Protein AF-0000000072933558 (afdb_homodimer)

InterPro domains:
  IPR001155 NADH:flavin oxidoreductase/NADH oxidase, N-terminal [PF00724] (37-234)
  IPR013785 Aldolase-type TIM barrel [G3DSA:3.20.20.70] (30-235)
  IPR044152 NADPH dehydrogenase YqjM-like [PTHR43303] (14-234)

Nearest PDB structures (foldseek):
  8auf-assembly1_B  TM=9.592E-01  e=3.580E-24  Pseudomonas putida
  5cpo-assembly1_B  TM=9.582E-01  e=8.591E-24  Pseudomonas putida
  8aui-assembly1_B  TM=9.596E-01  e=1.250E-23  Pseudomonas putida
  3n14-assembly1_A-2  TM=9.602E-01  e=1.936E-23  Pseudomonas putida
  3l65-assembly1_A  TM=9.609E-01  e=2.061E-23  Pseudomonas putida

Radius of gyration: 27.94 Å; Cα contacts (8 Å, |Δi|>4): 1363; chains: 2; bounding box: 54×88×58 Å

Secondary structure (DSSP, 8-state):
---B----PBPTT-SS--B--SSPTT--SSTTTS-GGGS-EEETTEEESSS-EEPP------BTBB--HHHHHHHHHHHHTT-SEEEEEEEESSGGG-SSTT-EE-SSGGGHHHHHHHHHHHHHTT-EEEEEEE--GGG-SB--HHHH-SS-PPBBPGGGT--TTS-EESSS--SSTTSPPPEEPPHHHHHHHHHHHHHHHHHHHHTT-SEEEE---TT-HHHHHH-TTT----STHHHHIIIIIHHHHHHHHT---SSS-GGGSTTS----------SS--STTS-SS-THHHHHHTTGGGGSTT-/---B----PBPTT-SS--B--SSPTT--SSTTTS-GGGS-EEETTEEESSS-EEPP------BTBB--HHHHHHHHHHHHTT-SEEEEEEEESSGGG-SSTT-EE-SSGGGHHHHHHHHHHHHHTT-EEEEEEE--GGG-SB--HHHH-SS-PPBBPGGGT--TTS-EESSS--SSTTSPPPEEPPHHHHHHHHHHHHHHHHHHHHTT-SEEEE---TT-HHHHHH-TTT--S-HHHHHHIIIIIHHHHTTTTT--SSSS-GGGSTTS----------SS--STTS-SS-THHHHHHTTGGGGGGG-

Structure (mmCIF, N/CA/C/O backbone):
data_AF-0000000072933558-model_v1
#
loop_
_entity.id
_entity.type
_entity.pdbx_description
1 polymer Oxidoreductase
#
loop_
_atom_site.group_PDB
_atom_site.id
_atom_site.type_symbol
_atom_site.label_atom_id
_atom_site.label_alt_id
_atom_site.label_comp_id
_atom_site.label_asym_id
_atom_site.label_entity_id
_atom_site.label_seq_id
_atom_site.pdbx_PDB_ins_code
_atom_site.Cartn_x
_atom_site.Cartn_y
_atom_site.Cartn_z
_atom_site.occupancy
_atom_site.B_iso_or_equiv
_atom_site.auth_seq_id
_atom_site.auth_comp_id
_atom_site.auth_asym_id
_atom_site.auth_atom_id
_atom_site.pdbx_PDB_model_num
ATOM 1 N N . MET A 1 1 ? 22.484 28.297 16.516 1 36.53 1 MET A N 1
ATOM 2 C CA . MET A 1 1 ? 21.141 28.031 16.031 1 36.53 1 MET A CA 1
ATOM 3 C C . MET A 1 1 ? 21.156 26.953 14.945 1 36.53 1 MET A C 1
ATOM 5 O O . MET A 1 1 ? 21.641 27.203 13.844 1 36.53 1 MET A O 1
ATOM 9 N N . GLY A 1 2 ? 21.547 25.875 15.141 1 47.97 2 GLY A N 1
ATOM 10 C CA . GLY A 1 2 ? 22.359 25.281 14.086 1 47.97 2 GLY A CA 1
ATOM 11 C C . GLY A 1 2 ? 21.547 24.875 12.867 1 47.97 2 GLY A C 1
ATOM 12 O O . GLY A 1 2 ? 20.438 24.359 13 1 47.97 2 GLY A O 1
ATOM 13 N N . ASN A 1 3 ? 21.562 25.828 11.828 1 55.5 3 ASN A N 1
ATOM 14 C CA . ASN A 1 3 ? 21.188 25.516 10.453 1 55.5 3 ASN A CA 1
ATOM 15 C C . ASN A 1 3 ? 21.531 24.078 10.094 1 55.5 3 ASN A C 1
ATOM 17 O O . ASN A 1 3 ? 22.625 23.609 10.383 1 55.5 3 ASN A O 1
ATOM 21 N N . THR A 1 4 ? 20.484 23.281 10.188 1 64.44 4 THR A N 1
ATOM 22 C CA . THR A 1 4 ? 20.875 21.953 9.742 1 64.44 4 THR A CA 1
ATOM 23 C C . THR A 1 4 ? 20.703 21.828 8.234 1 64.44 4 THR A C 1
ATOM 25 O O . THR A 1 4 ? 19.625 22.094 7.703 1 64.44 4 THR A O 1
ATOM 28 N N . ASN A 1 5 ? 21.75 21.922 7.477 1 76.5 5 ASN A N 1
ATOM 29 C CA . ASN A 1 5 ? 21.828 21.609 6.051 1 76.5 5 ASN A CA 1
ATOM 30 C C . ASN A 1 5 ? 21.766 20.109 5.793 1 76.5 5 ASN A C 1
ATOM 32 O O . ASN A 1 5 ? 22.344 19.609 4.828 1 76.5 5 ASN A O 1
ATOM 36 N N . ILE A 1 6 ? 21.062 19.594 6.809 1 78.5 6 ILE A N 1
ATOM 37 C CA . ILE A 1 6 ? 20.969 18.156 6.613 1 78.5 6 ILE A CA 1
ATOM 38 C C . ILE A 1 6 ? 19.672 17.812 5.863 1 78.5 6 ILE A C 1
ATOM 40 O O . ILE A 1 6 ? 18.578 18.094 6.344 1 78.5 6 ILE A O 1
ATOM 44 N N . GLU A 1 7 ? 19.828 17.297 4.762 1 80.75 7 GLU A N 1
ATOM 45 C CA . GLU A 1 7 ? 18.734 16.938 3.869 1 80.75 7 GLU A CA 1
ATOM 46 C C . GLU A 1 7 ? 18.047 15.648 4.316 1 80.75 7 GLU A C 1
ATOM 48 O O . GLU A 1 7 ? 18.703 14.75 4.848 1 80.75 7 GLU A O 1
ATOM 53 N N . ASN A 1 8 ? 16.75 15.688 4.254 1 86 8 ASN A N 1
ATOM 54 C CA . ASN A 1 8 ? 16.047 14.414 4.316 1 86 8 ASN A CA 1
ATOM 55 C C . ASN A 1 8 ? 16.359 13.539 3.104 1 86 8 ASN A C 1
ATOM 57 O O . ASN A 1 8 ? 15.766 13.703 2.041 1 86 8 ASN A O 1
ATOM 61 N N . LYS A 1 9 ? 17.234 12.602 3.281 1 86.19 9 LYS A N 1
ATOM 62 C CA . LYS A 1 9 ? 17.797 11.82 2.178 1 86.19 9 LYS A CA 1
ATOM 63 C C . LYS A 1 9 ? 16.719 10.93 1.549 1 86.19 9 LYS A C 1
ATOM 65 O O . LYS A 1 9 ? 15.969 10.258 2.258 1 86.19 9 LYS A O 1
ATOM 70 N N . ALA A 1 10 ? 16.688 10.984 0.25 1 88.12 10 ALA A N 1
ATOM 71 C CA . ALA A 1 10 ? 15.734 10.164 -0.5 1 88.12 10 ALA A CA 1
ATOM 72 C C . ALA A 1 10 ? 16.219 8.727 -0.608 1 88.12 10 ALA A C 1
ATOM 74 O O . ALA A 1 10 ? 17.422 8.477 -0.708 1 88.12 10 ALA A O 1
ATOM 75 N N . ALA A 1 11 ? 15.266 7.793 -0.559 1 85.69 11 ALA A N 1
ATOM 76 C CA . ALA A 1 11 ? 15.586 6.406 -0.884 1 85.69 11 ALA A CA 1
ATOM 77 C C . ALA A 1 11 ? 16.141 6.293 -2.301 1 85.69 11 ALA A C 1
ATOM 79 O O . ALA A 1 11 ? 15.688 6.984 -3.213 1 85.69 11 ALA A O 1
ATOM 80 N N . SER A 1 12 ? 17.031 5.387 -2.545 1 81.81 12 SER A N 1
ATOM 81 C CA . SER A 1 12 ? 17.688 5.25 -3.84 1 81.81 12 SER A CA 1
ATOM 82 C C . SER A 1 12 ? 16.906 4.32 -4.762 1 81.81 12 SER A C 1
ATOM 84 O O . SER A 1 12 ? 16.312 3.342 -4.305 1 81.81 12 SER A O 1
ATOM 86 N N . GLY A 1 13 ? 16.938 4.684 -6.055 1 76.94 13 GLY A N 1
ATOM 87 C CA . GLY A 1 13 ? 16.484 3.754 -7.07 1 76.94 13 GLY A CA 1
ATOM 88 C C . GLY A 1 13 ? 14.969 3.738 -7.219 1 76.94 13 GLY A C 1
ATOM 89 O O . GLY A 1 13 ? 14.406 2.797 -7.781 1 76.94 13 GLY A O 1
ATOM 90 N N . VAL A 1 14 ? 14.258 4.672 -6.594 1 84.94 14 VAL A N 1
ATOM 91 C CA . VAL A 1 14 ? 12.797 4.715 -6.703 1 84.94 14 VAL A CA 1
ATOM 92 C C . VAL A 1 14 ? 12.367 6.012 -7.387 1 84.94 14 VAL A C 1
ATOM 94 O O . VAL A 1 14 ? 13.016 7.051 -7.219 1 84.94 14 VAL A O 1
ATOM 97 N N . PRO A 1 15 ? 11.312 5.969 -8.125 1 80.44 15 PRO A N 1
ATOM 98 C CA . PRO A 1 15 ? 10.945 7.109 -8.969 1 80.44 15 PRO A CA 1
ATOM 99 C C . PRO A 1 15 ? 10.156 8.172 -8.219 1 80.44 15 PRO A C 1
ATOM 101 O O . PRO A 1 15 ? 9.562 9.062 -8.836 1 80.44 15 PRO A O 1
ATOM 104 N N . TYR A 1 16 ? 10.047 8.133 -6.977 1 81.5 16 TYR A N 1
ATOM 105 C CA . TYR A 1 16 ? 9.375 9.125 -6.152 1 81.5 16 TYR A CA 1
ATOM 106 C C . TYR A 1 16 ? 10.117 9.344 -4.84 1 81.5 16 TYR A C 1
ATOM 108 O O . TYR A 1 16 ? 10.969 8.531 -4.461 1 81.5 16 TYR A O 1
ATOM 116 N N . PHE A 1 17 ? 9.828 10.445 -4.191 1 82.25 17 PHE A N 1
ATOM 117 C CA . PHE A 1 17 ? 10.531 10.75 -2.945 1 82.25 17 PHE A CA 1
ATOM 118 C C . PHE A 1 17 ? 9.945 9.945 -1.79 1 82.25 17 PHE A C 1
ATOM 120 O O . PHE A 1 17 ? 8.727 9.898 -1.609 1 82.25 17 PHE A O 1
ATOM 127 N N . THR A 1 18 ? 10.734 9.266 -1.16 1 85.5 18 THR A N 1
ATOM 128 C CA . THR A 1 18 ? 10.555 8.68 0.162 1 85.5 18 THR A CA 1
ATOM 129 C C . THR A 1 18 ? 11.875 8.648 0.924 1 85.5 18 THR A C 1
ATOM 131 O O . THR A 1 18 ? 12.938 8.523 0.32 1 85.5 18 THR A O 1
ATOM 134 N N . PRO A 1 19 ? 11.773 8.914 2.182 1 84.06 19 PRO A N 1
ATOM 135 C CA . PRO A 1 19 ? 13.039 8.969 2.926 1 84.06 19 PRO A CA 1
ATOM 136 C C . PRO A 1 19 ? 13.797 7.645 2.893 1 84.06 19 PRO A C 1
ATOM 138 O O . PRO A 1 19 ? 13.188 6.574 2.93 1 84.06 19 PRO A O 1
ATOM 141 N N . ALA A 1 20 ? 15.102 7.844 2.834 1 85.81 20 ALA A N 1
ATOM 142 C CA . ALA A 1 20 ? 15.953 6.664 2.957 1 85.81 20 ALA A CA 1
ATOM 143 C C . ALA A 1 20 ? 15.812 6.023 4.332 1 85.81 20 ALA A C 1
ATOM 145 O O . ALA A 1 20 ? 15.711 6.723 5.344 1 85.81 20 ALA A O 1
ATOM 146 N N . GLN A 1 21 ? 15.727 4.734 4.32 1 83 21 GLN A N 1
ATOM 147 C CA . GLN A 1 21 ? 15.664 3.979 5.57 1 83 21 GLN A CA 1
ATOM 148 C C . GLN A 1 21 ? 17.047 3.48 5.984 1 83 21 GLN A C 1
ATOM 150 O O . GLN A 1 21 ? 17.438 2.371 5.621 1 83 21 GLN A O 1
ATOM 155 N N . GLU A 1 22 ? 17.766 4.332 6.77 1 81.31 22 GLU A N 1
ATOM 156 C CA . GLU A 1 22 ? 19.125 4.02 7.195 1 81.31 22 GLU A CA 1
ATOM 157 C C . GLU A 1 22 ? 19.266 4.148 8.711 1 81.31 22 GLU A C 1
ATOM 159 O O . GLU A 1 22 ? 19.234 5.258 9.25 1 81.31 22 GLU A O 1
ATOM 164 N N . PRO A 1 23 ? 19.375 3.018 9.297 1 80.06 23 PRO A N 1
ATOM 165 C CA . PRO A 1 23 ? 19.406 1.642 8.789 1 80.06 23 PRO A CA 1
ATOM 166 C C . PRO A 1 23 ? 18.031 1.13 8.367 1 80.06 23 PRO A C 1
ATOM 168 O O . PRO A 1 23 ? 17.016 1.759 8.672 1 80.06 23 PRO A O 1
ATOM 171 N N . PRO A 1 24 ? 18.062 0.013 7.621 1 79 24 PRO A N 1
ATOM 172 C CA . PRO A 1 24 ? 16.766 -0.549 7.25 1 79 24 PRO A CA 1
ATOM 173 C C . PRO A 1 24 ? 15.953 -1.013 8.461 1 79 24 PRO A C 1
ATOM 175 O O . PRO A 1 24 ? 16.531 -1.391 9.484 1 79 24 PRO A O 1
ATOM 178 N N . ALA A 1 25 ? 14.672 -0.851 8.242 1 79.56 25 ALA A N 1
ATOM 179 C CA . ALA A 1 25 ? 13.789 -1.396 9.266 1 79.56 25 ALA A CA 1
ATOM 180 C C . ALA A 1 25 ? 14.062 -2.881 9.5 1 79.56 25 ALA A C 1
ATOM 182 O O . ALA A 1 25 ? 14.273 -3.633 8.539 1 79.56 25 ALA A O 1
ATOM 183 N N . GLY A 1 26 ? 14.141 -3.246 10.797 1 71.38 26 GLY A N 1
ATOM 184 C CA . GLY A 1 26 ? 14.398 -4.641 11.125 1 71.38 26 GLY A CA 1
ATOM 185 C C . GLY A 1 26 ? 15.852 -4.926 11.43 1 71.38 26 GLY A C 1
ATOM 186 O O . GLY A 1 26 ? 16.219 -6.059 11.766 1 71.38 26 GLY A O 1
ATOM 187 N N . THR A 1 27 ? 16.688 -3.883 11.273 1 74.44 27 THR A N 1
ATOM 188 C CA . THR A 1 27 ? 18.078 -4.035 11.664 1 74.44 27 THR A CA 1
ATOM 189 C C . THR A 1 27 ? 18.203 -4.07 13.188 1 74.44 27 THR A C 1
ATOM 191 O O . THR A 1 27 ? 17.703 -3.186 13.883 1 74.44 27 THR A O 1
ATOM 194 N N . PRO A 1 28 ? 18.797 -5.117 13.68 1 76.25 28 PRO A N 1
ATOM 195 C CA . PRO A 1 28 ? 18.938 -5.172 15.141 1 76.25 28 PRO A CA 1
ATOM 196 C C . PRO A 1 28 ? 19.859 -4.086 15.68 1 76.25 28 PRO A C 1
ATOM 198 O O . PRO A 1 28 ? 20.844 -3.715 15.023 1 76.25 28 PRO A O 1
ATOM 201 N N . LEU A 1 29 ? 19.5 -3.535 16.812 1 72.31 29 LEU A N 1
ATOM 202 C CA . LEU A 1 29 ? 20.328 -2.521 17.453 1 72.31 29 LEU A CA 1
ATOM 203 C C . LEU A 1 29 ? 21.688 -3.084 17.828 1 72.31 29 LEU A C 1
ATOM 205 O O . LEU A 1 29 ? 22.703 -2.402 17.672 1 72.31 29 LEU A O 1
ATOM 209 N N . LYS A 1 30 ? 21.641 -4.379 18.344 1 79.38 30 LYS A N 1
ATOM 210 C CA . LYS A 1 30 ? 22.875 -5.117 18.641 1 79.38 30 LYS A CA 1
ATOM 211 C C . LYS A 1 30 ? 22.969 -6.387 17.812 1 79.38 30 LYS A C 1
ATOM 213 O O . LYS A 1 30 ? 22.297 -7.379 18.094 1 79.38 30 LYS A O 1
ATOM 218 N N . THR A 1 31 ? 23.75 -6.355 16.797 1 74.44 31 THR A N 1
ATOM 219 C CA . THR A 1 31 ? 23.828 -7.418 15.797 1 74.44 31 THR A CA 1
ATOM 220 C C . THR A 1 31 ? 24.359 -8.711 16.422 1 74.44 31 THR A C 1
ATOM 222 O O . THR A 1 31 ? 23.859 -9.797 16.109 1 74.44 31 THR A O 1
ATOM 225 N N . ASP A 1 32 ? 25.266 -8.539 17.281 1 78.75 32 ASP A N 1
ATOM 226 C CA . ASP A 1 32 ? 25.938 -9.719 17.828 1 78.75 32 ASP A CA 1
ATOM 227 C C . ASP A 1 32 ? 25 -10.539 18.703 1 78.75 32 ASP A C 1
ATOM 229 O O . ASP A 1 32 ? 25.078 -11.773 18.719 1 78.75 32 ASP A O 1
ATOM 233 N N . SER A 1 33 ? 24.109 -9.883 19.328 1 82.5 33 SER A N 1
ATOM 234 C CA . SER A 1 33 ? 23.234 -10.586 20.281 1 82.5 33 SER A CA 1
ATOM 235 C C . SER A 1 33 ? 21.859 -10.828 19.688 1 82.5 33 SER A C 1
ATOM 237 O O . SER A 1 33 ? 20.984 -11.391 20.344 1 82.5 33 SER A O 1
ATOM 239 N N . ALA A 1 34 ? 21.828 -10.547 18.484 1 83.44 34 ALA A N 1
ATOM 240 C CA . ALA A 1 34 ? 20.484 -10.672 17.906 1 83.44 34 ALA A CA 1
ATOM 241 C C . ALA A 1 34 ? 20.172 -12.117 17.547 1 83.44 34 ALA A C 1
ATOM 243 O O . ALA A 1 34 ? 21.062 -12.875 17.156 1 83.44 34 ALA A O 1
ATOM 244 N N . PRO A 1 35 ? 18.891 -12.547 17.812 1 86.56 35 PRO A N 1
ATOM 245 C CA . PRO A 1 35 ? 18.484 -13.867 17.328 1 86.56 35 PRO A CA 1
ATOM 246 C C . PRO A 1 35 ? 18.766 -14.062 15.844 1 86.56 35 PRO A C 1
ATOM 248 O O . PRO A 1 35 ? 18.875 -13.086 15.102 1 86.56 35 PRO A O 1
ATOM 251 N N . THR A 1 36 ? 18.938 -15.297 15.43 1 82.69 36 THR A N 1
ATOM 252 C CA . THR A 1 36 ? 19.312 -15.672 14.07 1 82.69 36 THR A CA 1
ATOM 253 C C . THR A 1 36 ? 18.375 -15.047 13.055 1 82.69 36 THR A C 1
ATOM 255 O O . THR A 1 36 ? 18.797 -14.625 11.977 1 82.69 36 THR A O 1
ATOM 258 N N . LEU A 1 37 ? 17.125 -14.93 13.352 1 84.75 37 LEU A N 1
ATOM 259 C CA . LEU A 1 37 ? 16.109 -14.414 12.445 1 84.75 37 LEU A CA 1
ATOM 260 C C . LEU A 1 37 ? 16.422 -12.984 12.039 1 84.75 37 LEU A C 1
ATOM 262 O O . LEU A 1 37 ? 16.031 -12.547 10.945 1 84.75 37 LEU A O 1
ATOM 266 N N . PHE A 1 38 ? 17.188 -12.32 12.852 1 85.88 38 PHE A N 1
ATOM 267 C CA . PHE A 1 38 ? 17.438 -10.906 12.602 1 85.88 38 PHE A CA 1
ATOM 268 C C . PHE A 1 38 ? 18.812 -10.703 11.992 1 85.88 38 PHE A C 1
ATOM 270 O O . PHE A 1 38 ? 19.219 -9.57 11.727 1 85.88 38 PHE A O 1
ATOM 277 N N . LYS A 1 39 ? 19.453 -11.773 11.758 1 83.81 39 LYS A N 1
ATOM 278 C CA . LYS A 1 39 ? 20.781 -11.688 11.156 1 83.81 39 LYS A CA 1
ATOM 279 C C . LYS A 1 39 ? 20.703 -11.742 9.633 1 83.81 39 LYS A C 1
ATOM 281 O O . LYS A 1 39 ? 19.844 -12.422 9.078 1 83.81 39 LYS A O 1
ATOM 286 N N . PRO A 1 40 ? 21.641 -11.039 9.039 1 85.5 40 PRO A N 1
ATOM 287 C CA . PRO A 1 40 ? 21.641 -11.047 7.57 1 85.5 40 PRO A CA 1
ATOM 288 C C . PRO A 1 40 ? 21.875 -12.43 6.984 1 85.5 40 PRO A C 1
ATOM 290 O O . PRO A 1 40 ? 22.438 -13.305 7.66 1 85.5 40 PRO A O 1
ATOM 293 N N . LEU A 1 41 ? 21.312 -12.648 5.84 1 81.94 41 LEU A N 1
ATOM 294 C CA . LEU A 1 41 ? 21.5 -13.883 5.086 1 81.94 41 LEU A CA 1
ATOM 295 C C . LEU A 1 41 ? 21.953 -13.586 3.662 1 81.94 41 LEU A C 1
ATOM 297 O O . LEU A 1 41 ? 21.375 -12.75 2.979 1 81.94 41 LEU A O 1
ATOM 301 N N . ARG A 1 42 ? 23.062 -14 3.379 1 79.88 42 ARG A N 1
ATOM 302 C CA . ARG A 1 42 ? 23.547 -13.906 2.004 1 79.88 42 ARG A CA 1
ATOM 303 C C . ARG A 1 42 ? 23.375 -15.227 1.269 1 79.88 42 ARG A C 1
ATOM 305 O O . ARG A 1 42 ? 23.828 -16.281 1.745 1 79.88 42 ARG A O 1
ATOM 312 N N . THR A 1 43 ? 22.562 -15.094 0.301 1 66 43 THR A N 1
ATOM 313 C CA . THR A 1 43 ? 22.359 -16.297 -0.485 1 66 43 THR A CA 1
ATOM 314 C C . THR A 1 43 ? 22.312 -15.977 -1.976 1 66 43 THR A C 1
ATOM 316 O O . THR A 1 43 ? 21.594 -15.078 -2.398 1 66 43 THR A O 1
ATOM 319 N N . ARG A 1 44 ? 23.25 -16.625 -2.73 1 61.44 44 ARG A N 1
ATOM 320 C CA . ARG A 1 44 ? 23.234 -16.609 -4.191 1 61.44 44 ARG A CA 1
ATOM 321 C C . ARG A 1 44 ? 23.203 -15.18 -4.727 1 61.44 44 ARG A C 1
ATOM 323 O O . ARG A 1 44 ? 22.391 -14.852 -5.59 1 61.44 44 ARG A O 1
ATOM 330 N N . GLY A 1 45 ? 23.906 -14.344 -4.219 1 66.56 45 GLY A N 1
ATOM 331 C CA . GLY A 1 45 ? 24.062 -13 -4.742 1 66.56 45 GLY A CA 1
ATOM 332 C C . GLY A 1 45 ? 23.062 -12.016 -4.164 1 66.56 45 GLY A C 1
ATOM 333 O O . GLY A 1 45 ? 23.078 -10.828 -4.5 1 6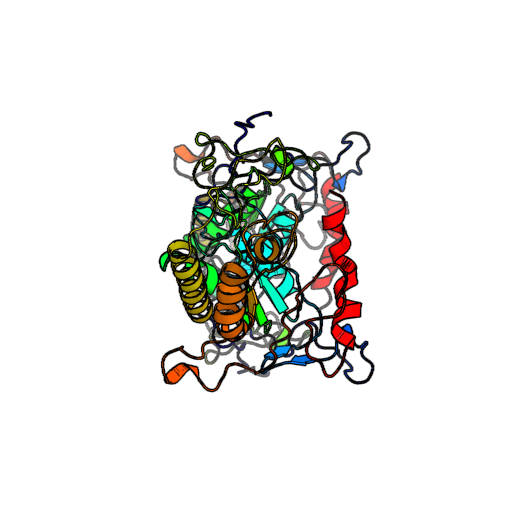6.56 45 GLY A O 1
ATOM 334 N N . VAL A 1 46 ? 22.156 -12.625 -3.393 1 74.88 46 VAL A N 1
ATOM 335 C CA . VAL A 1 46 ? 21.188 -11.727 -2.766 1 74.88 46 VAL A CA 1
ATOM 336 C C . VAL A 1 46 ? 21.484 -11.602 -1.273 1 74.88 46 VAL A C 1
ATOM 338 O O . VAL A 1 46 ? 21.734 -12.602 -0.598 1 74.88 46 VAL A O 1
ATOM 341 N N . GLU A 1 47 ? 21.562 -10.414 -0.863 1 81.62 47 GLU A N 1
ATOM 342 C CA . GLU A 1 47 ? 21.75 -10.148 0.56 1 81.62 47 GLU A CA 1
ATOM 343 C C . GLU A 1 47 ? 20.469 -9.664 1.214 1 81.62 47 GLU A C 1
ATOM 345 O O . GLU A 1 47 ? 19.875 -8.672 0.774 1 81.62 47 GLU A O 1
ATOM 350 N N . LEU A 1 48 ? 20.094 -10.477 2.17 1 85.06 48 LEU A N 1
ATOM 351 C CA . LEU A 1 48 ? 18.922 -10.094 2.955 1 85.06 48 LEU A CA 1
ATOM 352 C C . LEU A 1 48 ? 19.344 -9.492 4.293 1 85.06 48 LEU A C 1
ATOM 354 O O . LEU A 1 48 ? 20.25 -10 4.953 1 85.06 48 LEU A O 1
ATOM 358 N N . GLN A 1 49 ? 18.672 -8.445 4.707 1 86.06 49 GLN A N 1
ATOM 359 C CA . GLN A 1 49 ? 19.016 -7.766 5.945 1 86.06 49 GLN A CA 1
ATOM 360 C C . GLN A 1 49 ? 18.625 -8.594 7.164 1 86.06 49 GLN A C 1
ATOM 362 O O . GLN A 1 49 ? 19.125 -8.383 8.266 1 86.06 49 GLN A O 1
ATOM 367 N N . ASN A 1 50 ? 17.719 -9.445 6.961 1 86.19 50 ASN A N 1
ATOM 368 C CA . ASN A 1 50 ? 17.266 -10.414 7.949 1 86.19 50 ASN A CA 1
ATOM 369 C C . ASN A 1 50 ? 16.641 -11.641 7.289 1 86.19 50 ASN A C 1
ATOM 371 O O . ASN A 1 50 ? 16.672 -11.773 6.066 1 86.19 50 ASN A O 1
ATOM 375 N N . ARG A 1 51 ? 16.078 -12.477 8.117 1 81.44 51 ARG A N 1
ATOM 376 C CA . ARG A 1 51 ? 15.68 -13.766 7.555 1 81.44 51 ARG A CA 1
ATOM 377 C C . ARG A 1 51 ? 14.164 -13.922 7.543 1 81.44 51 ARG A C 1
ATOM 379 O O . ARG A 1 51 ? 13.648 -15.039 7.527 1 81.44 51 ARG A O 1
ATOM 386 N N . PHE A 1 52 ? 13.445 -12.844 7.676 1 87.94 52 PHE A N 1
ATOM 387 C CA . PHE A 1 52 ? 12 -12.852 7.504 1 87.94 52 PHE A CA 1
ATOM 388 C C . PHE A 1 52 ? 11.625 -12.883 6.027 1 87.94 52 PHE A C 1
ATOM 390 O O . PHE A 1 52 ? 11.984 -11.977 5.273 1 87.94 52 PHE A O 1
ATOM 397 N N . VAL A 1 53 ? 10.969 -13.969 5.629 1 87.81 53 VAL A N 1
ATOM 398 C CA . VAL A 1 53 ? 10.523 -14.117 4.246 1 87.81 53 VAL A CA 1
ATOM 399 C C . VAL A 1 53 ? 9 -14.211 4.199 1 87.81 53 VAL A C 1
ATOM 401 O O . VAL A 1 53 ? 8.398 -14.992 4.941 1 87.81 53 VAL A O 1
ATOM 404 N N . VAL A 1 54 ? 8.383 -13.359 3.4 1 90.38 54 VAL A N 1
ATOM 405 C CA . VAL A 1 54 ? 6.945 -13.438 3.178 1 90.38 54 VAL A CA 1
ATOM 406 C C . VAL A 1 54 ? 6.648 -14.375 2.014 1 90.38 54 VAL A C 1
ATOM 408 O O . VAL A 1 54 ? 7.07 -14.125 0.882 1 90.38 54 VAL A O 1
ATOM 411 N N . SER A 1 55 ? 5.949 -15.406 2.268 1 86.44 55 SER A N 1
ATOM 412 C CA . SER A 1 55 ? 5.664 -16.438 1.278 1 86.44 55 SER A CA 1
ATOM 413 C C . SER A 1 55 ? 4.652 -15.953 0.246 1 86.44 55 SER A C 1
ATOM 415 O O . SER A 1 55 ? 3.908 -15 0.499 1 86.44 55 SER A O 1
ATOM 417 N N . PRO A 1 56 ? 4.738 -16.547 -0.96 1 87.81 56 PRO A N 1
ATOM 418 C CA . PRO A 1 56 ? 3.672 -16.219 -1.912 1 87.81 56 PRO A CA 1
ATOM 419 C C . PRO A 1 56 ? 2.281 -16.562 -1.381 1 87.81 56 PRO A C 1
ATOM 421 O O . PRO A 1 56 ? 2.102 -17.609 -0.731 1 87.81 56 PRO A O 1
ATOM 424 N N . MET A 1 57 ? 1.321 -15.719 -1.571 1 84.88 57 MET A N 1
ATOM 425 C CA . MET A 1 57 ? -0.06 -15.867 -1.121 1 84.88 57 MET A CA 1
ATOM 426 C C . MET A 1 57 ? -1.037 -15.445 -2.213 1 84.88 57 MET A C 1
ATOM 428 O O . MET A 1 57 ? -1.167 -14.258 -2.51 1 84.88 57 MET A O 1
ATOM 432 N N . CYS A 1 58 ? -1.651 -16.469 -2.738 1 87.38 58 CYS A N 1
ATOM 433 C CA . CYS A 1 58 ? -2.641 -16.094 -3.746 1 87.38 58 CYS A CA 1
ATOM 434 C C . CYS A 1 58 ? -3.762 -15.266 -3.129 1 87.38 58 CYS A C 1
ATOM 436 O O . CYS A 1 58 ? -4.32 -15.641 -2.098 1 87.38 58 CYS A O 1
ATOM 438 N N . THR A 1 59 ? -4.055 -14.219 -3.773 1 89 59 THR A N 1
ATOM 439 C CA . THR A 1 59 ? -5.066 -13.328 -3.211 1 89 59 THR A CA 1
ATOM 440 C C . THR A 1 59 ? -6.309 -13.289 -4.098 1 89 59 THR A C 1
ATOM 442 O O . THR A 1 59 ? -7.355 -12.789 -3.686 1 89 59 THR A O 1
ATOM 445 N N . TYR A 1 60 ? -6.211 -13.758 -5.336 1 92.06 60 TYR A N 1
ATOM 446 C CA . TYR A 1 60 ? -7.336 -13.773 -6.266 1 92.06 60 TYR A CA 1
ATOM 447 C C . TYR A 1 60 ? -7.906 -12.375 -6.453 1 92.06 60 TYR A C 1
ATOM 449 O O . TYR A 1 60 ? -9.117 -12.172 -6.371 1 92.06 60 TYR A O 1
ATOM 457 N N . SER A 1 61 ? -7.059 -11.422 -6.699 1 94.12 61 SER A N 1
ATOM 4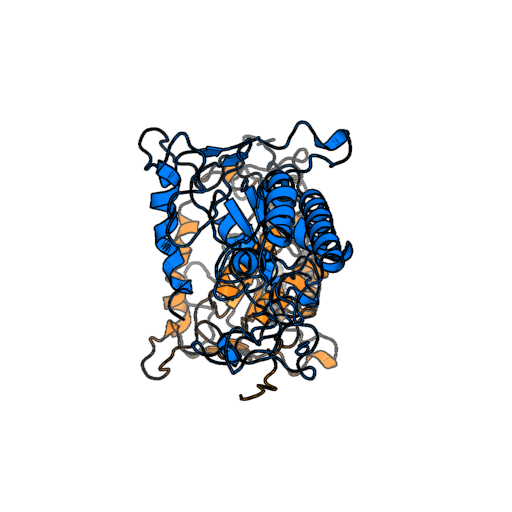58 C CA . SER A 1 61 ? -7.453 -10.016 -6.668 1 94.12 61 SER A CA 1
ATOM 459 C C . SER A 1 61 ? -6.918 -9.266 -7.883 1 94.12 61 SER A C 1
ATOM 461 O O . SER A 1 61 ? -6.789 -8.039 -7.855 1 94.12 61 SER A O 1
ATOM 463 N N . ALA A 1 62 ? -6.574 -10 -8.938 1 95.75 62 ALA A N 1
ATOM 464 C CA . ALA A 1 62 ? -6.055 -9.391 -10.156 1 95.75 62 ALA A CA 1
ATOM 465 C C . ALA A 1 62 ? -7.098 -9.422 -11.266 1 95.75 62 ALA A C 1
ATOM 467 O O . ALA A 1 62 ? -8.102 -10.125 -11.164 1 95.75 62 ALA A O 1
ATOM 468 N N . LYS A 1 63 ? -6.891 -8.57 -12.281 1 93.88 63 LYS A N 1
ATOM 469 C CA . LYS A 1 63 ? -7.672 -8.602 -13.516 1 93.88 63 LYS A CA 1
ATOM 470 C C . LYS A 1 63 ? -6.777 -8.859 -14.727 1 93.88 63 LYS A C 1
ATOM 472 O O . LYS A 1 63 ? -5.871 -8.078 -15.016 1 93.88 63 LYS A O 1
ATOM 477 N N . ASP A 1 64 ? -7.102 -9.945 -15.352 1 95.94 64 ASP A N 1
ATOM 478 C CA . ASP A 1 64 ? -6.305 -10.352 -16.516 1 95.94 64 ASP A CA 1
ATOM 479 C C . ASP A 1 64 ? -4.816 -10.375 -16.172 1 95.94 64 ASP A C 1
ATOM 481 O O . ASP A 1 64 ? -3.988 -9.906 -16.953 1 95.94 64 ASP A O 1
ATOM 485 N N . GLY A 1 65 ? -4.535 -10.844 -14.984 1 97.56 65 GLY A N 1
ATOM 486 C CA . GLY A 1 65 ? -3.162 -11.039 -14.547 1 97.56 65 GLY A CA 1
ATOM 487 C C . GLY A 1 65 ? -2.508 -9.766 -14.039 1 97.56 65 GLY A C 1
ATOM 488 O O . GLY A 1 65 ? -1.401 -9.805 -13.5 1 97.56 65 GLY A O 1
ATOM 489 N N . HIS A 1 66 ? -3.15 -8.57 -14.219 1 98.12 66 HIS A N 1
ATOM 490 C CA . HIS A 1 66 ? -2.57 -7.297 -13.797 1 98.12 66 HIS A CA 1
ATOM 491 C C . HIS A 1 66 ? -2.762 -7.066 -12.305 1 98.12 66 HIS A C 1
ATOM 493 O O . HIS A 1 66 ? -3.885 -7.141 -11.797 1 98.12 66 HIS A O 1
ATOM 499 N N . LEU A 1 67 ? -1.641 -6.84 -11.648 1 97.44 67 LEU A N 1
ATOM 500 C CA . LEU A 1 67 ? -1.728 -6.488 -10.234 1 97.44 67 LEU A CA 1
ATOM 501 C C . LEU A 1 67 ? -2.213 -5.055 -10.055 1 97.44 67 LEU A C 1
ATOM 503 O O . LEU A 1 67 ? -2.102 -4.238 -10.977 1 97.44 67 LEU A O 1
ATOM 507 N N . THR A 1 68 ? -2.799 -4.785 -8.914 1 95.62 68 THR A N 1
ATOM 508 C CA . THR A 1 68 ? -3.443 -3.504 -8.656 1 95.62 68 THR A CA 1
ATOM 509 C C . THR A 1 68 ? -2.9 -2.879 -7.371 1 95.62 68 THR A C 1
ATOM 511 O O . THR A 1 68 ? -1.93 -3.375 -6.793 1 95.62 68 THR A O 1
ATOM 514 N N . ASP A 1 69 ? -3.523 -1.781 -6.922 1 96.06 69 ASP A N 1
ATOM 515 C CA . ASP A 1 69 ? -3.15 -1.109 -5.68 1 96.06 69 ASP A CA 1
ATOM 516 C C . ASP A 1 69 ? -3.326 -2.037 -4.48 1 96.06 69 ASP A C 1
ATOM 518 O O . ASP A 1 69 ? -2.592 -1.932 -3.494 1 96.06 69 ASP A O 1
ATOM 522 N N . PHE A 1 70 ? -4.27 -2.977 -4.637 1 95.5 70 PHE A N 1
ATOM 523 C CA . PHE A 1 70 ? -4.43 -3.963 -3.572 1 95.5 70 PHE A CA 1
ATOM 524 C C . PHE A 1 70 ? -3.121 -4.695 -3.311 1 95.5 70 PHE A C 1
ATOM 526 O O . PHE A 1 70 ? -2.686 -4.809 -2.164 1 95.5 70 PHE A O 1
ATOM 533 N N . HIS A 1 71 ? -2.498 -5.098 -4.344 1 97.56 71 HIS A N 1
ATOM 534 C CA . HIS A 1 71 ? -1.269 -5.871 -4.211 1 97.56 71 HIS A CA 1
ATOM 535 C C . HIS A 1 71 ? -0.128 -5.004 -3.688 1 97.56 71 HIS A C 1
ATOM 537 O O . HIS A 1 71 ? 0.69 -5.465 -2.889 1 97.56 71 HIS A O 1
ATOM 543 N N . LEU A 1 72 ? -0.061 -3.768 -4.195 1 97.5 72 LEU A N 1
ATOM 544 C CA . LEU A 1 72 ? 0.956 -2.848 -3.699 1 97.5 72 LEU A CA 1
ATOM 545 C C . LEU A 1 72 ? 0.839 -2.672 -2.189 1 97.5 72 LEU A C 1
ATOM 547 O O . LEU A 1 72 ? 1.835 -2.773 -1.47 1 97.5 72 LEU A O 1
ATOM 551 N N . VAL A 1 73 ? -0.353 -2.473 -1.71 1 96.94 73 VAL A N 1
ATOM 552 C CA . VAL A 1 73 ? -0.575 -2.264 -0.283 1 96.94 73 VAL A CA 1
ATOM 553 C C . VAL A 1 73 ? -0.317 -3.562 0.476 1 96.94 73 VAL A C 1
ATOM 555 O O . VAL A 1 73 ? 0.369 -3.564 1.502 1 96.94 73 VAL A O 1
ATOM 558 N N . HIS A 1 74 ? -0.865 -4.668 -0.02 1 96.12 74 HIS A N 1
ATOM 559 C CA . HIS A 1 74 ? -0.738 -5.969 0.628 1 96.12 74 HIS A CA 1
ATOM 560 C C . HIS A 1 74 ? 0.726 -6.367 0.786 1 96.12 74 HIS A C 1
ATOM 562 O O . HIS A 1 74 ? 1.168 -6.703 1.887 1 96.12 74 HIS A O 1
ATOM 568 N N . LEU A 1 75 ? 1.452 -6.273 -0.242 1 97.25 75 LEU A N 1
ATOM 569 C CA . LEU A 1 75 ? 2.85 -6.691 -0.208 1 97.25 75 LEU A CA 1
ATOM 570 C C . LEU A 1 75 ? 3.725 -5.609 0.414 1 97.25 75 LEU A C 1
ATOM 572 O O . LEU A 1 75 ? 4.672 -5.914 1.146 1 97.25 75 LEU A O 1
ATOM 576 N N . GLY A 1 76 ? 3.42 -4.414 0.141 1 97 76 GLY A N 1
ATOM 577 C CA . GLY A 1 76 ? 4.191 -3.293 0.655 1 97 76 GLY A CA 1
ATOM 578 C C . GLY A 1 76 ? 4.199 -3.217 2.17 1 97 76 GLY A C 1
ATOM 579 O O . GLY A 1 76 ? 5.191 -2.805 2.771 1 97 76 GLY A O 1
ATOM 580 N N . GLN A 1 77 ? 3.115 -3.607 2.756 1 95.31 77 GLN A N 1
ATOM 581 C CA . GLN A 1 77 ? 3.039 -3.512 4.211 1 95.31 77 GLN A CA 1
ATOM 582 C C . GLN A 1 77 ? 4.098 -4.387 4.875 1 95.31 77 GLN A C 1
ATOM 584 O O . GLN A 1 77 ? 4.637 -4.027 5.926 1 95.31 77 GLN A O 1
ATOM 589 N N . PHE A 1 78 ? 4.426 -5.488 4.324 1 94.75 78 PHE A N 1
ATOM 590 C CA . PHE A 1 78 ? 5.426 -6.379 4.898 1 94.75 78 PHE A CA 1
ATOM 591 C C . PHE A 1 78 ? 6.824 -5.785 4.762 1 94.75 78 PHE A C 1
ATOM 593 O O . PHE A 1 78 ? 7.652 -5.926 5.66 1 94.75 78 PHE A O 1
ATOM 600 N N . ALA A 1 79 ? 7.039 -5.113 3.629 1 94.19 79 ALA A N 1
ATOM 601 C CA . ALA A 1 79 ? 8.312 -4.426 3.449 1 94.19 79 ALA A CA 1
ATOM 602 C C . ALA A 1 79 ? 8.477 -3.291 4.457 1 94.19 79 ALA A C 1
ATOM 604 O O . ALA A 1 79 ? 9.539 -3.129 5.055 1 94.19 79 ALA A O 1
ATOM 605 N N . LEU A 1 80 ? 7.414 -2.512 4.652 1 92.31 80 LEU A N 1
ATOM 606 C CA . LEU A 1 80 ? 7.414 -1.423 5.625 1 92.31 80 LEU A CA 1
ATOM 607 C C . LEU A 1 80 ? 7.773 -1.935 7.016 1 92.31 80 LEU A C 1
ATOM 609 O O . LEU A 1 80 ? 8.406 -1.223 7.797 1 92.31 80 LEU A O 1
ATOM 613 N N . GLN A 1 81 ? 7.406 -3.18 7.262 1 91.12 81 GLN A N 1
ATOM 614 C CA . GLN A 1 81 ? 7.59 -3.746 8.594 1 91.12 81 GLN A CA 1
ATOM 615 C C . GLN A 1 81 ? 8.93 -4.473 8.703 1 91.12 81 GLN A C 1
ATOM 617 O O . GLN A 1 81 ? 9.234 -5.074 9.734 1 91.12 81 GLN A O 1
ATOM 622 N N . GLY A 1 82 ? 9.68 -4.523 7.637 1 90.12 82 GLY A N 1
ATOM 623 C CA . GLY A 1 82 ? 11.078 -4.906 7.762 1 90.12 82 GLY A CA 1
ATOM 624 C C . GLY A 1 82 ? 11.352 -6.312 7.27 1 90.12 82 GLY A C 1
ATOM 625 O O . GLY A 1 82 ? 12.383 -6.902 7.602 1 90.12 82 GLY A O 1
ATOM 626 N N . ALA A 1 83 ? 10.453 -6.902 6.535 1 92.31 83 ALA A N 1
ATOM 627 C CA . ALA A 1 83 ? 10.75 -8.203 5.945 1 92.31 83 ALA A CA 1
ATOM 628 C C . ALA A 1 83 ? 11.992 -8.141 5.055 1 92.31 83 ALA A C 1
ATOM 630 O O . ALA A 1 83 ? 12.211 -7.141 4.363 1 92.31 83 ALA A O 1
ATOM 631 N N . GLY A 1 84 ? 12.766 -9.219 5.078 1 88.75 84 GLY A N 1
ATOM 632 C CA . GLY A 1 84 ? 13.953 -9.258 4.242 1 88.75 84 GLY A CA 1
ATOM 633 C C . GLY A 1 84 ? 13.656 -9.57 2.789 1 88.75 84 GLY A C 1
ATOM 634 O O . GLY A 1 84 ? 14.344 -9.086 1.889 1 88.75 84 GLY A O 1
ATOM 635 N N . LEU A 1 85 ? 12.617 -10.391 2.584 1 89.44 85 LEU A N 1
ATOM 636 C CA . LEU A 1 85 ? 12.203 -10.844 1.259 1 89.44 85 LEU A CA 1
ATOM 637 C C . LEU A 1 85 ? 10.688 -10.969 1.174 1 89.44 85 LEU A C 1
ATOM 639 O O . LEU A 1 85 ? 10.062 -11.562 2.053 1 89.44 85 LEU A O 1
ATOM 643 N N . VAL A 1 86 ? 10.133 -10.344 0.141 1 93.94 86 VAL A N 1
ATOM 644 C CA . VAL A 1 86 ? 8.688 -10.414 -0.046 1 93.94 86 VAL A CA 1
ATOM 645 C C . VAL A 1 86 ? 8.367 -11.039 -1.402 1 93.94 86 VAL A C 1
ATOM 647 O O . VAL A 1 86 ? 8.789 -10.531 -2.441 1 93.94 86 VAL A O 1
ATOM 650 N N . PHE A 1 87 ? 7.547 -12.133 -1.419 1 92.69 87 PHE A N 1
ATOM 651 C CA . PHE A 1 87 ? 7.16 -12.812 -2.648 1 92.69 87 PHE A CA 1
ATOM 652 C C . PHE A 1 87 ? 5.828 -12.281 -3.164 1 92.69 87 PHE A C 1
ATOM 654 O O . PHE A 1 87 ? 4.863 -12.164 -2.406 1 92.69 87 PHE A O 1
ATOM 661 N N . VAL A 1 88 ? 5.844 -11.953 -4.414 1 96.12 88 VAL A N 1
ATOM 662 C CA . VAL A 1 88 ? 4.566 -11.867 -5.113 1 96.12 88 VAL A CA 1
ATOM 663 C C . VAL A 1 88 ? 3.973 -13.258 -5.289 1 96.12 88 VAL A C 1
ATOM 665 O O . VAL A 1 88 ? 4.695 -14.219 -5.562 1 96.12 88 VAL A O 1
ATOM 668 N N . GLU A 1 89 ? 2.744 -13.391 -5.238 1 95.06 89 GLU A N 1
ATOM 669 C CA . GLU A 1 89 ? 1.993 -14.641 -5.262 1 95.06 89 GLU A CA 1
ATOM 670 C C . GLU A 1 89 ? 2.238 -15.406 -6.559 1 95.06 89 GLU A C 1
ATOM 672 O O . GLU A 1 89 ? 2.896 -14.906 -7.469 1 95.06 89 GLU A O 1
ATOM 677 N N . ALA A 1 90 ? 1.701 -16.656 -6.492 1 94.06 90 ALA A N 1
ATOM 678 C CA . ALA A 1 90 ? 1.777 -17.469 -7.707 1 94.06 90 ALA A CA 1
ATOM 679 C C . ALA A 1 90 ? 1.302 -16.672 -8.922 1 94.06 90 ALA A C 1
ATOM 681 O O . ALA A 1 90 ? 0.18 -16.156 -8.938 1 94.06 90 ALA A O 1
ATOM 682 N N . THR A 1 91 ? 2.184 -16.547 -9.883 1 97.44 91 THR A N 1
ATOM 683 C CA . THR A 1 91 ? 1.96 -15.734 -11.078 1 97.44 91 THR A CA 1
ATOM 684 C C . THR A 1 91 ? 2.008 -16.609 -12.336 1 97.44 91 THR A C 1
ATOM 686 O O . THR A 1 91 ? 3.043 -17.188 -12.641 1 97.44 91 THR A O 1
ATOM 689 N N . ALA A 1 92 ? 0.907 -16.641 -12.992 1 97.94 92 ALA A N 1
ATOM 690 C CA . ALA A 1 92 ? 0.756 -17.547 -14.125 1 97.94 92 ALA A CA 1
ATOM 691 C C . ALA A 1 92 ? 1.578 -17.078 -15.32 1 97.94 92 ALA A C 1
ATOM 693 O O . ALA A 1 92 ? 1.62 -15.875 -15.617 1 97.94 92 ALA A O 1
ATOM 694 N N . VAL A 1 93 ? 2.143 -17.984 -16.125 1 94.94 93 VAL A N 1
ATOM 695 C CA . VAL A 1 93 ? 3.02 -17.656 -17.25 1 94.94 93 VAL A CA 1
ATOM 696 C C . VAL A 1 93 ? 2.199 -17.562 -18.531 1 94.94 93 VAL A C 1
ATOM 698 O O . VAL A 1 93 ? 2.703 -17.109 -19.562 1 94.94 93 VAL A O 1
ATOM 701 N N . GLU A 1 94 ? 1.028 -17.984 -18.484 1 97.25 94 GLU A N 1
ATOM 702 C CA . GLU A 1 94 ? 0.045 -17.828 -19.547 1 97.25 94 GLU A CA 1
ATOM 703 C C . GLU A 1 94 ? -1.371 -17.734 -18.984 1 97.25 94 GLU A C 1
ATOM 705 O O . GLU A 1 94 ? -1.617 -18.141 -17.859 1 97.25 94 GLU A O 1
ATOM 710 N N . PRO A 1 95 ? -2.369 -17.219 -19.797 1 98.25 95 PRO A N 1
ATOM 711 C CA . PRO A 1 95 ? -3.709 -17.016 -19.25 1 98.25 95 PRO A CA 1
ATOM 712 C C . PRO A 1 95 ? -4.332 -18.297 -18.703 1 98.25 95 PRO A C 1
ATOM 714 O O . PRO A 1 95 ? -4.891 -18.297 -17.609 1 98.25 95 PRO A O 1
ATOM 717 N N . ARG A 1 96 ? -4.23 -19.344 -19.391 1 97.94 96 ARG A N 1
ATOM 718 C CA . ARG A 1 96 ? -4.906 -20.562 -18.984 1 97.94 96 ARG A CA 1
ATOM 719 C C . ARG A 1 96 ? -4.164 -21.25 -17.844 1 97.94 96 ARG A C 1
ATOM 721 O O . ARG A 1 96 ? -4.648 -22.25 -17.281 1 97.94 96 ARG A O 1
ATOM 728 N N . GLY A 1 97 ? -2.953 -20.797 -17.438 1 97.44 97 GLY A N 1
ATOM 729 C CA . GLY A 1 97 ? -2.195 -21.375 -16.344 1 97.44 97 GLY A CA 1
ATOM 730 C C . GLY A 1 97 ? -2.646 -20.875 -14.984 1 97.44 97 GLY A C 1
ATOM 731 O O . GLY A 1 97 ? -2.158 -21.344 -13.953 1 97.44 97 GLY A O 1
ATOM 732 N N . ARG A 1 98 ? -3.627 -20 -14.969 1 97.62 98 ARG A N 1
ATOM 733 C CA . ARG A 1 98 ? -4.152 -19.453 -13.727 1 97.62 98 ARG A CA 1
ATOM 734 C C . ARG A 1 98 ? -5.004 -20.469 -12.984 1 97.62 98 ARG A C 1
ATOM 736 O O . ARG A 1 98 ? -5.609 -21.344 -13.609 1 97.62 98 ARG A O 1
ATOM 743 N N . ILE A 1 99 ? -5 -20.344 -11.664 1 95.25 99 ILE A N 1
ATOM 744 C CA . ILE A 1 99 ? -5.898 -21.141 -10.836 1 95.25 99 ILE A CA 1
ATOM 745 C C . ILE A 1 99 ? -7.328 -20.625 -10.984 1 95.25 99 ILE A C 1
ATOM 747 O O . ILE A 1 99 ? -8.25 -21.406 -11.234 1 95.25 99 ILE A O 1
ATOM 751 N N . SER A 1 100 ? -7.504 -19.328 -10.836 1 93.75 100 SER A N 1
ATOM 752 C CA . SER A 1 100 ? -8.789 -18.641 -10.953 1 93.75 100 SER A CA 1
ATOM 753 C C . SER A 1 100 ? -8.695 -17.469 -11.914 1 93.75 100 SER A C 1
ATOM 755 O O . SER A 1 100 ? -7.602 -17 -12.242 1 93.75 100 SER A O 1
ATOM 757 N N . PRO A 1 101 ? -9.836 -16.938 -12.352 1 94.38 101 PRO A N 1
ATOM 758 C CA . PRO A 1 101 ? -9.82 -15.797 -13.281 1 94.38 101 PRO A CA 1
ATOM 759 C C . PRO A 1 101 ? -9.133 -14.57 -12.695 1 94.38 101 PRO A C 1
ATOM 761 O O . PRO A 1 101 ? -8.641 -13.719 -13.445 1 94.38 101 PRO A O 1
ATOM 764 N N . GLU A 1 102 ? -9.023 -14.492 -11.383 1 95.12 102 GLU A N 1
ATOM 765 C CA . GLU A 1 102 ? -8.523 -13.273 -10.758 1 95.12 102 GLU A CA 1
ATOM 766 C C . GLU A 1 102 ? -7.102 -13.453 -10.242 1 95.12 102 GLU A C 1
ATOM 768 O O . GLU A 1 102 ? -6.648 -12.711 -9.367 1 95.12 102 GLU A O 1
ATOM 773 N N . ASP A 1 103 ? -6.406 -14.438 -10.797 1 96.69 103 ASP A N 1
ATOM 774 C CA . ASP A 1 103 ? -5.035 -14.695 -10.375 1 96.69 103 ASP A CA 1
ATOM 775 C C . ASP A 1 103 ? -4.062 -13.727 -11.047 1 96.69 103 ASP A C 1
ATOM 777 O O . ASP A 1 103 ? -4.348 -13.188 -12.117 1 96.69 103 ASP A O 1
ATOM 781 N N . SER A 1 104 ? -2.9 -13.555 -10.383 1 97.88 104 SER A N 1
ATOM 782 C CA . SER A 1 104 ? -1.774 -12.812 -10.945 1 97.88 104 SER A CA 1
ATOM 783 C C . SER A 1 104 ? -1.225 -13.508 -12.188 1 97.88 104 SER A C 1
ATOM 785 O O . SER A 1 104 ? -1.249 -14.734 -12.281 1 97.88 104 SER A O 1
ATOM 787 N N . GLY A 1 105 ? -0.745 -12.664 -13.148 1 98.5 105 GLY A N 1
ATOM 788 C CA . GLY A 1 105 ? -0.131 -13.18 -14.367 1 98.5 105 GLY A CA 1
ATOM 789 C C . GLY A 1 105 ? 1.039 -12.344 -14.844 1 98.5 105 GLY A C 1
ATOM 790 O O . GLY A 1 105 ? 1.166 -11.172 -14.469 1 98.5 105 GLY A O 1
ATOM 791 N N . LEU A 1 106 ? 1.846 -12.938 -15.68 1 98 106 LEU A N 1
ATOM 792 C CA . LEU A 1 106 ? 2.986 -12.266 -16.297 1 98 106 LEU A CA 1
ATOM 793 C C . LEU A 1 106 ? 3.268 -12.836 -17.672 1 98 106 LEU A C 1
ATOM 795 O O . LEU A 1 106 ? 4.398 -13.227 -17.969 1 98 106 LEU A O 1
ATOM 799 N N . TRP A 1 107 ? 2.293 -12.766 -18.562 1 98.06 107 TRP A N 1
ATOM 800 C CA . TRP A 1 107 ? 2.41 -13.312 -19.906 1 98.06 107 TRP A CA 1
ATOM 801 C C . TRP A 1 107 ? 2.439 -12.203 -20.953 1 98.06 107 TRP A C 1
ATOM 803 O O . TRP A 1 107 ? 2.631 -12.461 -22.141 1 98.06 107 TRP A O 1
ATOM 813 N N . GLU A 1 108 ? 2.256 -10.984 -20.516 1 97.94 108 GLU A N 1
ATOM 814 C CA . GLU A 1 108 ? 2.268 -9.844 -21.438 1 97.94 108 GLU A CA 1
ATOM 815 C C . GLU A 1 108 ? 3.086 -8.688 -20.875 1 97.94 108 GLU A C 1
ATOM 817 O O . GLU A 1 108 ? 3.203 -8.539 -19.656 1 97.94 108 GLU A O 1
ATOM 822 N N . ASP A 1 109 ? 3.541 -7.844 -21.75 1 97.75 109 ASP A N 1
ATOM 823 C CA . ASP A 1 109 ? 4.402 -6.738 -21.344 1 97.75 109 ASP A CA 1
ATOM 824 C C . ASP A 1 109 ? 3.637 -5.742 -20.469 1 97.75 109 ASP A C 1
ATOM 826 O O . ASP A 1 109 ? 4.211 -5.121 -19.578 1 97.75 109 ASP A O 1
ATOM 830 N N . SER A 1 110 ? 2.354 -5.613 -20.734 1 98.44 110 SER A N 1
ATOM 831 C CA . SER A 1 110 ? 1.559 -4.648 -19.984 1 98.44 110 SER A CA 1
ATOM 832 C C . SER A 1 110 ? 1.491 -5.02 -18.5 1 98.44 110 SER A C 1
ATOM 834 O O . SER A 1 110 ? 1.099 -4.203 -17.672 1 98.44 110 SER A O 1
ATOM 836 N N . GLN A 1 111 ? 1.845 -6.215 -18.141 1 98.38 111 GLN A N 1
ATOM 837 C CA . GLN A 1 111 ? 1.797 -6.684 -16.766 1 98.38 111 GLN A CA 1
ATOM 838 C C . GLN A 1 111 ? 3.074 -6.316 -16.016 1 98.38 111 GLN A C 1
ATOM 840 O O . GLN A 1 111 ? 3.135 -6.434 -14.789 1 98.38 111 GLN A O 1
ATOM 845 N N . ILE A 1 112 ? 4.062 -5.746 -16.719 1 97.69 112 ILE A N 1
ATOM 846 C CA . ILE A 1 112 ? 5.359 -5.438 -16.141 1 97.69 112 ILE A CA 1
ATOM 847 C C . ILE A 1 112 ? 5.246 -4.199 -15.25 1 97.69 112 ILE A C 1
ATOM 849 O O . ILE A 1 112 ? 5.73 -4.195 -14.117 1 97.69 112 ILE A O 1
ATOM 853 N N . VAL A 1 113 ? 4.551 -3.195 -15.656 1 97.44 113 VAL A N 1
ATOM 854 C CA . VAL A 1 113 ? 4.539 -1.888 -15.008 1 97.44 113 VAL A CA 1
ATOM 855 C C . VAL A 1 113 ? 3.932 -2.01 -13.609 1 97.44 113 VAL A C 1
ATOM 857 O O . VAL A 1 113 ? 4.52 -1.55 -12.633 1 97.44 113 VAL A O 1
ATOM 860 N N . PRO A 1 114 ? 2.752 -2.691 -13.469 1 97.56 114 PRO A N 1
ATOM 861 C CA . PRO A 1 114 ? 2.227 -2.838 -12.109 1 97.56 114 PRO A CA 1
ATOM 862 C C . PRO A 1 114 ? 3.174 -3.607 -11.188 1 97.56 114 PRO A C 1
ATOM 864 O O . PRO A 1 114 ? 3.283 -3.289 -10 1 97.56 114 PRO A O 1
ATOM 867 N N . LEU A 1 115 ? 3.84 -4.539 -11.695 1 98.12 115 LEU A N 1
ATOM 868 C CA . LEU A 1 115 ? 4.785 -5.312 -10.906 1 98.12 115 LEU A CA 1
ATOM 869 C C . LEU A 1 115 ? 6 -4.473 -10.531 1 98.12 115 LEU A C 1
ATOM 871 O O . LEU A 1 115 ? 6.516 -4.574 -9.414 1 98.12 115 LEU A O 1
ATOM 875 N N . LYS A 1 116 ? 6.469 -3.662 -11.461 1 97.38 116 LYS A N 1
ATOM 876 C CA . LYS A 1 116 ? 7.617 -2.807 -11.188 1 97.38 116 LYS A CA 1
ATOM 877 C C . LYS A 1 116 ? 7.312 -1.813 -10.062 1 97.38 116 LYS A C 1
ATOM 879 O O . LYS A 1 116 ? 8.18 -1.514 -9.242 1 97.38 116 LYS A O 1
ATOM 884 N N . ARG A 1 117 ? 6.148 -1.305 -10.102 1 97.44 117 ARG A N 1
ATOM 885 C CA . ARG A 1 117 ? 5.73 -0.4 -9.031 1 97.44 117 ARG A CA 1
ATOM 886 C C . ARG A 1 117 ? 5.859 -1.067 -7.668 1 97.44 117 ARG A C 1
ATOM 888 O O . ARG A 1 117 ? 6.297 -0.437 -6.703 1 97.44 117 ARG A O 1
ATOM 895 N N . ILE A 1 118 ? 5.48 -2.299 -7.594 1 97.88 118 ILE A N 1
ATOM 896 C CA . ILE A 1 118 ? 5.555 -3.059 -6.352 1 97.88 118 ILE A CA 1
ATOM 897 C C . ILE A 1 118 ? 7.02 -3.287 -5.977 1 97.88 118 ILE A C 1
ATOM 899 O O . ILE A 1 118 ? 7.414 -3.061 -4.832 1 97.88 118 ILE A O 1
ATOM 903 N N . THR A 1 119 ? 7.855 -3.678 -6.941 1 96.25 119 THR A N 1
ATOM 904 C CA . THR A 1 119 ? 9.258 -3.922 -6.633 1 96.25 119 THR A CA 1
ATOM 905 C C . THR A 1 119 ? 9.961 -2.623 -6.242 1 96.25 119 THR A C 1
ATOM 907 O O . THR A 1 119 ? 10.797 -2.609 -5.336 1 96.25 119 THR A O 1
ATOM 910 N N . ASP A 1 120 ? 9.641 -1.522 -6.938 1 95.81 120 ASP A N 1
ATOM 911 C CA . ASP A 1 120 ? 10.203 -0.225 -6.578 1 95.81 120 ASP A CA 1
ATOM 912 C C . ASP A 1 120 ? 9.914 0.12 -5.121 1 95.81 120 ASP A C 1
ATOM 914 O O . ASP A 1 120 ? 10.797 0.566 -4.395 1 95.81 120 ASP A O 1
ATOM 918 N N . PHE A 1 121 ? 8.703 -0.051 -4.754 1 96.75 121 PHE A N 1
ATOM 919 C CA . PHE A 1 121 ? 8.344 0.262 -3.375 1 96.75 121 PHE A CA 1
ATOM 920 C C . PHE A 1 121 ? 9.102 -0.633 -2.402 1 96.75 121 PHE A C 1
ATOM 922 O O . PHE A 1 121 ? 9.672 -0.151 -1.42 1 96.75 121 PHE A O 1
ATOM 929 N N . ILE A 1 122 ? 9.031 -1.964 -2.605 1 95.69 122 ILE A N 1
ATOM 930 C CA . ILE A 1 122 ? 9.711 -2.92 -1.738 1 95.69 122 ILE A CA 1
ATOM 931 C C . ILE A 1 122 ? 11.188 -2.539 -1.607 1 95.69 122 ILE A C 1
ATOM 933 O O . ILE A 1 122 ? 11.727 -2.512 -0.501 1 95.69 122 ILE A O 1
ATOM 937 N N . HIS A 1 123 ? 11.82 -2.146 -2.693 1 92.94 123 HIS A N 1
ATOM 938 C CA . HIS A 1 123 ? 13.227 -1.747 -2.703 1 92.94 123 HIS A CA 1
ATOM 939 C C . HIS A 1 123 ? 13.438 -0.456 -1.918 1 92.94 123 HIS A C 1
ATOM 941 O O . HIS A 1 123 ? 14.453 -0.294 -1.241 1 92.94 123 HIS A O 1
ATOM 947 N N . SER A 1 124 ? 12.5 0.437 -2.01 1 93.44 124 SER A N 1
ATOM 948 C CA . SER A 1 124 ? 12.609 1.7 -1.288 1 93.44 124 SER A CA 1
ATOM 949 C C . SER A 1 124 ? 12.703 1.473 0.217 1 93.44 124 SER A C 1
ATOM 951 O O . SER A 1 124 ? 13.172 2.342 0.956 1 93.44 124 SER A O 1
ATOM 953 N N . GLN A 1 125 ? 12.227 0.341 0.636 1 92.31 125 GLN A N 1
ATOM 954 C CA . GLN A 1 125 ? 12.273 -0.018 2.051 1 92.31 125 GLN A CA 1
ATOM 955 C C . GLN A 1 125 ? 13.484 -0.889 2.359 1 92.31 125 GLN A C 1
ATOM 957 O O . GLN A 1 125 ? 13.57 -1.484 3.436 1 92.31 125 GLN A O 1
ATOM 962 N N . ASN A 1 126 ? 14.336 -1.067 1.4 1 90.12 126 ASN A N 1
ATOM 963 C CA . ASN A 1 126 ? 15.547 -1.871 1.513 1 90.12 126 ASN A CA 1
ATOM 964 C C . ASN A 1 126 ? 15.227 -3.357 1.646 1 90.12 126 ASN A C 1
ATOM 966 O O . ASN A 1 126 ? 15.93 -4.09 2.35 1 90.12 126 ASN A O 1
ATOM 970 N N . THR A 1 127 ? 14.156 -3.795 1.188 1 91.88 127 THR A N 1
ATOM 971 C CA . THR A 1 127 ? 13.711 -5.18 1.131 1 91.88 127 THR A CA 1
ATOM 972 C C . THR A 1 127 ? 13.867 -5.746 -0.278 1 91.88 127 THR A C 1
ATOM 974 O O . THR A 1 127 ? 13.805 -5.004 -1.261 1 91.88 127 THR A O 1
ATOM 977 N N . LYS A 1 128 ? 14.117 -7.012 -0.375 1 89.06 128 LYS A N 1
ATOM 978 C CA . LYS A 1 128 ? 14.219 -7.652 -1.682 1 89.06 128 LYS A CA 1
ATOM 979 C C . LYS A 1 128 ? 12.867 -8.188 -2.145 1 89.06 128 LYS A C 1
ATOM 981 O O . LYS A 1 128 ? 12.016 -8.531 -1.321 1 89.06 128 LYS A O 1
ATOM 986 N N . ALA A 1 129 ? 12.688 -8.203 -3.434 1 92.75 129 ALA A N 1
ATOM 987 C CA . ALA A 1 129 ? 11.43 -8.625 -4.035 1 92.75 129 ALA A CA 1
ATOM 988 C C . ALA A 1 129 ? 11.602 -9.945 -4.789 1 92.75 129 ALA A C 1
ATOM 990 O O . ALA A 1 129 ? 12.578 -10.133 -5.516 1 92.75 129 ALA A O 1
ATOM 991 N N . ALA A 1 130 ? 10.641 -10.852 -4.551 1 90.38 130 ALA A N 1
ATOM 992 C CA . ALA A 1 130 ? 10.641 -12.141 -5.227 1 90.38 130 ALA A CA 1
ATOM 993 C C . ALA A 1 130 ? 9.297 -12.406 -5.906 1 90.38 130 ALA A C 1
ATOM 995 O O . ALA A 1 130 ? 8.289 -11.797 -5.555 1 90.38 130 ALA A O 1
ATOM 996 N N . ILE A 1 131 ? 9.328 -13.297 -6.934 1 93.19 131 ILE A N 1
ATOM 997 C CA . ILE A 1 131 ? 8.102 -13.68 -7.625 1 93.19 131 ILE A CA 1
ATOM 998 C C . ILE A 1 131 ? 8.086 -15.188 -7.855 1 93.19 131 ILE A C 1
ATOM 1000 O O . ILE A 1 131 ? 9.125 -15.797 -8.117 1 93.19 131 ILE A O 1
ATOM 1004 N N . GLN A 1 132 ? 6.93 -15.719 -7.676 1 89.62 132 GLN A N 1
ATOM 1005 C CA . GLN A 1 132 ? 6.738 -17.125 -7.965 1 89.62 132 GLN A CA 1
ATOM 1006 C C . GLN A 1 132 ? 6.023 -17.328 -9.297 1 89.62 132 GLN A C 1
ATOM 1008 O O . GLN A 1 132 ? 4.867 -16.922 -9.453 1 89.62 132 GLN A O 1
ATOM 1013 N N . LEU A 1 133 ? 6.715 -17.875 -10.289 1 90.5 133 LEU A N 1
ATOM 1014 C CA . LEU A 1 133 ? 6.098 -18.203 -11.57 1 90.5 133 LEU A CA 1
ATOM 1015 C C . LEU A 1 133 ? 5.461 -19.594 -11.531 1 90.5 133 LEU A C 1
ATOM 1017 O O . LEU A 1 133 ? 6.051 -20.531 -11 1 90.5 133 LEU A O 1
ATOM 1021 N N . ALA A 1 134 ? 4.23 -19.609 -12.094 1 91.06 134 ALA A N 1
ATOM 1022 C CA . ALA A 1 134 ? 3.475 -20.844 -11.859 1 91.06 134 ALA A CA 1
ATOM 1023 C C . ALA A 1 134 ? 2.541 -21.141 -13.031 1 91.06 134 ALA A C 1
ATOM 1025 O O . ALA A 1 134 ? 2.359 -20.297 -13.922 1 91.06 134 ALA A O 1
ATOM 1026 N N . HIS A 1 135 ? 2.098 -22.328 -13.07 1 93 135 HIS A N 1
ATOM 1027 C CA . HIS A 1 135 ? 1.024 -22.844 -13.914 1 93 135 HIS A CA 1
ATOM 1028 C C . HIS A 1 135 ? 0.187 -23.875 -13.172 1 93 135 HIS A C 1
ATOM 1030 O O . HIS A 1 135 ? 0.721 -24.875 -12.664 1 93 135 HIS A O 1
ATOM 1036 N N . ALA A 1 136 ? -1.135 -23.719 -13.227 1 95.69 136 ALA A N 1
ATOM 1037 C CA . ALA A 1 136 ? -2.004 -24.5 -12.344 1 95.69 136 ALA A CA 1
ATOM 1038 C C . ALA A 1 136 ? -2.264 -25.891 -12.922 1 95.69 136 ALA A C 1
ATOM 1040 O O . ALA A 1 136 ? -2.666 -26.797 -12.195 1 95.69 136 ALA A O 1
ATOM 1041 N N . GLY A 1 137 ? -2.082 -26.078 -14.289 1 94.62 137 GLY A N 1
ATOM 1042 C CA . GLY A 1 137 ? -2.342 -27.375 -14.906 1 94.62 137 GLY A CA 1
ATOM 1043 C C . GLY A 1 137 ? -3.758 -27.859 -14.68 1 94.62 137 GLY A C 1
ATOM 1044 O O . GLY A 1 137 ? -4.723 -27.141 -14.938 1 94.62 137 GLY A O 1
ATOM 1045 N N . ARG A 1 138 ? -3.906 -29.047 -14.203 1 94.44 138 ARG A N 1
ATOM 1046 C CA . ARG A 1 138 ? -5.215 -29.672 -14.086 1 94.44 138 ARG A CA 1
ATOM 1047 C C . ARG A 1 138 ? -6.039 -29.016 -12.977 1 94.44 138 ARG A C 1
ATOM 1049 O O . ARG A 1 138 ? -7.227 -29.312 -12.828 1 94.44 138 ARG A O 1
ATOM 1056 N N . LYS A 1 139 ? -5.477 -28.094 -12.195 1 94.19 139 LYS A N 1
ATOM 1057 C CA . LYS A 1 139 ? -6.184 -27.375 -11.133 1 94.19 139 LYS A CA 1
ATOM 1058 C C . LYS A 1 139 ? -6.617 -26 -11.602 1 94.19 139 LYS A C 1
ATOM 1060 O O . LYS A 1 139 ? -7.066 -25.172 -10.797 1 94.19 139 LYS A O 1
ATOM 1065 N N . ALA A 1 140 ? -6.508 -25.797 -12.875 1 96.25 140 ALA A N 1
ATOM 1066 C CA . ALA A 1 140 ? -6.84 -24.5 -13.438 1 96.25 140 ALA A CA 1
ATOM 1067 C C . ALA A 1 140 ? -8.352 -24.312 -13.539 1 96.25 140 ALA A C 1
ATOM 1069 O O . ALA A 1 140 ? -9.109 -25.266 -13.438 1 96.25 140 ALA A O 1
ATOM 1070 N N . SER A 1 141 ? -8.758 -23.031 -13.695 1 95.12 141 SER A N 1
ATOM 1071 C CA . SER A 1 141 ? -10.117 -22.578 -13.977 1 95.12 141 SER A CA 1
ATOM 1072 C C . SER A 1 141 ? -11.055 -22.938 -12.828 1 95.12 141 SER A C 1
ATOM 1074 O O . SER A 1 141 ? -12.125 -23.516 -13.039 1 95.12 141 SER A O 1
ATOM 1076 N N . THR A 1 142 ? -10.656 -22.609 -11.68 1 92.19 142 THR A N 1
ATOM 1077 C CA . THR A 1 142 ? -11.516 -22.75 -10.508 1 92.19 142 THR A CA 1
ATOM 1078 C C . THR A 1 142 ? -11.867 -21.391 -9.922 1 92.19 142 THR A C 1
ATOM 1080 O O . THR A 1 142 ? -11.281 -20.375 -10.305 1 92.19 142 THR A O 1
ATOM 1083 N N . VAL A 1 143 ? -12.836 -21.422 -9.109 1 88.19 143 VAL A N 1
ATOM 1084 C CA . VAL A 1 143 ? -13.219 -20.172 -8.461 1 88.19 143 VAL A CA 1
ATOM 1085 C C . VAL A 1 143 ? -12.352 -19.953 -7.223 1 88.19 143 VAL A C 1
ATOM 1087 O O . VAL A 1 143 ? -11.727 -20.875 -6.715 1 88.19 143 VAL A O 1
ATOM 1090 N N . ALA A 1 144 ? -12.359 -18.703 -6.75 1 87.06 144 ALA A N 1
ATOM 1091 C CA . ALA A 1 144 ? -11.633 -18.391 -5.527 1 87.06 144 ALA A CA 1
ATOM 1092 C C . ALA A 1 144 ? -12.109 -19.234 -4.359 1 87.06 144 ALA A C 1
ATOM 1094 O O . ALA A 1 144 ? -13.289 -19.609 -4.297 1 87.06 144 ALA A O 1
ATOM 1095 N N . PRO A 1 145 ? -11.234 -19.453 -3.396 1 81.31 145 PRO A N 1
ATOM 1096 C CA . PRO A 1 145 ? -11.531 -20.438 -2.348 1 81.31 145 PRO A CA 1
ATOM 1097 C C . PRO A 1 145 ? -12.719 -20.031 -1.483 1 81.31 145 PRO A C 1
ATOM 1099 O O . PRO A 1 145 ? -13.422 -20.906 -0.948 1 81.31 145 PRO A O 1
ATOM 1102 N N . TRP A 1 146 ? -12.969 -18.797 -1.269 1 78.75 146 TRP A N 1
ATOM 1103 C CA . TRP A 1 146 ? -14.062 -18.391 -0.396 1 78.75 146 TRP A CA 1
ATOM 1104 C C . TRP A 1 146 ? -15.406 -18.5 -1.11 1 78.75 146 TRP A C 1
ATOM 1106 O O . TRP A 1 146 ? -16.469 -18.469 -0.474 1 78.75 146 TRP A O 1
ATOM 1116 N N . ILE A 1 147 ? -15.398 -18.562 -2.344 1 76 147 ILE A N 1
ATOM 1117 C CA . ILE A 1 147 ? -16.625 -18.719 -3.125 1 76 147 ILE A CA 1
ATOM 1118 C C . ILE A 1 147 ? -17 -20.203 -3.189 1 76 147 ILE A C 1
ATOM 1120 O O . ILE A 1 147 ? -18.156 -20.547 -2.992 1 76 147 ILE A O 1
ATOM 1124 N N . GLY A 1 148 ? -16.203 -21.062 -3.598 1 62.66 148 GLY A N 1
ATOM 1125 C CA . GLY A 1 148 ? -16.469 -22.484 -3.793 1 62.66 148 GLY A CA 1
ATOM 1126 C C . GLY A 1 148 ? -16.547 -23.266 -2.494 1 62.66 148 GLY A C 1
ATOM 1127 O O . GLY A 1 148 ? -17.016 -24.406 -2.475 1 62.66 148 GLY A O 1
ATOM 1128 N N . GLY A 1 149 ? -16.297 -22.547 -1.351 1 58.09 149 GLY A N 1
ATOM 1129 C CA . GLY A 1 149 ? -16.188 -23.266 -0.094 1 58.09 149 GLY A CA 1
ATOM 1130 C C . GLY A 1 149 ? -14.82 -23.906 0.112 1 58.09 149 GLY A C 1
ATOM 1131 O O . GLY A 1 149 ? -14.047 -24.031 -0.835 1 58.09 149 GLY A O 1
ATOM 1132 N N . THR A 1 150 ? -14.148 -23.828 1.341 1 52.06 150 THR A N 1
ATOM 1133 C CA . THR A 1 150 ? -12.789 -24.188 1.705 1 52.06 150 THR A CA 1
ATOM 1134 C C . THR A 1 150 ? -12.406 -25.547 1.102 1 52.06 150 THR A C 1
ATOM 1136 O O . THR A 1 150 ? -11.25 -25.766 0.739 1 52.06 150 THR A O 1
ATOM 1139 N N . VAL A 1 151 ? -13.266 -26.484 1.125 1 49.91 151 VAL A N 1
ATOM 1140 C CA . VAL A 1 151 ? -12.859 -27.859 0.917 1 49.91 151 VAL A CA 1
ATOM 1141 C C . VAL A 1 151 ? -12.984 -28.219 -0.562 1 49.91 151 VAL A C 1
ATOM 1143 O O . VAL A 1 151 ? -12.18 -29 -1.088 1 49.91 151 VAL A O 1
ATOM 1146 N N . ASN A 1 152 ? -13.852 -27.609 -1.286 1 54.88 152 ASN A N 1
ATOM 1147 C CA . ASN A 1 152 ? -14.062 -28.078 -2.654 1 54.88 152 ASN A CA 1
ATOM 1148 C C . ASN A 1 152 ? -13.992 -26.922 -3.652 1 54.88 152 ASN A C 1
ATOM 1150 O O . ASN A 1 152 ? -14.844 -26.031 -3.637 1 54.88 152 ASN A O 1
ATOM 1154 N N . LYS A 1 153 ? -12.727 -26.719 -4.223 1 67.06 153 LYS A N 1
ATOM 1155 C CA . LYS A 1 153 ? -12.695 -25.75 -5.309 1 67.06 153 LYS A CA 1
ATOM 1156 C C . LYS A 1 153 ? -13.656 -26.141 -6.426 1 67.06 153 LYS A C 1
ATOM 1158 O O . LYS A 1 153 ? -13.805 -27.328 -6.742 1 67.06 153 LYS A O 1
ATOM 1163 N N . ALA A 1 154 ? -14.539 -25.234 -6.801 1 78 154 ALA A N 1
ATOM 1164 C CA . ALA A 1 154 ? -15.492 -25.422 -7.891 1 78 154 ALA A CA 1
ATOM 1165 C C . ALA A 1 154 ? -14.953 -24.859 -9.203 1 78 154 ALA A C 1
ATOM 1167 O O . ALA A 1 154 ? -14.172 -23.906 -9.195 1 78 154 ALA A O 1
ATOM 1168 N N . LEU A 1 155 ? -15.281 -25.609 -10.219 1 89.44 155 LEU A N 1
ATOM 1169 C CA . LEU A 1 155 ? -14.906 -25.172 -11.555 1 89.44 155 LEU A CA 1
ATOM 1170 C C . LEU A 1 155 ? -15.5 -23.812 -11.875 1 89.44 155 LEU A C 1
ATOM 1172 O O . LEU A 1 155 ? -16.672 -23.547 -11.578 1 89.44 155 LEU A O 1
ATOM 1176 N N . ALA A 1 156 ? -14.719 -22.906 -12.273 1 92 156 ALA A N 1
ATOM 1177 C CA . ALA A 1 156 ? -15.203 -21.641 -12.789 1 92 156 ALA A CA 1
ATOM 1178 C C . ALA A 1 156 ? -15.734 -21.797 -14.211 1 92 156 ALA A C 1
ATOM 1180 O O . ALA A 1 156 ? -15 -22.203 -15.117 1 92 156 ALA A O 1
ATOM 1181 N N . THR A 1 157 ? -16.906 -21.453 -14.445 1 91.12 157 THR A N 1
ATOM 1182 C CA . THR A 1 157 ? -17.5 -21.531 -15.766 1 91.12 157 THR A CA 1
ATOM 1183 C C . THR A 1 157 ? -17.094 -20.344 -16.625 1 91.12 157 THR A C 1
ATOM 1185 O O . THR A 1 157 ? -16.453 -19.406 -16.141 1 91.12 157 THR A O 1
ATOM 1188 N N . LYS A 1 158 ? -17.469 -20.422 -17.891 1 93.44 158 LYS A N 1
ATOM 1189 C CA . LYS A 1 158 ? -17.172 -19.328 -18.812 1 93.44 158 LYS A CA 1
ATOM 1190 C C . LYS A 1 158 ? -17.906 -18.047 -18.406 1 93.44 158 LYS A C 1
ATOM 1192 O O . LYS A 1 158 ? -17.391 -16.938 -18.609 1 93.44 158 LYS A O 1
ATOM 1197 N N . GLU A 1 159 ? -19.016 -18.141 -17.781 1 90.69 159 GLU A N 1
ATOM 1198 C CA . GLU A 1 159 ? -19.844 -17.016 -17.375 1 90.69 159 GLU A CA 1
ATOM 1199 C C . GLU A 1 159 ? -19.141 -16.172 -16.312 1 90.69 159 GLU A C 1
ATOM 1201 O O . GLU A 1 159 ? -19.391 -14.969 -16.203 1 90.69 159 GLU A O 1
ATOM 1206 N N . VAL A 1 160 ? -18.25 -16.828 -15.609 1 89.69 160 VAL A N 1
ATOM 1207 C CA . VAL A 1 160 ? -17.578 -16.094 -14.547 1 89.69 160 VAL A CA 1
ATOM 1208 C C . VAL A 1 160 ? -16.094 -15.961 -14.883 1 89.69 160 VAL A C 1
ATOM 1210 O O . VAL A 1 160 ? -15.258 -15.82 -13.984 1 89.69 160 VAL A O 1
ATOM 1213 N N . GLY A 1 161 ? -15.797 -16.094 -16.109 1 93.06 161 GLY A N 1
ATOM 1214 C CA . GLY A 1 161 ? -14.453 -15.805 -16.594 1 93.06 161 GLY A CA 1
ATOM 1215 C C . GLY A 1 161 ? -13.562 -17.031 -16.625 1 93.06 161 GLY A C 1
ATOM 1216 O O . GLY A 1 161 ? -12.367 -16.938 -16.938 1 93.06 161 GLY A O 1
ATOM 1217 N N . GLY A 1 162 ? -14.109 -18.234 -16.312 1 94.62 162 GLY A N 1
ATOM 1218 C CA . GLY A 1 162 ? -13.328 -19.453 -16.344 1 94.62 162 GLY A CA 1
ATOM 1219 C C . GLY A 1 162 ? -13.094 -19.984 -17.75 1 94.62 162 GLY A C 1
ATOM 1220 O O . GLY A 1 162 ? -13.57 -19.391 -18.734 1 94.62 162 GLY A O 1
ATOM 1221 N N . TRP A 1 163 ? -12.305 -20.984 -17.875 1 96.75 163 TRP A N 1
ATOM 1222 C CA . TRP A 1 163 ? -11.969 -21.641 -19.141 1 96.75 163 TRP A CA 1
ATOM 1223 C C . TRP A 1 163 ? -11.938 -23.156 -18.969 1 96.75 163 TRP A C 1
ATOM 1225 O O . TRP A 1 163 ? -10.922 -23.797 -19.25 1 96.75 163 TRP A O 1
ATOM 1235 N N . PRO A 1 164 ? -13.047 -23.781 -18.656 1 94.06 164 PRO A N 1
ATOM 1236 C CA . PRO A 1 164 ? -13.109 -25.203 -18.328 1 94.06 164 PRO A CA 1
ATOM 1237 C C . PRO A 1 164 ? -12.711 -26.094 -19.484 1 94.06 164 PRO A C 1
ATOM 1239 O O . PRO A 1 164 ? -12.32 -27.25 -19.266 1 94.06 164 PRO A O 1
ATOM 1242 N N . ASP A 1 165 ? -12.711 -25.594 -20.688 1 94.75 165 ASP A N 1
ATOM 1243 C CA . ASP A 1 165 ? -12.422 -26.422 -21.859 1 94.75 165 ASP A CA 1
ATOM 1244 C C . ASP A 1 165 ? -10.984 -26.219 -22.312 1 94.75 165 ASP A C 1
ATOM 1246 O O . ASP A 1 165 ? -10.586 -26.734 -23.359 1 94.75 165 ASP A O 1
ATOM 1250 N N . ASP A 1 166 ? -10.234 -25.438 -21.594 1 97.44 166 ASP A N 1
ATOM 1251 C CA . ASP A 1 166 ? -8.867 -25.141 -22 1 97.44 166 ASP A CA 1
ATOM 1252 C C . ASP A 1 166 ? -7.879 -25.406 -20.875 1 97.44 166 ASP A C 1
ATOM 1254 O O . ASP A 1 166 ? -6.922 -24.656 -20.672 1 97.44 166 ASP A O 1
ATOM 1258 N N . ILE A 1 167 ? -8.18 -26.406 -20.109 1 97.62 167 ILE A N 1
ATOM 1259 C CA . ILE A 1 167 ? -7.285 -26.875 -19.062 1 97.62 167 ILE A CA 1
ATOM 1260 C C . ILE A 1 167 ? -6.289 -27.875 -19.625 1 97.62 167 ILE A C 1
ATOM 1262 O O . ILE A 1 167 ? -6.637 -28.688 -20.484 1 97.62 167 ILE A O 1
ATOM 1266 N N . VAL A 1 168 ? -5.047 -27.844 -19.125 1 94.75 168 VAL A N 1
ATOM 1267 C CA . VAL A 1 168 ? -4.035 -28.75 -19.688 1 94.75 168 VAL A CA 1
ATOM 1268 C C . VAL A 1 168 ? -3.344 -29.5 -18.547 1 94.75 168 VAL A C 1
ATOM 1270 O O . VAL A 1 168 ? -3.336 -29.047 -17.406 1 94.75 168 VAL A O 1
ATOM 1273 N N . ALA A 1 169 ? -2.785 -30.672 -18.891 1 92.56 169 ALA A N 1
ATOM 1274 C CA . ALA A 1 169 ? -2.039 -31.5 -17.938 1 92.56 169 ALA A CA 1
ATOM 1275 C C . ALA A 1 169 ? -1.156 -32.5 -18.656 1 92.56 169 ALA A C 1
ATOM 1277 O O . ALA A 1 169 ? -1.24 -32.656 -19.891 1 92.56 169 ALA A O 1
ATOM 1278 N N . PRO A 1 170 ? -0.247 -33.094 -17.938 1 86.06 170 PRO A N 1
ATOM 1279 C CA . PRO A 1 170 ? 0.556 -34.156 -18.547 1 86.06 170 PRO A CA 1
ATOM 1280 C C . PRO A 1 170 ? -0.292 -35.312 -19.047 1 86.06 170 PRO A C 1
ATOM 1282 O O . PRO A 1 170 ? 0.064 -35.969 -20.047 1 86.06 170 PRO A O 1
ATOM 1285 N N . SER A 1 171 ? -1.312 -35.688 -18.359 1 90.06 171 SER A N 1
ATOM 1286 C CA . SER A 1 171 ? -2.289 -36.688 -18.75 1 90.06 171 SER A CA 1
ATOM 1287 C C . SER A 1 171 ? -3.713 -36.156 -18.594 1 90.06 171 SER A C 1
ATOM 1289 O O . SER A 1 171 ? -3.963 -35.25 -17.812 1 90.06 171 SER A O 1
ATOM 1291 N N . ALA A 1 172 ? -4.602 -36.719 -19.438 1 93.56 172 ALA A N 1
ATOM 1292 C CA . ALA A 1 172 ? -5.996 -36.281 -19.406 1 93.56 172 ALA A CA 1
ATOM 1293 C C . ALA A 1 172 ? -6.723 -36.875 -18.188 1 93.56 172 ALA A C 1
ATOM 1295 O O . ALA A 1 172 ? -7.691 -37.625 -18.344 1 93.56 172 ALA A O 1
ATOM 1296 N N . ILE A 1 173 ? -6.297 -36.531 -16.984 1 92.56 173 ILE A N 1
ATOM 1297 C CA . ILE A 1 173 ? -6.855 -36.969 -15.711 1 92.56 173 ILE A CA 1
ATOM 1298 C C . ILE A 1 173 ? -7.234 -35.781 -14.852 1 92.56 173 ILE A C 1
ATOM 1300 O O . ILE A 1 173 ? -6.371 -35 -14.461 1 92.56 173 ILE A O 1
ATOM 1304 N N . PRO A 1 174 ? -8.516 -35.625 -14.641 1 93.62 174 PRO A N 1
ATOM 1305 C CA . PRO A 1 174 ? -8.906 -34.5 -13.773 1 93.62 174 PRO A CA 1
ATOM 1306 C C . PRO A 1 174 ? -8.344 -34.625 -12.367 1 93.62 174 PRO A C 1
ATOM 1308 O O . PRO A 1 174 ? -8.055 -35.719 -11.906 1 93.62 174 PRO A O 1
ATOM 1311 N N . PHE A 1 175 ? -8.156 -33.469 -11.711 1 91.69 175 PHE A N 1
ATOM 1312 C CA . PHE A 1 175 ? -7.672 -33.469 -10.336 1 91.69 175 PHE A CA 1
ATOM 1313 C C . PHE A 1 175 ? -8.68 -34.125 -9.406 1 91.69 175 PHE A C 1
ATOM 1315 O O . PHE A 1 175 ? -8.297 -34.906 -8.523 1 91.69 175 PHE A O 1
ATOM 1322 N N . ALA A 1 176 ? -9.906 -33.781 -9.586 1 88.75 176 ALA A N 1
ATOM 1323 C CA . ALA A 1 176 ? -11.039 -34.344 -8.859 1 88.75 176 ALA A CA 1
ATOM 1324 C C . ALA A 1 176 ? -12.305 -34.312 -9.711 1 88.75 176 ALA A C 1
ATOM 1326 O O . ALA A 1 176 ? -12.312 -33.75 -10.805 1 88.75 176 ALA A O 1
ATOM 1327 N N . GLU A 1 177 ? -13.328 -34.938 -9.25 1 84 177 GLU A N 1
ATOM 1328 C CA . GLU A 1 177 ? -14.562 -35.094 -10.023 1 84 177 GLU A CA 1
ATOM 1329 C C . GLU A 1 177 ? -15.156 -33.719 -10.383 1 84 177 GLU A C 1
ATOM 1331 O O . GLU A 1 177 ? -15.742 -33.562 -11.453 1 84 177 GLU A O 1
ATOM 1336 N N . ASP A 1 178 ? -14.938 -32.75 -9.562 1 83.81 178 ASP A N 1
ATOM 1337 C CA . ASP A 1 178 ? -15.562 -31.438 -9.773 1 83.81 178 ASP A CA 1
ATOM 1338 C C . ASP A 1 178 ? -14.625 -30.484 -10.5 1 83.81 178 ASP A C 1
ATOM 1340 O O . ASP A 1 178 ? -14.93 -29.297 -10.641 1 83.81 178 ASP A O 1
ATOM 1344 N N . PHE A 1 179 ? -13.562 -31 -10.984 1 90.75 179 PHE A N 1
ATOM 1345 C CA . PHE A 1 179 ? -12.617 -30.203 -11.766 1 90.75 179 PHE A CA 1
ATOM 1346 C C . PHE A 1 179 ? -12.773 -30.5 -13.258 1 90.75 179 PHE A C 1
ATOM 1348 O O . PHE A 1 179 ? -13.461 -31.453 -13.641 1 90.75 179 PHE A O 1
ATOM 1355 N N . GLY A 1 180 ? -12.273 -29.672 -14.039 1 91.06 180 GLY A N 1
ATOM 1356 C CA . GLY A 1 180 ? -12.305 -29.906 -15.469 1 91.06 180 GLY A CA 1
ATOM 1357 C C . GLY A 1 180 ? -11.375 -31.016 -15.922 1 91.06 180 GLY A C 1
ATOM 1358 O O . GLY A 1 180 ? -10.383 -31.312 -15.25 1 91.06 180 GLY A O 1
ATOM 1359 N N . THR A 1 181 ? -11.742 -31.703 -17.031 1 94.56 181 THR A N 1
ATOM 1360 C CA . THR A 1 181 ? -10.852 -32.656 -17.641 1 94.56 181 THR A CA 1
ATOM 1361 C C . THR A 1 181 ? -9.781 -31.969 -18.484 1 94.56 181 THR A C 1
ATOM 1363 O O . THR A 1 181 ? -10.102 -31.25 -19.422 1 94.56 181 THR A O 1
ATOM 1366 N N . PRO A 1 182 ? -8.547 -32.188 -18.172 1 96.5 182 PRO A N 1
ATOM 1367 C CA . PRO A 1 182 ? -7.504 -31.469 -18.906 1 96.5 182 PRO A CA 1
ATOM 1368 C C . PRO A 1 182 ? -7.188 -32.094 -20.266 1 96.5 182 PRO A C 1
ATOM 1370 O O . PRO A 1 182 ? -7.422 -33.312 -20.453 1 96.5 182 PRO A O 1
ATOM 1373 N N . HIS A 1 183 ? -6.832 -31.297 -21.156 1 94.75 183 HIS A N 1
ATOM 1374 C CA . HIS A 1 183 ? -6.176 -31.734 -22.391 1 94.75 183 HIS A CA 1
ATOM 1375 C C . HIS A 1 183 ? -4.762 -32.219 -22.109 1 94.75 183 HIS A C 1
ATOM 1377 O O . HIS A 1 183 ? -3.98 -31.562 -21.438 1 94.75 183 HIS A O 1
ATOM 1383 N N . GLU A 1 184 ? -4.453 -33.438 -22.562 1 92.19 184 GLU A N 1
ATOM 1384 C CA . GLU A 1 184 ? -3.094 -33.938 -22.406 1 92.19 184 GLU A CA 1
ATOM 1385 C C . GLU A 1 184 ? -2.117 -33.188 -23.297 1 92.19 184 GLU A C 1
ATOM 1387 O O . GLU A 1 184 ? -2.312 -33.094 -24.516 1 92.19 184 GLU A O 1
ATOM 1392 N N . LEU A 1 185 ? -1.112 -32.656 -22.734 1 88.5 185 LEU A N 1
ATOM 1393 C CA . LEU A 1 185 ? -0.153 -31.812 -23.453 1 88.5 185 LEU A CA 1
ATOM 1394 C C . LEU A 1 185 ? 0.663 -32.656 -24.422 1 88.5 185 LEU A C 1
ATOM 1396 O O . LEU A 1 185 ? 1.145 -33.75 -24.078 1 88.5 185 LEU A O 1
ATOM 1400 N N . THR A 1 186 ? 0.781 -32.094 -25.625 1 86.12 186 THR A N 1
ATOM 1401 C CA . THR A 1 186 ? 1.696 -32.688 -26.594 1 86.12 186 THR A CA 1
ATOM 1402 C C . THR A 1 186 ? 3.121 -32.188 -26.359 1 86.12 186 THR A C 1
ATOM 1404 O O . THR A 1 186 ? 3.34 -31.234 -25.609 1 86.12 186 THR A O 1
ATOM 1407 N N . THR A 1 187 ? 4.051 -32.875 -27.016 1 79.38 187 THR A N 1
ATOM 1408 C CA . THR A 1 187 ? 5.441 -32.469 -26.922 1 79.38 187 THR A CA 1
ATOM 1409 C C . THR A 1 187 ? 5.609 -31.031 -27.406 1 79.38 187 THR A C 1
ATOM 1411 O O . THR A 1 187 ? 6.355 -30.25 -26.812 1 79.38 187 THR A O 1
ATOM 1414 N N . GLU A 1 188 ? 4.938 -30.703 -28.5 1 84.56 188 GLU A N 1
ATOM 1415 C CA . GLU A 1 188 ? 5.023 -29.344 -29.047 1 84.56 188 GLU A CA 1
ATOM 1416 C C . GLU A 1 188 ? 4.438 -28.328 -28.078 1 84.56 188 GLU A C 1
ATOM 1418 O O . GLU A 1 188 ? 4.996 -27.25 -27.891 1 84.56 188 GLU A O 1
ATOM 1423 N N . GLU A 1 189 ? 3.406 -28.656 -27.406 1 86.56 189 GLU A N 1
ATOM 1424 C CA . GLU A 1 189 ? 2.779 -27.766 -26.438 1 86.56 189 GLU A CA 1
ATOM 1425 C C . GLU A 1 189 ? 3.666 -27.578 -25.219 1 86.56 189 GLU A C 1
ATOM 1427 O O . GLU A 1 189 ? 3.705 -26.484 -24.641 1 86.56 189 GLU A O 1
ATOM 1432 N N . ILE A 1 190 ? 4.305 -28.562 -24.844 1 82.75 190 ILE A N 1
ATOM 1433 C CA . ILE A 1 190 ? 5.23 -28.5 -23.719 1 82.75 190 ILE A CA 1
ATOM 1434 C C . ILE A 1 190 ? 6.375 -27.547 -24.047 1 82.75 190 ILE A C 1
ATOM 1436 O O . ILE A 1 190 ? 6.762 -26.719 -23.219 1 82.75 190 ILE A O 1
ATOM 1440 N N . LYS A 1 191 ? 6.906 -27.688 -25.281 1 78.12 191 LYS A N 1
ATOM 1441 C CA . LYS A 1 191 ? 7.961 -26.766 -25.703 1 78.12 191 LYS A CA 1
ATOM 1442 C C . LYS A 1 191 ? 7.488 -25.328 -25.672 1 78.12 191 LYS A C 1
ATOM 1444 O O . LYS A 1 191 ? 8.227 -24.438 -25.234 1 78.12 191 LYS A O 1
ATOM 1449 N N . HIS A 1 192 ? 6.273 -25.109 -26.125 1 86.5 192 HIS A N 1
ATOM 1450 C CA . HIS A 1 192 ? 5.703 -23.766 -26.094 1 86.5 192 HIS A CA 1
ATOM 1451 C C . HIS A 1 192 ? 5.562 -23.25 -24.672 1 86.5 192 HIS A C 1
ATOM 1453 O O . HIS A 1 192 ? 5.797 -22.078 -24.406 1 86.5 192 HIS A O 1
ATOM 1459 N N . LEU A 1 193 ? 5.223 -24.094 -23.781 1 85.62 193 LEU A N 1
ATOM 1460 C CA . LEU A 1 193 ? 5.07 -23.719 -22.375 1 85.62 193 LEU A CA 1
ATOM 1461 C C . LEU A 1 193 ? 6.414 -23.328 -21.766 1 85.62 193 LEU A C 1
ATOM 1463 O O . LEU A 1 193 ? 6.492 -22.375 -20.984 1 85.62 193 LEU A O 1
ATOM 1467 N N . VAL A 1 194 ? 7.406 -24.078 -22.094 1 78.69 194 VAL A N 1
ATOM 1468 C CA . VAL A 1 194 ? 8.742 -23.734 -21.609 1 78.69 194 VAL A CA 1
ATOM 1469 C C . VAL A 1 194 ? 9.117 -22.328 -22.078 1 78.69 194 VAL A C 1
ATOM 1471 O O . VAL A 1 194 ? 9.68 -21.547 -21.312 1 78.69 194 VAL A O 1
ATOM 1474 N N . GLN A 1 195 ? 8.797 -22.016 -23.281 1 83.75 195 GLN A N 1
ATOM 1475 C CA . GLN A 1 195 ? 9.055 -20.688 -23.797 1 83.75 195 GLN A CA 1
ATOM 1476 C C . GLN A 1 195 ? 8.266 -19.641 -23.016 1 83.75 195 GLN A C 1
ATOM 1478 O O . GLN A 1 195 ? 8.773 -18.531 -22.75 1 83.75 195 GLN A O 1
ATOM 1483 N N . LYS A 1 196 ? 7.086 -19.969 -22.641 1 90.12 196 LYS A N 1
ATOM 1484 C CA . LYS A 1 196 ? 6.281 -19.047 -21.844 1 90.12 196 LYS A CA 1
ATOM 1485 C C . LYS A 1 196 ? 6.934 -18.766 -20.5 1 90.12 196 LYS A C 1
ATOM 1487 O O . LYS A 1 196 ? 6.898 -17.625 -20 1 90.12 196 LYS A O 1
ATOM 1492 N N . TRP A 1 197 ? 7.453 -19.797 -19.922 1 86.06 197 TRP A N 1
ATOM 1493 C CA . TRP A 1 197 ? 8.172 -19.609 -18.672 1 86.06 197 TRP A CA 1
ATOM 1494 C C . TRP A 1 197 ? 9.375 -18.688 -18.859 1 86.06 197 TRP A C 1
ATOM 1496 O O . TRP A 1 197 ? 9.617 -17.797 -18.047 1 86.06 197 TRP A O 1
ATOM 1506 N N . GLN A 1 198 ? 10.086 -18.922 -19.922 1 82.25 198 GLN A N 1
ATOM 1507 C CA . GLN A 1 198 ? 11.242 -18.078 -20.203 1 82.25 198 GLN A CA 1
ATOM 1508 C C . GLN A 1 198 ? 10.836 -16.625 -20.406 1 82.25 198 GLN A C 1
ATOM 1510 O O . GLN A 1 198 ? 11.461 -15.719 -19.859 1 82.25 198 GLN A O 1
ATOM 1515 N N . ASP A 1 199 ? 9.859 -16.406 -21.172 1 88.56 199 ASP A N 1
ATOM 1516 C CA . ASP A 1 199 ? 9.383 -15.055 -21.438 1 88.56 199 ASP A CA 1
ATOM 1517 C C . ASP A 1 199 ? 8.938 -14.375 -20.156 1 88.56 199 ASP A C 1
ATOM 1519 O O . ASP A 1 199 ? 9.227 -13.195 -19.938 1 88.56 199 ASP A O 1
ATOM 1523 N N . SER A 1 200 ? 8.234 -15.109 -19.328 1 92.62 200 SER A N 1
ATOM 1524 C CA . SER A 1 200 ? 7.777 -14.555 -18.062 1 92.62 200 SER A CA 1
ATOM 1525 C C . SER A 1 200 ? 8.953 -14.211 -17.156 1 92.62 200 SER A C 1
ATOM 1527 O O . SER A 1 200 ? 8.93 -13.203 -16.438 1 92.62 200 SER A O 1
ATOM 1529 N N . ALA A 1 201 ? 9.891 -15.047 -17.172 1 85.44 201 ALA A N 1
ATOM 1530 C CA . ALA A 1 201 ? 11.086 -14.781 -16.375 1 85.44 201 ALA A CA 1
ATOM 1531 C C . ALA A 1 201 ? 11.773 -13.5 -16.828 1 85.44 201 ALA A C 1
ATOM 1533 O O . ALA A 1 201 ? 12.203 -12.688 -16.016 1 85.44 201 ALA A O 1
ATOM 1534 N N . ILE A 1 202 ? 11.891 -13.328 -18.078 1 85.75 202 ILE A N 1
ATOM 1535 C CA . ILE A 1 202 ? 12.484 -12.117 -18.641 1 85.75 202 ILE A CA 1
ATOM 1536 C C . ILE A 1 202 ? 11.688 -10.898 -18.188 1 85.75 202 ILE A C 1
ATOM 1538 O O . ILE A 1 202 ? 12.258 -9.891 -17.781 1 85.75 202 ILE A O 1
ATOM 1542 N N . ARG A 1 203 ? 10.422 -11.031 -18.25 1 92.44 203 ARG A N 1
ATOM 1543 C CA . ARG A 1 203 ? 9.555 -9.93 -17.828 1 92.44 203 ARG A CA 1
ATOM 1544 C C . ARG A 1 203 ? 9.711 -9.648 -16.344 1 92.44 203 ARG A C 1
ATOM 1546 O O . ARG A 1 203 ? 9.641 -8.492 -15.914 1 92.44 203 ARG A O 1
ATOM 1553 N N . ALA A 1 204 ? 9.867 -10.742 -15.562 1 91.19 204 ALA A N 1
ATOM 1554 C CA . ALA A 1 204 ? 10.07 -10.578 -14.133 1 91.19 204 ALA A CA 1
ATOM 1555 C C . ALA A 1 204 ? 11.344 -9.781 -13.844 1 91.19 204 ALA A C 1
ATOM 1557 O O . ALA A 1 204 ? 11.359 -8.922 -12.961 1 91.19 204 ALA A O 1
ATOM 1558 N N . VAL A 1 205 ? 12.359 -10.047 -14.57 1 86.5 205 VAL A N 1
ATOM 1559 C CA . VAL A 1 205 ? 13.617 -9.312 -14.43 1 86.5 205 VAL A CA 1
ATOM 1560 C C . VAL A 1 205 ? 13.398 -7.848 -14.797 1 86.5 205 VAL A C 1
ATOM 1562 O O . VAL A 1 205 ? 13.836 -6.949 -14.07 1 86.5 205 VAL A O 1
ATOM 1565 N N . LYS A 1 206 ? 12.703 -7.637 -15.852 1 89.69 206 LYS A N 1
ATOM 1566 C CA . LYS A 1 206 ? 12.406 -6.27 -16.266 1 89.69 206 LYS A CA 1
ATOM 1567 C C . LYS A 1 206 ? 11.586 -5.531 -15.219 1 89.69 206 LYS A C 1
ATOM 1569 O O . LYS A 1 206 ? 11.727 -4.316 -15.055 1 89.69 206 LYS A O 1
ATOM 1574 N N . ALA A 1 207 ? 10.781 -6.273 -14.508 1 94.94 207 ALA A N 1
ATOM 1575 C CA . ALA A 1 207 ? 9.945 -5.68 -13.469 1 94.94 207 ALA A CA 1
ATOM 1576 C C . ALA A 1 207 ? 10.758 -5.395 -12.211 1 94.94 207 ALA A C 1
ATOM 1578 O O . ALA A 1 207 ? 10.258 -4.773 -11.266 1 94.94 207 ALA A O 1
ATOM 1579 N N . GLY A 1 208 ? 11.984 -5.887 -12.109 1 88.88 208 GLY A N 1
ATOM 1580 C CA . GLY A 1 208 ? 12.883 -5.504 -11.031 1 88.88 208 GLY A CA 1
ATOM 1581 C C . GLY A 1 208 ? 12.984 -6.551 -9.938 1 88.88 208 GLY A C 1
ATOM 1582 O O . GLY A 1 208 ? 13.531 -6.281 -8.867 1 88.88 208 GLY A O 1
ATOM 1583 N N . PHE A 1 209 ? 12.5 -7.746 -10.148 1 90.56 209 PHE A N 1
ATOM 1584 C CA . PHE A 1 209 ? 12.547 -8.773 -9.117 1 90.56 209 PHE A CA 1
ATOM 1585 C C . PHE A 1 209 ? 13.984 -9.234 -8.883 1 90.56 209 PHE A C 1
ATOM 1587 O O . PHE A 1 209 ? 14.75 -9.383 -9.836 1 90.56 209 PHE A O 1
ATOM 1594 N N . ASP A 1 210 ? 14.258 -9.484 -7.598 1 82.75 210 ASP A N 1
ATOM 1595 C CA . ASP A 1 210 ? 15.578 -9.953 -7.188 1 82.75 210 ASP A CA 1
ATOM 1596 C C . ASP A 1 210 ? 15.656 -11.477 -7.23 1 82.75 210 ASP A C 1
ATOM 1598 O O . ASP A 1 210 ? 16.734 -12.047 -7.391 1 82.75 210 ASP A O 1
ATOM 1602 N N . VAL A 1 211 ? 14.492 -12.117 -7.02 1 81.88 211 VAL A N 1
ATOM 1603 C CA . VAL A 1 211 ? 14.406 -13.57 -6.941 1 81.88 211 VAL A CA 1
ATOM 1604 C C . VAL A 1 211 ? 13.211 -14.062 -7.754 1 81.88 211 VAL A C 1
ATOM 1606 O O . VAL A 1 211 ? 12.125 -13.477 -7.695 1 81.88 211 VAL A O 1
ATOM 1609 N N . ILE A 1 212 ? 13.453 -15.047 -8.594 1 84.12 212 ILE A N 1
ATOM 1610 C CA . ILE A 1 212 ? 12.383 -15.734 -9.305 1 84.12 212 ILE A CA 1
ATOM 1611 C C . ILE A 1 212 ? 12.297 -17.188 -8.836 1 84.12 212 ILE A C 1
ATOM 1613 O O . ILE A 1 212 ? 13.297 -17.906 -8.859 1 84.12 212 ILE A O 1
ATOM 1617 N N . GLU A 1 213 ? 11.133 -17.531 -8.359 1 81.25 213 GLU A N 1
ATOM 1618 C CA . GLU A 1 213 ? 10.852 -18.906 -7.945 1 81.25 213 GLU A CA 1
ATOM 1619 C C . GLU A 1 213 ? 9.922 -19.594 -8.93 1 81.25 213 GLU A C 1
ATOM 1621 O O . GLU A 1 213 ? 8.93 -19.016 -9.383 1 81.25 213 GLU A O 1
ATOM 1626 N N . ILE A 1 214 ? 10.258 -20.781 -9.289 1 81.31 214 ILE A N 1
ATOM 1627 C CA . ILE A 1 214 ? 9.375 -21.609 -10.109 1 81.31 214 ILE A CA 1
ATOM 1628 C C . ILE A 1 214 ? 8.547 -22.531 -9.219 1 81.31 214 ILE A C 1
ATOM 1630 O O . ILE A 1 214 ? 9.102 -23.312 -8.445 1 81.31 214 ILE A O 1
ATOM 1634 N N . HIS A 1 215 ? 7.289 -22.453 -9.344 1 82.06 215 HIS A N 1
ATOM 1635 C CA . HIS A 1 215 ? 6.383 -23.219 -8.492 1 82.06 215 HIS A CA 1
ATOM 1636 C C . HIS A 1 215 ? 6.234 -24.656 -8.992 1 82.06 215 HIS A C 1
ATOM 1638 O O . HIS A 1 215 ? 5.566 -24.906 -10 1 82.06 215 HIS A O 1
ATOM 1644 N N . ALA A 1 216 ? 6.84 -25.594 -8.266 1 75 216 ALA A N 1
ATOM 1645 C CA . ALA A 1 216 ? 6.793 -27 -8.672 1 75 216 ALA A CA 1
ATOM 1646 C C . ALA A 1 216 ? 6.176 -27.875 -7.582 1 75 216 ALA A C 1
ATOM 1648 O O . ALA A 1 216 ? 6.551 -29.031 -7.422 1 75 216 ALA A O 1
ATOM 1649 N N . ALA A 1 217 ? 5.312 -27.234 -6.871 1 69.69 217 ALA A N 1
ATOM 1650 C CA . ALA A 1 217 ? 4.688 -27.953 -5.766 1 69.69 217 ALA A CA 1
ATOM 1651 C C . ALA A 1 217 ? 3.166 -27.828 -5.82 1 69.69 217 ALA A C 1
ATOM 1653 O O . ALA A 1 217 ? 2.607 -27.438 -6.844 1 69.69 217 ALA A O 1
ATOM 1654 N N . HIS A 1 218 ? 2.484 -28.531 -4.812 1 77.31 218 HIS A N 1
ATOM 1655 C CA . HIS A 1 218 ? 1.075 -28.344 -4.48 1 77.31 218 HIS A CA 1
ATOM 1656 C C . HIS A 1 218 ? 0.175 -28.906 -5.582 1 77.31 218 HIS A C 1
ATOM 1658 O O . HIS A 1 218 ? -0.958 -28.438 -5.75 1 77.31 218 HIS A O 1
ATOM 1664 N N . GLY A 1 219 ? 0.789 -29.766 -6.402 1 80.19 219 GLY A N 1
ATOM 1665 C CA . GLY A 1 219 ? -0.042 -30.422 -7.398 1 80.19 219 GLY A CA 1
ATOM 1666 C C . GLY A 1 219 ? -0.265 -29.562 -8.641 1 80.19 219 GLY A C 1
ATOM 1667 O O . GLY A 1 219 ? -1.159 -29.844 -9.438 1 80.19 219 GLY A O 1
ATOM 1668 N N . TYR A 1 220 ? 0.503 -28.609 -8.773 1 87.69 220 TYR A N 1
ATOM 1669 C CA . TYR A 1 220 ? 0.384 -27.781 -9.977 1 87.69 220 TYR A CA 1
ATOM 1670 C C . TYR A 1 220 ? 1.198 -28.375 -11.117 1 87.69 220 TYR A C 1
ATOM 1672 O O . TYR A 1 220 ? 1.744 -29.469 -11 1 87.69 220 TYR A O 1
ATOM 1680 N N . LEU A 1 221 ? 1.195 -27.75 -12.203 1 86.25 221 LEU A N 1
ATOM 1681 C CA . LEU A 1 221 ? 1.545 -28.375 -13.477 1 86.25 221 LEU A CA 1
ATOM 1682 C C . LEU A 1 221 ? 2.902 -29.062 -13.383 1 86.25 221 LEU A C 1
ATOM 1684 O O . LEU A 1 221 ? 3.039 -30.234 -13.773 1 86.25 221 LEU A O 1
ATOM 1688 N N . LEU A 1 222 ? 3.92 -28.281 -12.953 1 79.56 222 LEU A N 1
ATOM 1689 C CA . LEU A 1 222 ? 5.246 -28.891 -12.906 1 79.56 222 LEU A CA 1
ATOM 1690 C C . LEU A 1 222 ? 5.262 -30.078 -11.945 1 79.56 222 LEU A C 1
ATOM 1692 O O . LEU A 1 222 ? 5.91 -31.094 -12.219 1 79.56 222 LEU A O 1
ATOM 1696 N N . HIS A 1 223 ? 4.621 -29.906 -10.875 1 77.81 223 HIS A N 1
ATOM 1697 C CA . HIS A 1 223 ? 4.473 -31.047 -9.969 1 77.81 223 HIS A CA 1
ATOM 1698 C C . HIS A 1 223 ? 3.701 -32.188 -10.625 1 77.81 223 HIS A C 1
ATOM 1700 O O . HIS A 1 223 ? 4 -33.344 -10.398 1 77.81 223 HIS A O 1
ATOM 1706 N N . GLN A 1 224 ? 2.723 -31.938 -11.414 1 83.19 224 GLN A N 1
ATOM 1707 C CA . GLN A 1 224 ? 1.893 -32.906 -12.094 1 83.19 224 GLN A CA 1
ATOM 1708 C C . GLN A 1 224 ? 2.729 -33.781 -13.023 1 83.19 224 GLN A C 1
ATOM 1710 O O . GLN A 1 224 ? 2.447 -34.969 -13.195 1 83.19 224 GLN A O 1
ATOM 1715 N N . PHE A 1 225 ? 3.711 -33.188 -13.633 1 78 225 PHE A N 1
ATOM 1716 C CA . PHE A 1 225 ? 4.602 -33.969 -14.5 1 78 225 PHE A CA 1
ATOM 1717 C C . PHE A 1 225 ? 5.414 -34.969 -13.695 1 78 225 PHE A C 1
ATOM 1719 O O . PHE A 1 225 ? 5.801 -36 -14.211 1 78 225 PHE A O 1
ATOM 1726 N N . LEU A 1 226 ? 5.59 -34.625 -12.438 1 70.31 226 LEU A N 1
ATOM 1727 C CA . LEU A 1 226 ? 6.477 -35.438 -11.602 1 70.31 226 LEU A CA 1
ATOM 1728 C C . LEU A 1 226 ? 5.695 -36.5 -10.836 1 70.31 226 LEU A C 1
ATOM 1730 O O . LEU A 1 226 ? 6.285 -37.406 -10.258 1 70.31 226 LEU A O 1
ATOM 1734 N N . SER A 1 227 ? 4.418 -36.406 -10.836 1 73.62 227 SER A N 1
ATOM 1735 C CA . SER A 1 227 ? 3.586 -37.312 -10.047 1 73.62 227 SER A CA 1
ATOM 1736 C C . SER A 1 227 ? 2.984 -38.406 -10.922 1 73.62 227 SER A C 1
ATOM 1738 O O . SER A 1 227 ? 2.373 -38.125 -11.953 1 73.62 227 SER A O 1
ATOM 1740 N N . PRO A 1 228 ? 3.076 -39.688 -10.516 1 77.19 228 PRO A N 1
ATOM 1741 C CA . PRO A 1 228 ? 2.438 -40.75 -11.266 1 77.19 228 PRO A CA 1
ATOM 1742 C C . PRO A 1 228 ? 0.912 -40.688 -11.219 1 77.19 228 PRO A C 1
ATOM 1744 O O . PRO A 1 228 ? 0.238 -41.312 -12.047 1 77.19 228 PRO A O 1
ATOM 1747 N N . LEU A 1 229 ? 0.363 -40.031 -10.266 1 79.19 229 LEU A N 1
ATOM 1748 C CA . LEU A 1 229 ? -1.083 -39.906 -10.133 1 79.19 229 LEU A CA 1
ATOM 1749 C C . LEU A 1 229 ? -1.641 -39 -11.242 1 79.19 229 LEU A C 1
ATOM 1751 O O . LEU A 1 229 ? -2.816 -39.125 -11.602 1 79.19 229 LEU A O 1
ATOM 1755 N N . SER A 1 230 ? -0.822 -38.188 -11.805 1 80.25 230 SER A N 1
ATOM 1756 C CA . SER A 1 230 ? -1.303 -37.219 -12.773 1 80.25 230 SER A CA 1
ATOM 1757 C C . SER A 1 230 ? -0.62 -37.406 -14.125 1 80.25 230 SER A C 1
ATOM 1759 O O . SER A 1 230 ? -1.034 -36.812 -15.125 1 80.25 230 SER A O 1
ATOM 1761 N N . ASN A 1 231 ? 0.344 -38.156 -14.148 1 80.38 231 ASN A N 1
ATOM 1762 C CA . ASN A 1 231 ? 1.097 -38.406 -15.375 1 80.38 231 ASN A CA 1
ATOM 1763 C C . ASN A 1 231 ? 1.22 -39.906 -15.656 1 80.38 231 ASN A C 1
ATOM 1765 O O . ASN A 1 231 ? 2.035 -40.594 -15.039 1 80.38 231 ASN A O 1
ATOM 1769 N N . THR A 1 232 ? 0.369 -40.5 -16.562 1 77.19 232 THR A N 1
ATOM 1770 C CA . THR A 1 232 ? 0.402 -41.906 -16.891 1 77.19 232 THR A CA 1
ATOM 1771 C C . THR A 1 232 ? 1.198 -42.156 -18.172 1 77.19 232 THR A C 1
ATOM 1773 O O . THR A 1 232 ? 1.331 -43.281 -18.625 1 77.19 232 THR A O 1
ATOM 1776 N N . SER A 1 233 ? 1.346 -41.281 -18.844 1 63.69 233 SER A N 1
ATOM 1777 C CA . SER A 1 233 ? 2.055 -41.469 -20.109 1 63.69 233 SER A CA 1
ATOM 1778 C C . SER A 1 233 ? 3.408 -42.156 -19.875 1 63.69 233 SER A C 1
ATOM 1780 O O . SER A 1 233 ? 4.027 -41.969 -18.828 1 63.69 233 SER A O 1
ATOM 1782 N N . THR A 1 234 ? 3.518 -43.375 -20.484 1 48.81 234 THR A N 1
ATOM 1783 C CA . THR A 1 234 ? 4.754 -44.125 -20.359 1 48.81 234 THR A CA 1
ATOM 1784 C C . THR A 1 234 ? 5.953 -43.188 -20.219 1 48.81 234 THR A C 1
ATOM 1786 O O . THR A 1 234 ? 5.852 -42 -20.484 1 48.81 234 THR A O 1
ATOM 1789 N N . GLU A 1 235 ? 6.965 -43.438 -20.781 1 42.31 235 GLU A N 1
ATOM 1790 C CA . GLU A 1 235 ? 8.406 -43.281 -20.641 1 42.31 235 GLU A CA 1
ATOM 1791 C C . GLU A 1 235 ? 8.781 -41.844 -20.281 1 42.31 235 GLU A C 1
ATOM 1793 O O . GLU A 1 235 ? 7.988 -40.938 -20.484 1 42.31 235 GLU A O 1
ATOM 1798 N N . VAL A 1 236 ? 10.102 -41.188 -21.188 1 44.28 236 VAL A N 1
ATOM 1799 C CA . VAL A 1 236 ? 11.391 -40.594 -21.5 1 44.28 236 VAL A CA 1
ATOM 1800 C C . VAL A 1 236 ? 11.195 -39.125 -21.906 1 44.28 236 VAL A C 1
ATOM 1802 O O . VAL A 1 236 ? 12.039 -38.281 -21.609 1 44.28 236 VAL A O 1
ATOM 1805 N N . ALA A 1 237 ? 9.945 -38.969 -22.516 1 42.72 237 ALA A N 1
ATOM 1806 C CA . ALA A 1 237 ? 9.766 -37.656 -23.141 1 42.72 237 ALA A CA 1
ATOM 1807 C C . ALA A 1 237 ? 9.57 -36.562 -22.078 1 42.72 237 ALA A C 1
ATOM 1809 O O . ALA A 1 237 ? 10.203 -35.5 -22.141 1 42.72 237 ALA A O 1
ATOM 1810 N N . LEU A 1 238 ? 8.547 -36.781 -21.312 1 48.25 238 LEU A N 1
ATOM 1811 C CA . LEU A 1 238 ? 8.219 -35.781 -20.297 1 48.25 238 LEU A CA 1
ATOM 1812 C C . LEU A 1 238 ? 9.328 -35.656 -19.25 1 48.25 238 LEU A C 1
ATOM 1814 O O . LEU A 1 238 ? 9.672 -34.562 -18.812 1 48.25 238 LEU A O 1
ATOM 1818 N N . ARG A 1 239 ? 9.938 -36.75 -19.016 1 46.91 239 ARG A N 1
ATOM 1819 C CA . ARG A 1 239 ? 11.102 -36.781 -18.125 1 46.91 239 ARG A CA 1
ATOM 1820 C C . ARG A 1 239 ? 12.25 -35.969 -18.719 1 46.91 239 ARG A C 1
ATOM 1822 O O . ARG A 1 239 ? 12.961 -35.281 -18 1 46.91 239 ARG A O 1
ATOM 1829 N N . THR A 1 240 ? 12.359 -36.25 -20.125 1 42.25 240 THR A N 1
ATOM 1830 C CA . THR A 1 240 ? 13.406 -35.594 -20.906 1 42.25 240 THR A CA 1
ATOM 1831 C C . THR A 1 240 ? 13.156 -34.094 -20.953 1 42.25 240 THR A C 1
ATOM 1833 O O . THR A 1 240 ? 14.086 -33.281 -20.797 1 42.25 240 THR A O 1
ATOM 1836 N N . VAL A 1 241 ? 11.953 -33.75 -21.281 1 44.69 241 VAL A N 1
ATOM 1837 C CA . VAL A 1 241 ? 11.641 -32.344 -21.438 1 44.69 241 VAL A CA 1
ATOM 1838 C C . VAL A 1 241 ? 11.844 -31.625 -20.094 1 44.69 241 VAL A C 1
ATOM 1840 O O . VAL A 1 241 ? 12.453 -30.547 -20.047 1 44.69 241 VAL A O 1
ATOM 1843 N N . LEU A 1 242 ? 11.234 -32.188 -19.094 1 47.34 242 LEU A N 1
ATOM 1844 C CA . LEU A 1 242 ? 11.297 -31.578 -17.766 1 47.34 242 LEU A CA 1
ATOM 1845 C C . LEU A 1 242 ? 12.711 -31.672 -17.203 1 47.34 242 LEU A C 1
ATOM 1847 O O . LEU A 1 242 ? 13.195 -30.734 -16.562 1 47.34 242 LEU A O 1
ATOM 1851 N N . VAL A 1 243 ? 13.266 -32.875 -17.453 1 44.62 243 VAL A N 1
ATOM 1852 C CA . VAL A 1 243 ? 14.641 -33 -17 1 44.62 243 VAL A CA 1
ATOM 1853 C C . VAL A 1 243 ? 15.57 -32.156 -17.875 1 44.62 243 VAL A C 1
ATOM 1855 O O . VAL A 1 243 ? 16.484 -31.531 -17.359 1 44.62 243 VAL A O 1
ATOM 1858 N N . SER A 1 244 ? 15.344 -32.438 -19.203 1 39.09 244 SER A N 1
ATOM 1859 C CA . SER A 1 244 ? 16.203 -31.641 -20.078 1 39.09 244 SER A CA 1
ATOM 1860 C C . SER A 1 244 ? 15.906 -30.156 -19.969 1 39.09 244 SER A C 1
ATOM 1862 O O . SER A 1 244 ? 16.812 -29.328 -20.031 1 39.09 244 SER A O 1
ATOM 1864 N N . SER A 1 245 ? 14.594 -29.844 -20.094 1 41.16 245 SER A N 1
ATOM 1865 C CA . SER A 1 245 ? 14.227 -28.438 -19.969 1 41.16 245 SER A CA 1
ATOM 1866 C C . SER A 1 245 ? 14.516 -27.922 -18.562 1 41.16 245 SER A C 1
ATOM 1868 O O . SER A 1 245 ? 14.953 -26.781 -18.391 1 41.16 245 SER A O 1
ATOM 1870 N N . TRP A 1 246 ? 14.008 -28.781 -17.625 1 43.94 246 TRP A N 1
ATOM 1871 C CA . TRP A 1 246 ? 14.281 -28.406 -16.234 1 43.94 246 TRP A CA 1
ATOM 1872 C C . TRP A 1 246 ? 15.773 -28.453 -15.945 1 43.94 246 TRP A C 1
ATOM 1874 O O . TRP A 1 246 ? 16.281 -27.719 -15.094 1 43.94 246 TRP A O 1
ATOM 1884 N N . ARG A 1 247 ? 16.375 -29.484 -16.531 1 38.16 247 ARG A N 1
ATOM 1885 C CA . ARG A 1 247 ? 17.828 -29.328 -16.484 1 38.16 247 ARG A CA 1
ATOM 1886 C C . ARG A 1 247 ? 18.25 -27.969 -17 1 38.16 247 ARG A C 1
ATOM 1888 O O . ARG A 1 247 ? 19.188 -27.359 -16.484 1 38.16 247 ARG A O 1
ATOM 1895 N N . SER A 1 248 ? 17.594 -27.703 -18.125 1 34.75 248 SER A N 1
ATOM 1896 C CA . SER A 1 248 ? 17.766 -26.344 -18.641 1 34.75 248 SER A CA 1
ATOM 1897 C C . SER A 1 248 ? 17.047 -25.328 -17.766 1 34.75 248 SER A C 1
ATOM 1899 O O . SER A 1 248 ? 17.5 -24.172 -17.641 1 34.75 248 SER A O 1
ATOM 1901 N N . LEU A 1 249 ? 15.797 -25.656 -17.438 1 37.44 249 LEU A N 1
ATOM 1902 C CA . LEU A 1 249 ? 15.07 -24.875 -16.438 1 37.44 249 LEU A CA 1
ATOM 1903 C C . LEU A 1 249 ? 15.711 -25.016 -15.062 1 37.44 249 LEU A C 1
ATOM 1905 O O . LEU A 1 249 ? 15.336 -24.328 -14.125 1 37.44 249 LEU A O 1
ATOM 1909 N N . LYS A 1 250 ? 16.078 -26.281 -14.789 1 36.78 250 LYS A N 1
ATOM 1910 C CA . LYS A 1 250 ? 16.953 -26.25 -13.609 1 36.78 250 LYS A CA 1
ATOM 1911 C C . LYS A 1 250 ? 17.688 -24.922 -13.516 1 36.78 250 LYS A C 1
ATOM 1913 O O . LYS A 1 250 ? 18 -24.453 -12.414 1 36.78 250 LYS A O 1
ATOM 1918 N N . LEU A 1 251 ? 18.188 -24.5 -14.656 1 32.62 251 LEU A N 1
ATOM 1919 C CA . LEU A 1 251 ? 18.688 -23.141 -14.797 1 32.62 251 LEU A CA 1
ATOM 1920 C C . LEU A 1 251 ? 17.562 -22.125 -14.578 1 32.62 251 LEU A C 1
ATOM 1922 O O . LEU A 1 251 ? 17.812 -20.984 -14.18 1 32.62 251 LEU A O 1
ATOM 1926 N N . PHE A 1 252 ? 16.281 -22.422 -15.039 1 32.06 252 PHE A N 1
ATOM 1927 C CA . PHE A 1 252 ? 15.156 -21.5 -14.93 1 32.06 252 PHE A CA 1
ATOM 1928 C C . PHE A 1 252 ? 14.68 -21.375 -13.492 1 32.06 252 PHE A C 1
ATOM 1930 O O . PHE A 1 252 ? 13.883 -20.5 -13.164 1 32.06 252 PHE A O 1
ATOM 1937 N N . GLY A 1 253 ? 14.414 -22.453 -12.844 1 35.06 253 GLY A N 1
ATOM 1938 C CA . GLY A 1 253 ? 13.891 -22.172 -11.516 1 35.06 253 GLY A CA 1
ATOM 1939 C C . GLY A 1 253 ? 14.477 -20.906 -10.898 1 35.06 253 GLY A C 1
ATOM 1940 O O . GLY A 1 253 ? 13.742 -20.047 -10.422 1 35.06 253 GLY A O 1
ATOM 1941 N N . LEU A 1 254 ? 15.602 -21.031 -10.281 1 36.69 254 LEU A N 1
ATOM 1942 C CA . LEU A 1 254 ? 16.5 -19.891 -10.078 1 36.69 254 LEU A CA 1
ATOM 1943 C C . LEU A 1 254 ? 16.906 -19.281 -11.406 1 36.69 254 LEU A C 1
ATOM 1945 O O . LEU A 1 254 ? 18.078 -19.344 -11.781 1 36.69 254 LEU A O 1
ATOM 1949 N N . LEU A 1 255 ? 16.453 -19.719 -12.484 1 32.72 255 LEU A N 1
ATOM 1950 C CA . LEU A 1 255 ? 16.891 -19.25 -13.789 1 32.72 255 LEU A CA 1
ATOM 1951 C C . LEU A 1 255 ? 17.031 -17.734 -13.812 1 32.72 255 LEU A C 1
ATOM 1953 O O . LEU A 1 255 ? 16.047 -17.016 -13.719 1 32.72 255 LEU A O 1
ATOM 1957 N N . PHE A 1 256 ? 17.797 -17.234 -13.086 1 30.91 256 PHE A N 1
ATOM 1958 C CA . PHE A 1 256 ? 18.359 -15.977 -13.555 1 30.91 256 PHE A CA 1
ATOM 1959 C C . PHE A 1 256 ? 18.531 -15.992 -15.07 1 30.91 256 PHE A C 1
ATOM 1961 O O . PHE A 1 256 ? 18.625 -17.062 -15.672 1 30.91 256 PHE A O 1
ATOM 1968 N N . LEU A 1 257 ? 18.344 -14.836 -15.625 1 31.69 257 LEU A N 1
ATOM 1969 C CA . LEU A 1 257 ? 18.578 -14.188 -16.906 1 31.69 257 LEU A CA 1
ATOM 1970 C C . LEU A 1 257 ? 19.859 -14.703 -17.547 1 31.69 257 LEU A C 1
ATOM 1972 O O . LEU A 1 257 ? 20.953 -14.242 -17.188 1 31.69 257 LEU A O 1
ATOM 1976 N N . ARG A 1 258 ? 20.156 -15.906 -17.531 1 29.73 258 ARG A N 1
ATOM 1977 C CA . ARG A 1 258 ? 21.328 -15.977 -18.406 1 29.73 258 ARG A CA 1
ATOM 1978 C C . ARG A 1 258 ? 21.031 -15.328 -19.75 1 29.73 258 ARG A C 1
ATOM 1980 O O . ARG A 1 258 ? 21.906 -14.672 -20.328 1 29.73 258 ARG A O 1
ATOM 1987 N N . ARG A 1 259 ? 19.969 -15.805 -20.312 1 29.89 259 ARG A N 1
ATOM 1988 C CA . ARG A 1 259 ? 19.969 -15.234 -21.656 1 29.89 259 ARG A CA 1
ATOM 1989 C C . ARG A 1 259 ? 19.5 -13.781 -21.641 1 29.89 259 ARG A C 1
ATOM 1991 O O . ARG A 1 259 ? 18.469 -13.461 -22.234 1 29.89 259 ARG A O 1
ATOM 1998 N N . CYS A 1 260 ? 19.438 -13.172 -20.297 1 30.72 260 CYS A N 1
ATOM 1999 C CA . CYS A 1 260 ? 19.234 -11.742 -20.531 1 30.72 260 CYS A CA 1
ATOM 2000 C C . CYS A 1 260 ? 20.234 -11.211 -21.547 1 30.72 260 CYS A C 1
ATOM 2002 O O . CYS A 1 260 ? 21.375 -11.656 -21.594 1 30.72 260 CYS A O 1
ATOM 2004 N N . PRO A 1 261 ? 19.891 -10.594 -22.516 1 27.91 261 PRO A N 1
ATOM 2005 C CA . PRO A 1 261 ? 21.016 -10.117 -23.344 1 27.91 261 PRO A CA 1
ATOM 2006 C C . PRO A 1 261 ? 22.266 -9.82 -22.516 1 27.91 261 PRO A C 1
ATOM 2008 O O . PRO A 1 261 ? 22.172 -9.633 -21.297 1 27.91 261 PRO A O 1
ATOM 2011 N N . SER A 1 262 ? 23.578 -9.727 -22.984 1 30.67 262 SER A N 1
ATOM 2012 C CA . SER A 1 262 ? 24.906 -9.375 -22.516 1 30.67 262 SER A CA 1
ATOM 2013 C C . SER A 1 262 ? 24.844 -8.391 -21.359 1 30.67 262 SER A C 1
ATOM 2015 O O . SER A 1 262 ? 25.75 -8.328 -20.531 1 30.67 262 SER A O 1
ATOM 2017 N N . GLY A 1 263 ? 24.016 -7.355 -21.234 1 28.52 263 GLY A N 1
ATOM 2018 C CA . GLY A 1 263 ? 24.141 -6.297 -20.234 1 28.52 263 GLY A CA 1
ATOM 2019 C C . GLY A 1 263 ? 23.625 -6.707 -18.875 1 28.52 263 GLY A C 1
ATOM 2020 O O . GLY A 1 263 ? 23.672 -5.918 -17.922 1 28.52 263 GLY A O 1
ATOM 2021 N N . CYS A 1 264 ? 22.75 -7.516 -18.734 1 29.91 264 CYS A N 1
ATOM 2022 C CA . CYS A 1 264 ? 22.25 -7.758 -17.391 1 29.91 264 CYS A CA 1
ATOM 2023 C C . CYS A 1 264 ? 23.109 -8.773 -16.641 1 29.91 264 CYS A C 1
ATOM 2025 O O . CYS A 1 264 ? 22.734 -9.234 -15.562 1 29.91 264 CYS A O 1
ATOM 2027 N N . GLY A 1 265 ? 24.156 -9.344 -17.094 1 29.53 265 GLY A N 1
ATOM 2028 C CA . GLY A 1 265 ? 25 -10.422 -16.594 1 29.53 265 GLY A CA 1
ATOM 2029 C C . GLY A 1 265 ? 25.453 -10.211 -15.164 1 29.53 265 GLY A C 1
ATOM 2030 O O . GLY A 1 265 ? 25.438 -11.141 -14.359 1 29.53 265 GLY A O 1
ATOM 2031 N N . SER A 1 266 ? 26.156 -9.133 -14.797 1 30.45 266 SER A N 1
ATOM 2032 C CA . SER A 1 266 ? 27.016 -9.047 -13.617 1 30.45 266 SER A CA 1
ATOM 2033 C C . SER A 1 266 ? 26.188 -9.055 -12.336 1 30.45 266 SER A C 1
ATOM 2035 O O . SER A 1 266 ? 26.719 -9.258 -11.242 1 30.45 266 SER A O 1
ATOM 2037 N N . LEU A 1 267 ? 25 -8.5 -12.289 1 28.11 267 LEU A N 1
ATOM 2038 C CA . LEU A 1 267 ? 24.5 -8.148 -10.961 1 28.11 267 LEU A CA 1
ATOM 2039 C C . LEU A 1 267 ? 23.734 -9.305 -10.336 1 28.11 267 LEU A C 1
ATOM 2041 O O . LEU A 1 267 ? 23.172 -9.172 -9.25 1 28.11 267 LEU A O 1
ATOM 2045 N N . LEU A 1 268 ? 23.266 -10.266 -11.039 1 32.59 268 LEU A N 1
ATOM 2046 C CA . LEU A 1 268 ? 22.375 -11.172 -10.336 1 32.59 268 LEU A CA 1
ATOM 2047 C C . LEU A 1 268 ? 23.156 -12.133 -9.453 1 32.59 268 LEU A C 1
ATOM 2049 O O . LEU A 1 268 ? 24.219 -12.602 -9.836 1 32.59 268 LEU A O 1
ATOM 2053 N N . PRO A 1 269 ? 22.984 -12.078 -8.055 1 28.98 269 PRO A N 1
ATOM 2054 C CA . PRO A 1 269 ? 23.688 -13 -7.156 1 28.98 269 PRO A CA 1
ATOM 2055 C C . PRO A 1 269 ? 23.391 -14.461 -7.465 1 28.98 269 PRO A C 1
ATOM 2057 O O . PRO A 1 269 ? 22.328 -14.773 -8.039 1 28.98 269 PRO A O 1
ATOM 2060 N N . SER A 1 270 ? 24.281 -15.445 -7.477 1 29.09 270 SER A N 1
ATOM 2061 C CA . SER A 1 270 ? 24.375 -16.891 -7.621 1 29.09 270 SER A CA 1
ATOM 2062 C C . SER A 1 270 ? 23.375 -17.594 -6.699 1 29.09 270 SER A C 1
ATOM 2064 O O . SER A 1 270 ? 23.297 -18.828 -6.691 1 29.09 270 SER A O 1
ATOM 2066 N N . GLY A 1 271 ? 22.719 -17.188 -5.668 1 28.73 271 GLY A N 1
ATOM 2067 C CA . GLY A 1 271 ? 22.188 -18.047 -4.633 1 28.73 271 GLY A CA 1
ATOM 2068 C C . GLY A 1 271 ? 20.891 -18.719 -5.039 1 28.73 271 GLY A C 1
ATOM 2069 O O . GLY A 1 271 ? 19.828 -18.078 -5.059 1 28.73 271 GLY A O 1
ATOM 2070 N N . TRP A 1 272 ? 20.953 -19.625 -5.988 1 31.25 272 TRP A N 1
ATOM 2071 C CA . TRP A 1 272 ? 19.906 -20.453 -6.578 1 31.25 272 TRP A CA 1
ATOM 2072 C C . TRP A 1 272 ? 19.281 -21.375 -5.531 1 31.25 272 TRP A C 1
ATOM 2074 O O . TRP A 1 272 ? 19.953 -22.203 -4.934 1 31.25 272 TRP A O 1
ATOM 2084 N N . ASN A 1 273 ? 18.578 -21.172 -4.336 1 28.44 273 ASN A N 1
ATOM 2085 C CA . ASN A 1 273 ? 18.031 -22.281 -3.561 1 28.44 273 ASN A CA 1
ATOM 2086 C C . ASN A 1 273 ? 16.672 -22.719 -4.094 1 28.44 273 ASN A C 1
ATOM 2088 O O . ASN A 1 273 ? 15.758 -21.906 -4.223 1 28.44 273 ASN A O 1
ATOM 2092 N N . GLY A 1 274 ? 16.594 -23.516 -5.281 1 29.3 274 GLY A N 1
ATOM 2093 C CA . GLY A 1 274 ? 15.391 -24.203 -5.707 1 29.3 274 GLY A CA 1
ATOM 2094 C C . GLY A 1 274 ? 14.648 -24.859 -4.559 1 29.3 274 GLY A C 1
ATOM 2095 O O . GLY A 1 274 ? 15.234 -25.609 -3.775 1 29.3 274 GLY A O 1
ATOM 2096 N N . ILE A 1 275 ? 13.711 -24.188 -3.941 1 29.17 275 ILE A N 1
ATOM 2097 C CA . ILE A 1 275 ? 12.961 -24.859 -2.891 1 29.17 275 ILE A CA 1
ATOM 2098 C C . ILE A 1 275 ? 11.961 -25.828 -3.518 1 29.17 275 ILE A C 1
ATOM 2100 O O . ILE A 1 275 ? 11.094 -25.422 -4.289 1 29.17 275 ILE A O 1
ATOM 2104 N N . THR A 1 276 ? 12.391 -26.953 -4.168 1 28.27 276 THR A N 1
ATOM 2105 C CA . THR A 1 276 ? 11.492 -28.016 -4.582 1 28.27 276 THR A CA 1
ATOM 2106 C C . THR A 1 276 ? 10.875 -28.703 -3.371 1 28.27 276 THR A C 1
ATOM 2108 O O . THR A 1 276 ? 11.586 -29.109 -2.443 1 28.27 276 THR A O 1
ATOM 2111 N N . ASN A 1 277 ? 9.734 -28.281 -2.926 1 28.75 277 ASN A N 1
ATOM 2112 C CA . ASN A 1 277 ? 9.078 -29.109 -1.92 1 28.75 277 ASN A CA 1
ATOM 2113 C C . ASN A 1 277 ? 8.555 -30.422 -2.52 1 28.75 277 ASN A C 1
ATOM 2115 O O . ASN A 1 277 ? 7.605 -30.406 -3.301 1 28.75 277 ASN A O 1
ATOM 2119 N N . LEU A 1 278 ? 9.453 -31.375 -3.051 1 26.89 278 LEU A N 1
ATOM 2120 C CA . LEU A 1 278 ? 8.992 -32.719 -3.404 1 26.89 278 LEU A CA 1
ATOM 2121 C C . LEU A 1 278 ? 8.391 -33.406 -2.195 1 26.89 278 LEU A C 1
ATOM 2123 O O . LEU A 1 278 ? 8.914 -33.312 -1.082 1 26.89 278 LEU A O 1
ATOM 2127 N N . PRO A 1 279 ? 7.156 -33.906 -2.365 1 27.31 279 PRO A N 1
ATOM 2128 C CA . PRO A 1 279 ? 6.742 -34.906 -1.398 1 27.31 279 PRO A CA 1
ATOM 2129 C C . PRO A 1 279 ? 7.703 -36.094 -1.344 1 27.31 279 PRO A C 1
ATOM 2131 O O . PRO A 1 279 ? 8.133 -36.594 -2.387 1 27.31 279 PRO A O 1
ATOM 2134 N N . GLY A 1 280 ? 8.414 -36.531 -0.121 1 27 280 GLY A N 1
ATOM 2135 C CA . GLY A 1 280 ? 9.484 -37.406 0.332 1 27 280 GLY A CA 1
ATOM 2136 C C . GLY A 1 280 ? 10.828 -36.688 0.415 1 27 280 GLY A C 1
ATOM 2137 O O . GLY A 1 280 ? 11.641 -37 1.288 1 27 280 GLY A O 1
ATOM 2138 N N . ILE A 1 281 ? 11.352 -36.312 -0.692 1 25.95 281 ILE A N 1
ATOM 2139 C CA . ILE A 1 281 ? 12.594 -35.562 -0.519 1 25.95 281 ILE A CA 1
ATOM 2140 C C . ILE A 1 281 ? 12.289 -34.188 0.035 1 25.95 281 ILE A C 1
ATOM 2142 O O . ILE A 1 281 ? 11.672 -33.344 -0.646 1 25.95 281 ILE A O 1
ATOM 2146 N N . SER A 1 282 ? 11.734 -34.094 1.266 1 26.3 282 SER A N 1
ATOM 2147 C CA . SER A 1 282 ? 11.445 -32.906 2.033 1 26.3 282 SER A CA 1
ATOM 2148 C C . SER A 1 282 ? 12.477 -31.812 1.754 1 26.3 282 SER A C 1
ATOM 2150 O O . SER A 1 282 ? 12.133 -30.625 1.669 1 26.3 282 SER A O 1
ATOM 2152 N N . ARG A 1 283 ? 13.758 -32.062 2.26 1 27.81 283 ARG A N 1
ATOM 2153 C CA . ARG A 1 283 ? 14.828 -31.125 2.537 1 27.81 283 ARG A CA 1
ATOM 2154 C C . ARG A 1 283 ? 15.422 -30.578 1.244 1 27.81 283 ARG A C 1
ATOM 2156 O O . ARG A 1 283 ? 16.516 -30.016 1.246 1 27.81 283 ARG A O 1
ATOM 2163 N N . ALA A 1 284 ? 14.977 -30.953 0.236 1 25.73 284 ALA A N 1
ATOM 2164 C CA . ALA A 1 284 ? 15.953 -30.812 -0.846 1 25.73 284 ALA A CA 1
ATOM 2165 C C . ALA A 1 284 ? 16.281 -29.344 -1.093 1 25.73 284 ALA A C 1
ATOM 2167 O O . ALA A 1 284 ? 17.359 -29.016 -1.602 1 25.73 284 ALA A O 1
ATOM 2168 N N . VAL A 1 285 ? 15.289 -28.344 -1.15 1 27.56 285 VAL A N 1
ATOM 2169 C CA . VAL A 1 285 ? 15.844 -27.391 -2.113 1 27.56 285 VAL A CA 1
ATOM 2170 C C . VAL A 1 285 ? 17.094 -26.734 -1.525 1 27.56 285 VAL A C 1
ATOM 2172 O O . VAL A 1 285 ? 17.656 -25.812 -2.131 1 27.56 285 VAL A O 1
ATOM 2175 N N . PHE A 1 286 ? 17.109 -26.359 -0.138 1 27.53 286 PHE A N 1
ATOM 2176 C CA . PHE A 1 286 ? 18.094 -25.297 0.103 1 27.53 286 PHE A CA 1
ATOM 2177 C C . PHE A 1 286 ? 19.484 -25.75 -0.334 1 27.53 286 PHE A C 1
ATOM 2179 O O . PHE A 1 286 ? 19.766 -26.953 -0.392 1 27.53 286 PHE A O 1
ATOM 2186 N N . SER A 1 287 ? 20.25 -24.938 -1.035 1 26.92 287 SER A N 1
ATOM 2187 C CA . SER A 1 287 ? 21.594 -25.406 -1.334 1 26.92 287 SER A CA 1
ATOM 2188 C C . SER A 1 287 ? 22.141 -26.297 -0.217 1 26.92 287 SER A C 1
ATOM 2190 O O . SER A 1 287 ? 21.641 -26.234 0.914 1 26.92 287 SER A O 1
ATOM 2192 N N . SER A 1 288 ? 22.953 -27.25 -0.562 1 27 288 SER A N 1
ATOM 2193 C CA . SER A 1 288 ? 23.922 -28.078 0.138 1 27 288 SER A CA 1
ATOM 2194 C C . SER A 1 288 ? 24.594 -27.312 1.272 1 27 288 SER A C 1
ATOM 2196 O O . SER A 1 288 ? 25.188 -27.906 2.178 1 27 288 SER A O 1
ATOM 2198 N N . GLN A 1 289 ? 25.234 -26.094 1.103 1 26.62 289 GLN A N 1
ATOM 2199 C CA . GLN A 1 289 ? 25.969 -25.938 2.355 1 26.62 289 GLN A CA 1
ATOM 2200 C C . GLN A 1 289 ? 25.016 -25.844 3.541 1 26.62 289 GLN A C 1
ATOM 2202 O O . GLN A 1 289 ? 25.109 -26.625 4.488 1 26.62 289 GLN A O 1
ATOM 2207 N N . ASN A 1 290 ? 24.859 -24.547 4.273 1 25.53 290 ASN A N 1
ATOM 2208 C CA . ASN A 1 290 ? 24.281 -24.516 5.609 1 25.53 290 ASN A CA 1
ATOM 2209 C C . ASN A 1 290 ? 22.766 -24.734 5.566 1 25.53 290 ASN A C 1
ATOM 2211 O O . ASN A 1 290 ? 22.047 -23.984 4.906 1 25.53 290 ASN A O 1
ATOM 2215 N N . SER A 1 291 ? 22.125 -25.922 5.766 1 27.5 291 SER A N 1
ATOM 2216 C CA . SER A 1 291 ? 20.891 -26.625 6.102 1 27.5 291 SER A CA 1
ATOM 2217 C C . SER A 1 291 ? 19.969 -25.75 6.945 1 27.5 291 SER A C 1
ATOM 2219 O O . SER A 1 291 ? 18.844 -26.156 7.266 1 27.5 291 SER A O 1
ATOM 2221 N N . PHE A 1 292 ? 20.406 -24.688 7.594 1 25.72 292 PHE A N 1
ATOM 2222 C CA . PHE A 1 292 ? 19.672 -24.094 8.703 1 25.72 292 PHE A CA 1
ATOM 2223 C C . PHE A 1 292 ? 18.469 -23.312 8.188 1 25.72 292 PHE A C 1
ATOM 2225 O O . PHE A 1 292 ? 17.469 -23.156 8.906 1 25.72 292 PHE A O 1
ATOM 2232 N N . LEU A 1 293 ? 18.578 -22.766 7.047 1 27.73 293 LEU A N 1
ATOM 2233 C CA . LEU A 1 293 ? 17.484 -21.828 6.836 1 27.73 293 LEU A CA 1
ATOM 2234 C C . LEU A 1 293 ? 16.188 -22.547 6.512 1 27.73 293 LEU A C 1
ATOM 2236 O O . LEU A 1 293 ? 15.109 -21.953 6.547 1 27.73 293 LEU A O 1
ATOM 2240 N N . SER A 1 294 ? 16.172 -23.781 5.973 1 29.02 294 SER A N 1
ATOM 2241 C CA . SER A 1 294 ? 14.953 -24.469 5.582 1 29.02 294 SER A CA 1
ATOM 2242 C C . SER A 1 294 ? 14.047 -24.719 6.789 1 29.02 294 SER A C 1
ATOM 2244 O O . SER A 1 294 ? 12.82 -24.688 6.672 1 29.02 294 SER A O 1
ATOM 2246 N N . GLN A 1 295 ? 14.594 -25.172 7.859 1 26.69 295 GLN A N 1
ATOM 2247 C CA . GLN A 1 295 ? 13.805 -25.625 9 1 26.69 295 GLN A CA 1
ATOM 2248 C C . GLN A 1 295 ? 13.008 -24.469 9.602 1 26.69 295 GLN A C 1
ATOM 2250 O O . GLN A 1 295 ? 11.867 -24.656 10.039 1 26.69 295 GLN A O 1
ATOM 2255 N N . GLU A 1 296 ? 13.672 -23.359 9.75 1 26.58 296 GLU A N 1
ATOM 2256 C CA . GLU A 1 296 ? 12.992 -22.344 10.547 1 26.58 296 GLU A CA 1
ATOM 2257 C C . GLU A 1 296 ? 11.938 -21.609 9.719 1 26.58 296 GLU A C 1
ATOM 2259 O O . GLU A 1 296 ? 10.938 -21.141 10.266 1 26.58 296 GLU A O 1
ATOM 2264 N N . LEU A 1 297 ? 12.188 -21.531 8.445 1 28.08 297 LEU A N 1
ATOM 2265 C CA . LEU A 1 297 ? 11.18 -20.734 7.766 1 28.08 297 LEU A CA 1
ATOM 2266 C C . LEU A 1 297 ? 9.906 -21.531 7.535 1 28.08 297 LEU A C 1
ATOM 2268 O O . LEU A 1 297 ? 8.883 -20.984 7.113 1 28.08 297 LEU A O 1
ATOM 2272 N N . MET A 1 298 ? 9.93 -22.922 7.629 1 27.95 298 MET A N 1
ATOM 2273 C CA . MET A 1 298 ? 8.758 -23.781 7.457 1 27.95 298 MET A CA 1
ATOM 2274 C C . MET A 1 298 ? 7.707 -23.484 8.523 1 27.95 298 MET A C 1
ATOM 2276 O O . MET A 1 298 ? 6.68 -24.156 8.586 1 27.95 298 MET A O 1
ATOM 2280 N N . PHE A 1 299 ? 8.055 -22.797 9.5 1 27.06 299 PHE A N 1
ATOM 2281 C CA . PHE A 1 299 ? 6.992 -22.906 10.492 1 27.06 299 PHE A CA 1
ATOM 2282 C C . PHE A 1 299 ? 5.664 -22.422 9.922 1 27.06 299 PHE A C 1
ATOM 2284 O O . PHE A 1 299 ? 4.617 -23.031 10.188 1 27.06 299 PHE A O 1
ATOM 2291 N N . SER A 1 300 ? 5.656 -21.172 9.414 1 26.39 300 SER A N 1
ATOM 2292 C CA . SER A 1 300 ? 4.312 -20.609 9.531 1 26.39 300 SER A CA 1
ATOM 2293 C C . SER A 1 300 ? 3.438 -21.031 8.352 1 26.39 300 SER A C 1
ATOM 2295 O O . SER A 1 300 ? 2.287 -20.594 8.242 1 26.39 300 SER A O 1
ATOM 2297 N N . THR A 1 301 ? 3.984 -21.672 7.391 1 27.56 301 THR A N 1
ATOM 2298 C CA . THR A 1 301 ? 3.139 -21.766 6.207 1 27.56 301 THR A CA 1
ATOM 2299 C C . THR A 1 301 ? 2.094 -22.859 6.371 1 27.56 301 THR A C 1
ATOM 2301 O O . THR A 1 301 ? 1.376 -23.203 5.426 1 27.56 301 THR A O 1
ATOM 2304 N N . SER A 1 302 ? 1.991 -23.641 7.414 1 25.83 302 SER A N 1
ATOM 2305 C CA . SER A 1 302 ? 1.028 -24.734 7.402 1 25.83 302 SER A CA 1
ATOM 2306 C C . SER A 1 302 ? -0.396 -24.219 7.23 1 25.83 302 SER A C 1
ATOM 2308 O O . SER A 1 302 ? -1.36 -24.969 7.426 1 25.83 302 SER A O 1
ATOM 2310 N N . ALA A 1 303 ? -0.609 -22.984 7.07 1 28.5 303 ALA A N 1
ATOM 2311 C CA . ALA A 1 303 ? -2.055 -22.797 6.984 1 28.5 303 ALA A CA 1
ATOM 2312 C C . ALA A 1 303 ? -2.588 -23.219 5.621 1 28.5 303 ALA A C 1
ATOM 2314 O O . ALA A 1 303 ? -3.797 -23.188 5.379 1 28.5 303 ALA A O 1
ATOM 2315 N N . ALA A 1 304 ? -1.767 -23.297 4.633 1 27 304 ALA A N 1
ATOM 2316 C CA . ALA A 1 304 ? -2.465 -23.641 3.396 1 27 304 ALA A CA 1
ATOM 2317 C C . ALA A 1 304 ? -2.777 -25.125 3.328 1 27 304 ALA A C 1
ATOM 2319 O O . ALA A 1 304 ? -3.424 -25.594 2.385 1 27 304 ALA A O 1
ATOM 2320 N N . GLU A 1 305 ? -2.113 -26.062 4.066 1 25.69 305 GLU A N 1
ATOM 2321 C CA . GLU A 1 305 ? -2.416 -27.469 3.826 1 25.69 305 GLU A CA 1
ATOM 2322 C C . GLU A 1 305 ? -3.816 -27.828 4.32 1 25.69 305 GLU A C 1
ATOM 2324 O O . GLU A 1 305 ? -4.25 -28.969 4.195 1 25.69 305 GLU A O 1
ATOM 2329 N N . ALA A 1 306 ? -4.383 -27.125 5.211 1 27.53 306 ALA A N 1
ATOM 2330 C CA . ALA A 1 306 ? -5.582 -27.75 5.762 1 27.53 306 ALA A CA 1
ATOM 2331 C C . ALA A 1 306 ? -6.66 -27.906 4.691 1 27.53 306 ALA A C 1
ATOM 2333 O O . ALA A 1 306 ? -7.684 -28.562 4.926 1 27.53 306 ALA A O 1
ATOM 2334 N N . THR A 1 307 ? -6.73 -27.156 3.523 1 21.55 307 THR A N 1
ATOM 2335 C CA . THR A 1 307 ? -7.871 -27.672 2.777 1 21.55 307 THR A CA 1
ATOM 2336 C C . THR A 1 307 ? -7.488 -28.938 2.018 1 21.55 307 THR A C 1
ATOM 2338 O O . THR A 1 307 ? -6.387 -29.047 1.477 1 21.55 307 THR A O 1
ATOM 2341 N N . MET B 1 1 ? -21.672 -31.719 -9.836 1 36.81 1 MET B N 1
ATOM 2342 C CA . MET B 1 1 ? -20.359 -31.062 -9.852 1 36.81 1 MET B CA 1
ATOM 2343 C C . MET B 1 1 ? -20.5 -29.547 -9.75 1 36.81 1 MET B C 1
ATOM 2345 O O . MET B 1 1 ? -21 -28.906 -10.68 1 36.81 1 MET B O 1
ATOM 2349 N N . GLY B 1 2 ? -20.891 -29 -8.773 1 48.62 2 GLY B N 1
ATOM 2350 C CA . GLY B 1 2 ? -21.766 -27.875 -9.008 1 48.62 2 GLY B CA 1
ATOM 2351 C C . GLY B 1 2 ? -21.031 -26.641 -9.516 1 48.62 2 GLY B C 1
ATOM 2352 O O . GLY B 1 2 ? -19.891 -26.391 -9.141 1 48.62 2 GLY B O 1
ATOM 2353 N N . ASN B 1 3 ? -21.109 -26.469 -10.906 1 55.41 3 ASN B N 1
ATOM 2354 C CA . ASN B 1 3 ? -20.828 -25.203 -11.562 1 55.41 3 ASN B CA 1
ATOM 2355 C C . ASN B 1 3 ? -21.172 -24.016 -10.664 1 55.41 3 ASN B C 1
ATOM 2357 O O . ASN B 1 3 ? -22.234 -23.984 -10.047 1 55.41 3 ASN B O 1
ATOM 2361 N N . THR B 1 4 ? -20.094 -23.516 -10.055 1 64.38 4 THR B N 1
ATOM 2362 C CA . THR B 1 4 ? -20.5 -22.328 -9.305 1 64.38 4 THR B CA 1
ATOM 2363 C C . THR B 1 4 ? -20.406 -21.078 -10.18 1 64.38 4 THR B C 1
ATOM 2365 O O . THR B 1 4 ? -19.359 -20.812 -10.766 1 64.38 4 THR B O 1
ATOM 2368 N N . ASN B 1 5 ? -21.5 -20.594 -10.688 1 76.94 5 ASN B N 1
ATOM 2369 C CA . ASN B 1 5 ? -21.656 -19.312 -11.367 1 76.94 5 ASN B CA 1
ATOM 2370 C C . ASN B 1 5 ? -21.562 -18.156 -10.391 1 76.94 5 ASN B C 1
ATOM 2372 O O . ASN B 1 5 ? -22.188 -17.109 -10.602 1 76.94 5 ASN B O 1
ATOM 2376 N N . ILE B 1 6 ? -20.797 -18.562 -9.375 1 78.62 6 ILE B N 1
ATOM 2377 C CA . ILE B 1 6 ? -20.672 -17.484 -8.406 1 78.62 6 ILE B CA 1
ATOM 2378 C C . ILE B 1 6 ? -19.422 -16.656 -8.703 1 78.62 6 ILE B C 1
ATOM 2380 O O . ILE B 1 6 ? -18.312 -17.172 -8.664 1 78.62 6 ILE B O 1
ATOM 2384 N N . GLU B 1 7 ? -19.625 -15.492 -9.016 1 81 7 GLU B N 1
ATOM 2385 C CA . GLU B 1 7 ? -18.562 -14.547 -9.383 1 81 7 GLU B CA 1
ATOM 2386 C C . GLU B 1 7 ? -17.828 -14.031 -8.156 1 81 7 GLU B C 1
ATOM 2388 O O . GLU B 1 7 ? -18.422 -13.867 -7.09 1 81 7 GLU B O 1
ATOM 2393 N N . ASN B 1 8 ? -16.547 -13.977 -8.289 1 86 8 ASN B N 1
ATOM 2394 C CA . ASN B 1 8 ? -15.797 -13.18 -7.324 1 86 8 ASN B CA 1
ATOM 2395 C C . ASN B 1 8 ? -16.156 -11.695 -7.422 1 86 8 ASN B C 1
ATOM 2397 O O . ASN B 1 8 ? -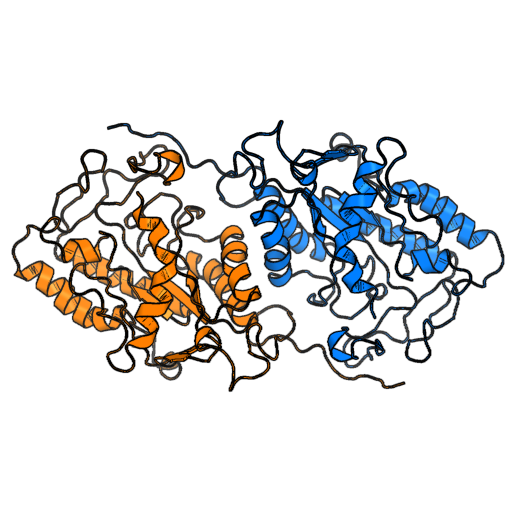15.625 -10.977 -8.273 1 86 8 ASN B O 1
ATOM 2401 N N . LYS B 1 9 ? -17 -11.25 -6.543 1 86.5 9 LYS B N 1
ATOM 2402 C CA . LYS B 1 9 ? -17.594 -9.914 -6.629 1 86.5 9 LYS B CA 1
ATOM 2403 C C . LYS B 1 9 ? -16.547 -8.836 -6.422 1 86.5 9 LYS B C 1
ATOM 2405 O O . LYS B 1 9 ? -15.727 -8.922 -5.496 1 86.5 9 LYS B O 1
ATOM 2410 N N . ALA B 1 10 ? -16.578 -7.887 -7.309 1 88.38 10 ALA B N 1
ATOM 2411 C CA . ALA B 1 10 ? -15.648 -6.762 -7.227 1 88.38 10 ALA B CA 1
ATOM 2412 C C . ALA B 1 10 ? -16.094 -5.758 -6.168 1 88.38 10 ALA B C 1
ATOM 2414 O O . ALA B 1 10 ? -17.297 -5.551 -5.973 1 88.38 10 ALA B O 1
ATOM 2415 N N . ALA B 1 11 ? -15.125 -5.156 -5.48 1 86.19 11 ALA B N 1
ATOM 2416 C CA . ALA B 1 11 ? -15.43 -4.02 -4.617 1 86.19 11 ALA B CA 1
ATOM 2417 C C . ALA B 1 11 ? -16.062 -2.883 -5.41 1 86.19 11 ALA B C 1
ATOM 2419 O O . ALA B 1 11 ? -15.695 -2.635 -6.559 1 86.19 11 ALA B O 1
ATOM 2420 N N . SER B 1 12 ? -16.922 -2.135 -4.82 1 82 12 SER B N 1
ATOM 2421 C CA . SER B 1 12 ? -17.656 -1.075 -5.508 1 82 12 SER B CA 1
ATOM 2422 C C . SER B 1 12 ? -16.906 0.249 -5.441 1 82 12 SER B C 1
ATOM 2424 O O . SER B 1 12 ? -16.25 0.55 -4.434 1 82 12 SER B O 1
ATOM 2426 N N . GLY B 1 13 ? -17.031 0.998 -6.539 1 76.56 13 GLY B N 1
ATOM 2427 C CA . GLY B 1 13 ? -16.609 2.387 -6.516 1 76.56 13 GLY B CA 1
ATOM 2428 C C . GLY B 1 13 ? -15.109 2.549 -6.691 1 76.56 13 GLY B C 1
ATOM 2429 O O . GLY B 1 13 ? -14.547 3.596 -6.359 1 76.56 13 GLY B O 1
ATOM 2430 N N . VAL B 1 14 ? -14.383 1.493 -7.043 1 85 14 VAL B N 1
ATOM 2431 C CA . VAL B 1 14 ? -12.938 1.59 -7.242 1 85 14 VAL B CA 1
ATOM 2432 C C . VAL B 1 14 ? -12.594 1.276 -8.695 1 85 14 VAL B C 1
ATOM 2434 O O . VAL B 1 14 ? -13.258 0.456 -9.336 1 85 14 VAL B O 1
ATOM 2437 N N . PRO B 1 15 ? -11.586 1.894 -9.203 1 80.62 15 PRO B N 1
ATOM 2438 C CA . PRO B 1 15 ? -11.312 1.805 -10.641 1 80.62 15 PRO B CA 1
ATOM 2439 C C . PRO B 1 15 ? -10.508 0.561 -11.016 1 80.62 15 PRO B C 1
ATOM 2441 O O . PRO B 1 15 ? -10 0.46 -12.133 1 80.62 15 PRO B O 1
ATOM 2444 N N . TYR B 1 16 ? -10.305 -0.342 -10.188 1 81.62 16 TYR B N 1
ATOM 2445 C CA . TYR B 1 16 ? -9.609 -1.598 -10.453 1 81.62 16 TYR B CA 1
ATOM 2446 C C . TYR B 1 16 ? -10.281 -2.756 -9.727 1 81.62 16 TYR B C 1
ATOM 2448 O O . TYR B 1 16 ? -11.078 -2.541 -8.805 1 81.62 16 TYR B O 1
ATOM 2456 N N . PHE B 1 17 ? -10 -3.951 -10.18 1 82.19 17 PHE B N 1
ATOM 2457 C CA . PHE B 1 17 ? -10.625 -5.113 -9.562 1 82.19 17 PHE B CA 1
ATOM 2458 C C . PHE B 1 17 ? -9.953 -5.453 -8.242 1 82.19 17 PHE B C 1
ATOM 2460 O O . PHE B 1 17 ? -8.727 -5.527 -8.156 1 82.19 17 PHE B O 1
ATOM 2467 N N . THR B 1 18 ? -10.68 -5.539 -7.27 1 85.62 18 THR B N 1
ATOM 2468 C CA . THR B 1 18 ? -10.406 -6.16 -5.977 1 85.62 18 THR B CA 1
ATOM 2469 C C . THR B 1 18 ? -11.672 -6.754 -5.383 1 85.62 18 THR B C 1
ATOM 2471 O O . THR B 1 18 ? -12.773 -6.246 -5.613 1 85.62 18 THR B O 1
ATOM 2474 N N . PRO B 1 19 ? -11.508 -7.879 -4.777 1 84.25 19 PRO B N 1
ATOM 2475 C CA . PRO B 1 19 ? -12.727 -8.516 -4.262 1 84.25 19 PRO B CA 1
ATOM 2476 C C . PRO B 1 19 ? -13.453 -7.652 -3.232 1 84.25 19 PRO B C 1
ATOM 2478 O O . PRO B 1 19 ? -12.805 -6.965 -2.434 1 84.25 19 PRO B O 1
ATOM 2481 N N . ALA B 1 20 ? -14.75 -7.77 -3.344 1 85.81 20 ALA B N 1
ATOM 2482 C CA . ALA B 1 20 ? -15.562 -7.117 -2.32 1 85.81 20 ALA B CA 1
ATOM 2483 C C . ALA B 1 20 ? -15.328 -7.746 -0.95 1 85.81 20 ALA B C 1
ATOM 2485 O O . ALA B 1 20 ? -15.188 -8.969 -0.833 1 85.81 20 ALA B O 1
ATOM 2486 N N . GLN B 1 21 ? -15.219 -6.898 0.016 1 82.56 21 GLN B N 1
ATOM 2487 C CA . GLN B 1 21 ? -15.07 -7.359 1.393 1 82.56 21 GLN B CA 1
ATOM 2488 C C . GLN B 1 21 ? -16.406 -7.387 2.115 1 82.56 21 GLN B C 1
ATOM 2490 O O . GLN B 1 21 ? -16.812 -6.395 2.725 1 82.56 21 GLN B O 1
ATOM 2495 N N . GLU B 1 22 ? -17.078 -8.562 2.043 1 81.44 22 GLU B N 1
ATOM 2496 C CA . GLU B 1 22 ? -18.406 -8.719 2.635 1 81.44 22 GLU B CA 1
ATOM 2497 C C . GLU B 1 22 ? -18.469 -9.953 3.529 1 81.44 22 GLU B C 1
ATOM 2499 O O . GLU B 1 22 ? -18.438 -11.086 3.039 1 81.44 22 GLU B O 1
ATOM 2504 N N . PRO B 1 23 ? -18.531 -9.68 4.766 1 80.06 23 PRO B N 1
ATOM 2505 C CA . PRO B 1 23 ? -18.578 -8.406 5.484 1 80.06 23 PRO B CA 1
ATOM 2506 C C . PRO B 1 23 ? -17.219 -7.707 5.523 1 80.06 23 PRO B C 1
ATOM 2508 O O . PRO B 1 23 ? -16.188 -8.312 5.18 1 80.06 23 PRO B O 1
ATOM 2511 N N . PRO B 1 24 ? -17.266 -6.41 5.887 1 78.88 24 PRO B N 1
ATOM 2512 C CA . PRO B 1 24 ? -15.977 -5.723 5.992 1 78.88 24 PRO B CA 1
ATOM 2513 C C . PRO B 1 24 ? -15.086 -6.305 7.086 1 78.88 24 PRO B C 1
ATOM 2515 O O . PRO B 1 24 ? -15.586 -6.844 8.078 1 78.88 24 PRO B O 1
ATOM 2518 N N . ALA B 1 25 ? -13.812 -6.219 6.75 1 79.69 25 ALA B N 1
ATOM 2519 C CA . ALA B 1 25 ? -12.859 -6.617 7.785 1 79.69 25 ALA B CA 1
ATOM 2520 C C . ALA B 1 25 ? -13.086 -5.824 9.07 1 79.69 25 ALA B C 1
ATOM 2522 O O . ALA B 1 25 ? -13.328 -4.613 9.023 1 79.69 25 ALA B O 1
ATOM 2523 N N . GLY B 1 26 ? -13.07 -6.57 10.188 1 71.62 26 GLY B N 1
ATOM 2524 C CA . GLY B 1 26 ? -13.273 -5.906 11.469 1 71.62 26 GLY B CA 1
ATOM 2525 C C . GLY B 1 26 ? -14.703 -5.996 11.969 1 71.62 26 GLY B C 1
ATOM 2526 O O . GLY B 1 26 ? -15.016 -5.52 13.062 1 71.62 26 GLY B O 1
ATOM 2527 N N . THR B 1 27 ? -15.562 -6.609 11.141 1 74.31 27 THR B N 1
ATOM 2528 C CA . THR B 1 27 ? -16.938 -6.855 11.594 1 74.31 27 THR B CA 1
ATOM 2529 C C . THR B 1 27 ? -16.969 -7.988 12.609 1 74.31 27 THR B C 1
ATOM 2531 O O . THR B 1 27 ? -16.438 -9.07 12.359 1 74.31 27 THR B O 1
ATOM 2534 N N . PRO B 1 28 ? -17.5 -7.688 13.766 1 75.75 28 PRO B N 1
ATOM 2535 C CA . PRO B 1 28 ? -17.547 -8.766 14.758 1 75.75 28 PRO B CA 1
ATOM 2536 C C . PRO B 1 28 ? -18.469 -9.906 14.328 1 75.75 28 PRO B C 1
ATOM 2538 O O . PRO B 1 28 ? -19.484 -9.68 13.672 1 75.75 28 PRO B O 1
ATOM 2541 N N . LEU B 1 29 ? -18.062 -11.133 14.625 1 71.69 29 LEU B N 1
ATOM 2542 C CA . LEU B 1 29 ? -18.875 -12.312 14.328 1 71.69 29 LEU B CA 1
ATOM 2543 C C . LEU B 1 29 ? -20.219 -12.25 15.062 1 71.69 29 LEU B C 1
ATOM 2545 O O . LEU B 1 29 ? -21.25 -12.602 14.5 1 71.69 29 LEU B O 1
ATOM 2549 N N . LYS B 1 30 ? -20.125 -11.797 16.406 1 78.81 30 LYS B N 1
ATOM 2550 C CA . LYS B 1 30 ? -21.312 -11.57 17.219 1 78.81 30 LYS B CA 1
ATOM 2551 C C . LYS B 1 30 ? -21.422 -10.109 17.641 1 78.81 30 LYS B C 1
ATOM 2553 O O . LYS B 1 30 ? -20.719 -9.672 18.547 1 78.81 30 LYS B O 1
ATOM 2558 N N . THR B 1 31 ? -22.25 -9.383 17 1 74.31 31 THR B N 1
ATOM 2559 C CA . THR B 1 31 ? -22.344 -7.938 17.156 1 74.31 31 THR B CA 1
ATOM 2560 C C . THR B 1 31 ? -22.812 -7.59 18.578 1 74.31 31 THR B C 1
ATOM 2562 O O . THR B 1 31 ? -22.297 -6.645 19.188 1 74.31 31 THR B O 1
ATOM 2565 N N . ASP B 1 32 ? -23.656 -8.391 19.078 1 78.88 32 ASP B N 1
ATOM 2566 C CA . ASP B 1 32 ? -24.281 -8.055 20.359 1 78.88 32 ASP B CA 1
ATOM 2567 C C . ASP B 1 32 ? -23.266 -8.172 21.5 1 78.88 32 ASP B C 1
ATOM 2569 O O . ASP B 1 32 ? -23.312 -7.398 22.453 1 78.88 32 ASP B O 1
ATOM 2573 N N . SER B 1 33 ? -22.359 -9.047 21.344 1 82.12 33 SER B N 1
ATOM 2574 C CA . SER B 1 33 ? -21.422 -9.297 22.438 1 82.12 33 SER B CA 1
ATOM 2575 C C . SER B 1 33 ? -20.062 -8.656 22.156 1 82.12 33 SER B C 1
ATOM 2577 O O . SER B 1 33 ? -19.141 -8.773 22.969 1 82.12 33 SER B O 1
ATOM 2579 N N . ALA B 1 34 ? -20.109 -7.926 21.172 1 83.31 34 ALA B N 1
ATOM 2580 C CA . ALA B 1 34 ? -18.797 -7.375 20.812 1 83.31 34 ALA B CA 1
ATOM 2581 C C . ALA B 1 34 ? -18.469 -6.152 21.656 1 83.31 34 ALA B C 1
ATOM 2583 O O . ALA B 1 34 ? -19.359 -5.383 22.031 1 83.31 34 ALA B O 1
ATOM 2584 N N . PRO B 1 35 ? -17.156 -6.051 22.094 1 86.38 35 PRO B N 1
ATOM 2585 C CA . PRO B 1 35 ? -16.734 -4.816 22.766 1 86.38 35 PRO B CA 1
ATOM 2586 C C . PRO B 1 35 ? -17.094 -3.562 21.969 1 86.38 35 PRO B C 1
ATOM 2588 O O . PRO B 1 35 ? -17.266 -3.637 20.75 1 86.38 35 PRO B O 1
ATOM 2591 N N . THR B 1 36 ? -17.25 -2.461 22.641 1 81.94 36 THR B N 1
ATOM 2592 C CA . THR B 1 36 ? -17.688 -1.192 22.062 1 81.94 36 THR B CA 1
ATOM 2593 C C . THR B 1 36 ? -16.828 -0.801 20.875 1 81.94 36 THR B C 1
ATOM 2595 O O . THR B 1 36 ? -17.328 -0.272 19.891 1 81.94 36 THR B O 1
ATOM 2598 N N . LEU B 1 37 ? -15.57 -1.077 20.922 1 84.44 37 LEU B N 1
ATOM 2599 C CA . LEU B 1 37 ? -14.617 -0.697 19.875 1 84.44 37 LEU B CA 1
ATOM 2600 C C . LEU B 1 37 ? -14.992 -1.324 18.547 1 84.44 37 LEU B C 1
ATOM 2602 O O . LEU B 1 37 ? -14.688 -0.767 17.484 1 84.44 37 LEU B O 1
ATOM 2606 N N . PHE B 1 38 ? -15.727 -2.396 18.609 1 85.62 38 PHE B N 1
ATOM 2607 C CA . PHE B 1 38 ? -16.031 -3.133 17.375 1 85.62 38 PHE B CA 1
ATOM 2608 C C . PHE B 1 38 ? -17.453 -2.834 16.906 1 85.62 38 PHE B C 1
ATOM 2610 O O . PHE B 1 38 ? -17.906 -3.383 15.906 1 85.62 38 PHE B O 1
ATOM 2617 N N . LYS B 1 39 ? -18.078 -1.971 17.625 1 83.56 39 LYS B N 1
ATOM 2618 C CA . LYS B 1 39 ? -19.438 -1.604 17.25 1 83.56 39 LYS B CA 1
ATOM 2619 C C . LYS B 1 39 ? -19.453 -0.408 16.297 1 83.56 39 LYS B C 1
ATOM 2621 O O . LYS B 1 39 ? -18.594 0.479 16.406 1 83.56 39 LYS B O 1
ATOM 2626 N N . PRO B 1 40 ? -20.438 -0.441 15.414 1 85.38 40 PRO B N 1
ATOM 2627 C CA . PRO B 1 40 ? -20.516 0.679 14.477 1 85.38 40 PRO B CA 1
ATOM 2628 C C . PRO B 1 40 ? -20.766 2.018 15.172 1 85.38 40 PRO B C 1
ATOM 2630 O O . PRO B 1 40 ? -21.25 2.049 16.297 1 85.38 40 PRO B O 1
ATOM 2633 N N . LEU B 1 41 ? -20.25 3.051 14.57 1 81.44 41 LEU B N 1
ATOM 2634 C CA . LEU B 1 41 ? -20.453 4.422 15.031 1 81.44 41 LEU B CA 1
ATOM 2635 C C . LEU B 1 41 ? -21 5.297 13.914 1 81.44 41 LEU B C 1
ATOM 2637 O O . LEU B 1 41 ? -20.469 5.289 12.797 1 81.44 41 LEU B O 1
ATOM 2641 N N . ARG B 1 42 ? -22.109 5.754 14.109 1 79.56 42 ARG B N 1
ATOM 2642 C CA . ARG B 1 42 ? -22.688 6.719 13.172 1 79.56 42 ARG B CA 1
ATOM 2643 C C . ARG B 1 42 ? -22.531 8.148 13.688 1 79.56 42 ARG B C 1
ATOM 2645 O O . ARG B 1 42 ? -22.922 8.445 14.82 1 79.56 42 ARG B O 1
ATOM 2652 N N . THR B 1 43 ? -21.781 8.82 12.914 1 65.88 43 THR B N 1
ATOM 2653 C CA . THR B 1 43 ? -21.578 10.211 13.312 1 65.88 43 THR B CA 1
ATOM 2654 C C . THR B 1 43 ? -21.625 11.133 12.102 1 65.88 43 THR B C 1
ATOM 2656 O O . THR B 1 43 ? -20.953 10.883 11.102 1 65.88 43 THR B O 1
ATOM 2659 N N . ARG B 1 44 ? -22.578 12.117 12.164 1 61.62 44 ARG B N 1
ATOM 2660 C CA . ARG B 1 44 ? -22.641 13.219 11.211 1 61.62 44 ARG B CA 1
ATOM 2661 C C . ARG B 1 44 ? -22.672 12.703 9.781 1 61.62 44 ARG B C 1
ATOM 2663 O O . ARG B 1 44 ? -21.922 13.172 8.93 1 61.62 44 ARG B O 1
ATOM 2670 N N . GLY B 1 45 ? -23.375 11.75 9.516 1 66.25 45 GLY B N 1
ATOM 2671 C CA . GLY B 1 45 ? -23.594 11.273 8.156 1 66.25 45 GLY B CA 1
ATOM 2672 C C . GLY B 1 45 ? -22.578 10.227 7.723 1 66.25 45 GLY B C 1
ATOM 2673 O O . GLY B 1 45 ? -22.656 9.719 6.602 1 66.25 45 GLY B O 1
ATOM 2674 N N . VAL B 1 46 ? -21.625 10.047 8.633 1 74.44 46 VAL B N 1
ATOM 2675 C CA . VAL B 1 46 ? -20.641 9.016 8.305 1 74.44 46 VAL B CA 1
ATOM 2676 C C . VAL B 1 46 ? -20.859 7.793 9.188 1 74.44 46 VAL B C 1
ATOM 2678 O O . VAL B 1 46 ? -21.031 7.922 10.406 1 74.44 46 VAL B O 1
ATOM 2681 N N . GLU B 1 47 ? -20.938 6.711 8.562 1 81.38 47 GLU B N 1
ATOM 2682 C CA . GLU B 1 47 ? -21.047 5.453 9.297 1 81.38 47 GLU B CA 1
ATOM 2683 C C . GLU B 1 47 ? -19.734 4.672 9.266 1 81.38 47 GLU B C 1
ATOM 2685 O O . GLU B 1 47 ? -19.203 4.387 8.195 1 81.38 47 GLU B O 1
ATOM 2690 N N . LEU B 1 48 ? -19.297 4.477 10.477 1 84.75 48 LEU B N 1
ATOM 2691 C CA . LEU B 1 48 ? -18.094 3.668 10.625 1 84.75 48 LEU B CA 1
ATOM 2692 C C . LEU B 1 48 ? -18.453 2.246 11.055 1 84.75 48 LEU B C 1
ATOM 2694 O O . LEU B 1 48 ? -19.297 2.047 11.922 1 84.75 48 LEU B O 1
ATOM 2698 N N . GLN B 1 49 ? -17.781 1.278 10.492 1 85.81 49 GLN B N 1
ATOM 2699 C CA . GLN B 1 49 ? -18.078 -0.118 10.789 1 85.81 49 GLN B CA 1
ATOM 2700 C C . GLN B 1 49 ? -17.594 -0.496 12.188 1 85.81 49 GLN B C 1
ATOM 2702 O O . GLN B 1 49 ? -18.031 -1.49 12.758 1 85.81 49 GLN B O 1
ATOM 2707 N N . ASN B 1 50 ? -16.688 0.231 12.641 1 85.81 50 ASN B N 1
ATOM 2708 C CA . ASN B 1 50 ? -16.141 0.12 13.992 1 85.81 50 ASN B CA 1
ATOM 2709 C C . ASN B 1 50 ? -15.539 1.437 14.461 1 85.81 50 ASN B C 1
ATOM 2711 O O . ASN B 1 50 ? -15.648 2.455 13.781 1 85.81 50 ASN B O 1
ATOM 2715 N N . ARG B 1 51 ? -14.883 1.357 15.602 1 80.69 51 ARG B N 1
ATOM 2716 C CA . ARG B 1 51 ? -14.492 2.631 16.203 1 80.69 51 ARG B CA 1
ATOM 2717 C C . ARG B 1 51 ? -12.977 2.787 16.219 1 80.69 51 ARG B C 1
ATOM 2719 O O . ARG B 1 51 ? -12.438 3.545 17.031 1 80.69 51 ARG B O 1
ATOM 2726 N N . PHE B 1 52 ? -12.273 2.012 15.445 1 87.38 52 PHE B N 1
ATOM 2727 C CA . PHE B 1 52 ? -10.836 2.193 15.258 1 87.38 52 PHE B CA 1
ATOM 2728 C C . PHE B 1 52 ? -10.555 3.35 14.305 1 87.38 52 PHE B C 1
ATOM 2730 O O . PHE B 1 52 ? -10.992 3.328 13.148 1 87.38 52 PHE B O 1
ATOM 2737 N N . VAL B 1 53 ? -9.891 4.375 14.836 1 87.31 53 VAL B N 1
ATOM 2738 C CA . VAL B 1 53 ? -9.523 5.531 14.031 1 87.31 53 VAL B CA 1
ATOM 2739 C C . VAL B 1 53 ? -8 5.672 13.984 1 87.31 53 VAL B C 1
ATOM 2741 O O . VAL B 1 53 ? -7.336 5.625 15.023 1 87.31 53 VAL B O 1
ATOM 2744 N N . VAL B 1 54 ? -7.449 5.734 12.789 1 89.56 54 VAL B N 1
ATOM 2745 C CA . VAL B 1 54 ? -6.023 5.984 12.617 1 89.56 54 VAL B CA 1
ATOM 2746 C C . VAL B 1 54 ? -5.766 7.488 12.562 1 89.56 54 VAL B C 1
ATOM 2748 O O . VAL B 1 54 ? -6.262 8.18 11.672 1 89.56 54 VAL B O 1
ATOM 2751 N N . SER B 1 55 ? -5.027 7.98 13.469 1 85.5 55 SER B N 1
ATOM 2752 C CA . SER B 1 55 ? -4.766 9.406 13.602 1 85.5 55 SER B CA 1
ATOM 2753 C C . SER B 1 55 ? -3.832 9.906 12.5 1 85.5 55 SER B C 1
ATOM 2755 O O . SER B 1 55 ? -3.105 9.117 11.891 1 85.5 55 SER B O 1
ATOM 2757 N N . PRO B 1 56 ? -3.973 11.211 12.188 1 87 56 PRO B N 1
ATOM 2758 C CA . PRO B 1 56 ? -2.975 11.758 11.266 1 87 56 PRO B CA 1
ATOM 2759 C C . PRO B 1 56 ? -1.546 11.609 11.781 1 87 56 PRO B C 1
ATOM 2761 O O . PRO B 1 56 ? -1.301 11.781 12.977 1 87 56 PRO B O 1
ATOM 2764 N N . MET B 1 57 ? -0.62 11.242 10.953 1 84.19 57 MET B N 1
ATOM 2765 C CA . MET B 1 57 ? 0.789 11.023 11.273 1 84.19 57 MET B CA 1
ATOM 2766 C C . MET B 1 57 ? 1.688 11.609 10.188 1 84.19 57 MET B C 1
ATOM 2768 O O . MET B 1 57 ? 1.767 11.07 9.086 1 84.19 57 MET B O 1
ATOM 2772 N N . CYS B 1 58 ? 2.305 12.688 10.586 1 87.38 58 CYS B N 1
ATOM 2773 C CA . CYS B 1 58 ? 3.225 13.234 9.594 1 87.38 58 CYS B CA 1
ATOM 2774 C C . CYS B 1 58 ? 4.355 12.258 9.297 1 87.38 58 CYS B C 1
ATOM 2776 O O . CYS B 1 58 ? 4.98 11.727 10.219 1 87.38 58 CYS B O 1
ATOM 2778 N N . THR B 1 59 ? 4.574 12.07 8.07 1 88.88 59 THR B N 1
ATOM 2779 C CA . THR B 1 59 ? 5.59 11.094 7.695 1 88.88 59 THR B CA 1
ATOM 2780 C C . THR B 1 59 ? 6.773 11.773 7.02 1 88.88 59 THR B C 1
ATOM 2782 O O . THR B 1 59 ? 7.832 11.156 6.844 1 88.88 59 THR B O 1
ATOM 2785 N N . TYR B 1 60 ? 6.625 13.023 6.59 1 92 60 TYR B N 1
ATOM 2786 C CA . TYR B 1 60 ? 7.691 13.766 5.934 1 92 60 TYR B CA 1
ATOM 2787 C C . TYR B 1 60 ? 8.211 13.023 4.711 1 92 60 TYR B C 1
ATOM 2789 O O . TYR B 1 60 ? 9.422 12.859 4.543 1 92 60 TYR B O 1
ATOM 2797 N N . SER B 1 61 ? 7.324 12.562 3.883 1 94.06 61 SER B N 1
ATOM 2798 C CA . SER B 1 61 ? 7.68 11.648 2.807 1 94.06 61 SER B CA 1
ATOM 2799 C C . SER B 1 61 ? 7.059 12.07 1.483 1 94.06 61 SER B C 1
ATOM 2801 O O . SER B 1 61 ? 6.91 11.258 0.569 1 94.06 61 SER B O 1
ATOM 2803 N N . ALA B 1 62 ? 6.656 13.328 1.392 1 95.81 62 ALA B N 1
ATOM 2804 C CA . ALA B 1 62 ? 6.051 13.852 0.169 1 95.81 62 ALA B CA 1
ATOM 2805 C C . ALA B 1 62 ? 7.031 14.742 -0.593 1 95.81 62 ALA B C 1
ATOM 2807 O O . ALA B 1 62 ? 8.07 15.133 -0.057 1 95.81 62 ALA B O 1
ATOM 2808 N N . LYS B 1 63 ? 6.73 14.984 -1.877 1 94 63 LYS B N 1
ATOM 2809 C CA . LYS B 1 63 ? 7.445 15.961 -2.699 1 94 63 LYS B CA 1
ATOM 2810 C C . LYS B 1 63 ? 6.496 17.031 -3.234 1 94 63 LYS B C 1
ATOM 2812 O O . LYS B 1 63 ? 5.555 16.719 -3.971 1 94 63 LYS B O 1
ATOM 2817 N N . ASP B 1 64 ? 6.805 18.203 -2.824 1 96 64 ASP B N 1
ATOM 2818 C CA . ASP B 1 64 ? 5.957 19.328 -3.213 1 96 64 ASP B CA 1
ATOM 2819 C C . ASP B 1 64 ? 4.492 19.047 -2.891 1 96 64 ASP B C 1
ATOM 2821 O O . ASP B 1 64 ? 3.607 19.312 -3.707 1 96 64 ASP B O 1
ATOM 2825 N N . GLY B 1 65 ? 4.301 18.438 -1.748 1 97.62 65 GLY B N 1
ATOM 2826 C CA . GLY B 1 65 ? 2.959 18.203 -1.24 1 97.62 65 GLY B CA 1
ATOM 2827 C C . GLY B 1 65 ? 2.303 16.969 -1.843 1 97.62 65 GLY B C 1
ATOM 2828 O O . GLY B 1 65 ? 1.23 16.562 -1.399 1 97.62 65 GLY B O 1
ATOM 2829 N N . HIS B 1 66 ? 2.895 16.359 -2.92 1 98.12 66 HIS B N 1
ATOM 2830 C CA . HIS B 1 66 ? 2.305 15.195 -3.58 1 98.12 66 HIS B CA 1
ATOM 2831 C C . HIS B 1 66 ? 2.582 13.914 -2.797 1 98.12 66 HIS B C 1
ATOM 2833 O O . HIS B 1 66 ? 3.736 13.617 -2.48 1 98.12 66 HIS B O 1
ATOM 2839 N N . LEU B 1 67 ? 1.495 13.227 -2.479 1 97.5 67 LEU B N 1
ATOM 2840 C CA . LEU B 1 67 ? 1.658 11.93 -1.835 1 97.5 67 LEU B CA 1
ATOM 2841 C C . LEU B 1 67 ? 2.115 10.875 -2.84 1 97.5 67 LEU B C 1
ATOM 2843 O O . LEU B 1 67 ? 1.926 11.047 -4.047 1 97.5 67 LEU B O 1
ATOM 2847 N N . THR B 1 68 ? 2.76 9.859 -2.348 1 95.62 68 THR B N 1
ATOM 2848 C CA . THR B 1 68 ? 3.383 8.844 -3.191 1 95.62 68 THR B CA 1
ATOM 2849 C C . THR B 1 68 ? 2.898 7.449 -2.807 1 95.62 68 THR B C 1
ATOM 2851 O O . THR B 1 68 ? 1.98 7.309 -1.996 1 95.62 68 THR B O 1
ATOM 2854 N N . ASP B 1 69 ? 3.516 6.402 -3.393 1 96.06 69 ASP B N 1
ATOM 2855 C CA . ASP B 1 69 ? 3.199 5.012 -3.082 1 96.06 69 ASP B CA 1
ATOM 2856 C C . ASP B 1 69 ? 3.467 4.703 -1.609 1 96.06 69 ASP B C 1
ATOM 2858 O O . ASP B 1 69 ? 2.789 3.865 -1.012 1 96.06 69 ASP B O 1
ATOM 2862 N N . PHE B 1 70 ? 4.43 5.465 -1.04 1 95.5 70 PHE B N 1
ATOM 2863 C CA . PHE B 1 70 ? 4.68 5.301 0.388 1 95.5 70 PHE B CA 1
ATOM 2864 C C . PHE B 1 70 ? 3.404 5.539 1.189 1 95.5 70 PHE B C 1
ATOM 2866 O O . PHE B 1 70 ? 3.041 4.73 2.045 1 95.5 70 PHE B O 1
ATOM 2873 N N . HIS B 1 71 ? 2.734 6.566 0.861 1 97.56 71 HIS B N 1
ATOM 2874 C CA . HIS B 1 71 ? 1.535 6.93 1.607 1 97.56 71 HIS B CA 1
ATOM 2875 C C . HIS B 1 71 ? 0.405 5.941 1.352 1 97.56 71 HIS B C 1
ATOM 2877 O O . HIS B 1 71 ? -0.354 5.605 2.266 1 97.56 71 HIS B O 1
ATOM 2883 N N . LEU B 1 72 ? 0.273 5.531 0.089 1 97.5 72 LEU B N 1
ATOM 2884 C CA . LEU B 1 72 ? -0.738 4.531 -0.233 1 97.5 72 LEU B CA 1
ATOM 2885 C C . LEU B 1 72 ? -0.539 3.271 0.603 1 97.5 72 LEU B C 1
ATOM 2887 O O . LEU B 1 72 ? -1.489 2.762 1.201 1 97.5 72 LEU B O 1
ATOM 2891 N N . VAL B 1 73 ? 0.677 2.801 0.688 1 96.88 73 VAL B N 1
ATOM 2892 C CA . VAL B 1 73 ? 0.974 1.583 1.437 1 96.88 73 VAL B CA 1
ATOM 2893 C C . VAL B 1 73 ? 0.796 1.838 2.932 1 96.88 73 VAL B C 1
ATOM 2895 O O . VAL B 1 73 ? 0.167 1.042 3.633 1 96.88 73 VAL B O 1
ATOM 2898 N N . HIS B 1 74 ? 1.346 2.945 3.43 1 96.12 74 HIS B N 1
ATOM 2899 C CA . HIS B 1 74 ? 1.292 3.287 4.848 1 96.12 74 HIS B CA 1
ATOM 2900 C C . HIS B 1 74 ? -0.149 3.389 5.336 1 96.12 74 HIS B C 1
ATOM 2902 O O . HIS B 1 74 ? -0.519 2.754 6.324 1 96.12 74 HIS B O 1
ATOM 2908 N N . LEU B 1 75 ? -0.936 4.094 4.648 1 97.25 75 LEU B N 1
ATOM 2909 C CA . LEU B 1 75 ? -2.316 4.301 5.066 1 97.25 75 LEU B CA 1
ATOM 2910 C C . LEU B 1 75 ? -3.186 3.104 4.699 1 97.25 75 LEU B C 1
ATOM 2912 O O . LEU B 1 75 ? -4.078 2.721 5.457 1 97.25 75 LEU B O 1
ATOM 2916 N N . GLY B 1 76 ? -2.936 2.549 3.582 1 96.94 76 GLY B N 1
ATOM 2917 C CA . GLY B 1 76 ? -3.709 1.414 3.107 1 96.94 76 GLY B CA 1
ATOM 2918 C C . GLY B 1 76 ? -3.631 0.212 4.027 1 96.94 76 GLY B C 1
ATOM 2919 O O . GLY B 1 76 ? -4.598 -0.54 4.16 1 96.94 76 GLY B O 1
ATOM 2920 N N . GLN B 1 77 ? -2.496 0.047 4.641 1 95.19 77 GLN B N 1
ATOM 2921 C CA . GLN B 1 77 ? -2.34 -1.12 5.5 1 95.19 77 GLN B CA 1
ATOM 2922 C C . GLN B 1 77 ? -3.336 -1.087 6.656 1 95.19 77 GLN B C 1
ATOM 2924 O O . GLN B 1 77 ? -3.824 -2.133 7.094 1 95.19 77 GLN B O 1
ATOM 2929 N N . PHE B 1 78 ? -3.668 0.038 7.168 1 94.56 78 PHE B N 1
ATOM 2930 C CA . PHE B 1 78 ? -4.613 0.152 8.273 1 94.56 78 PHE B CA 1
ATOM 2931 C C . PHE B 1 78 ? -6.027 -0.168 7.809 1 94.56 78 PHE B C 1
ATOM 2933 O O . PHE B 1 78 ? -6.805 -0.785 8.547 1 94.56 78 PHE B O 1
ATOM 2940 N N . ALA B 1 79 ? -6.328 0.254 6.582 1 94.12 79 ALA B N 1
ATOM 2941 C CA . ALA B 1 79 ? -7.633 -0.087 6.016 1 94.12 79 ALA B CA 1
ATOM 2942 C C . ALA B 1 79 ? -7.762 -1.594 5.812 1 94.12 79 ALA B C 1
ATOM 2944 O O . ALA B 1 79 ? -8.797 -2.184 6.137 1 94.12 79 ALA B O 1
ATOM 2945 N N . LEU B 1 80 ? -6.715 -2.221 5.277 1 92.19 80 LEU B N 1
ATOM 2946 C CA . LEU B 1 80 ? -6.691 -3.664 5.07 1 92.19 80 LEU B CA 1
ATOM 2947 C C . LEU B 1 80 ? -6.957 -4.402 6.379 1 92.19 80 LEU B C 1
ATOM 2949 O O . LEU B 1 80 ? -7.566 -5.477 6.379 1 92.19 80 LEU B O 1
ATOM 2953 N N . GLN B 1 81 ? -6.535 -3.77 7.469 1 90.88 81 GLN B N 1
ATOM 2954 C CA . GLN B 1 81 ? -6.633 -4.422 8.766 1 90.88 81 GLN B CA 1
ATOM 2955 C C . GLN B 1 81 ? -7.941 -4.066 9.469 1 90.88 81 GLN B C 1
ATOM 2957 O O . GLN B 1 81 ? -8.172 -4.473 10.609 1 90.88 81 GLN B O 1
ATOM 2962 N N . GLY B 1 82 ? -8.75 -3.25 8.867 1 89.94 82 GLY B N 1
ATOM 2963 C CA . GLY B 1 82 ? -10.125 -3.135 9.32 1 89.94 82 GLY B CA 1
ATOM 2964 C C . GLY B 1 82 ? -10.398 -1.855 10.086 1 89.94 82 GLY B C 1
ATOM 2965 O O . GLY B 1 82 ? -11.391 -1.757 10.812 1 89.94 82 GLY B O 1
ATOM 2966 N N . ALA B 1 83 ? -9.516 -0.894 10.016 1 92.19 83 ALA B N 1
ATOM 2967 C CA . ALA B 1 83 ? -9.812 0.392 10.641 1 92.19 83 ALA B CA 1
ATOM 2968 C C . ALA B 1 83 ? -11.102 0.991 10.086 1 92.19 83 ALA B C 1
ATOM 2970 O O . ALA B 1 83 ? -11.391 0.865 8.891 1 92.19 83 ALA B O 1
ATOM 2971 N N . GLY B 1 84 ? -11.852 1.654 10.969 1 88.38 84 GLY B N 1
ATOM 2972 C CA . GLY B 1 84 ? -13.086 2.287 10.523 1 88.38 84 GLY B CA 1
ATOM 2973 C C . GLY B 1 84 ? -12.852 3.602 9.805 1 88.38 84 GLY B C 1
ATOM 2974 O O . GLY B 1 84 ? -13.602 3.957 8.898 1 88.38 84 GLY B O 1
ATOM 2975 N N . LEU B 1 85 ? -11.812 4.324 10.25 1 89 85 LEU B N 1
ATOM 2976 C CA . LEU B 1 85 ? -11.469 5.637 9.711 1 89 85 LEU B CA 1
ATOM 2977 C C . LEU B 1 85 ? -9.953 5.82 9.664 1 89 85 LEU B C 1
ATOM 2979 O O . LEU B 1 85 ? -9.258 5.547 10.648 1 89 85 LEU B O 1
ATOM 2983 N N . VAL B 1 86 ? -9.469 6.215 8.492 1 93.62 86 VAL B N 1
ATOM 2984 C CA . VAL B 1 86 ? -8.039 6.438 8.336 1 93.62 86 VAL B CA 1
ATOM 2985 C C . VAL B 1 86 ? -7.781 7.883 7.914 1 93.62 86 VAL B C 1
ATOM 2987 O O . VAL B 1 86 ? -8.289 8.336 6.883 1 93.62 86 VAL B O 1
ATOM 2990 N N . PHE B 1 87 ? -6.938 8.633 8.688 1 92.44 87 PHE B N 1
ATOM 2991 C CA . PHE B 1 87 ? -6.605 10.023 8.391 1 92.44 87 PHE B CA 1
ATOM 2992 C C . PHE B 1 87 ? -5.32 10.109 7.578 1 92.44 87 PHE B C 1
ATOM 2994 O O . PHE B 1 87 ? -4.316 9.484 7.926 1 92.44 87 PHE B O 1
ATOM 3001 N N . VAL B 1 88 ? -5.414 10.836 6.523 1 95.94 88 VAL B N 1
ATOM 3002 C CA . VAL B 1 88 ? -4.184 11.352 5.926 1 95.94 88 VAL B CA 1
ATOM 3003 C C . VAL B 1 88 ? -3.564 12.406 6.844 1 95.94 88 VAL B C 1
ATOM 3005 O O . VAL B 1 88 ? -4.277 13.219 7.434 1 95.94 88 VAL B O 1
ATOM 3008 N N . GLU B 1 89 ? -2.34 12.492 6.898 1 94.88 89 GLU B N 1
ATOM 3009 C CA . GLU B 1 89 ? -1.558 13.336 7.797 1 94.88 89 GLU B CA 1
ATOM 3010 C C . GLU B 1 89 ? -1.854 14.82 7.555 1 94.88 89 GLU B C 1
ATOM 3012 O O . GLU B 1 89 ? -2.574 15.164 6.617 1 94.88 89 GLU B O 1
ATOM 3017 N N . ALA B 1 90 ? -1.28 15.594 8.516 1 93.94 90 ALA B N 1
ATOM 3018 C CA . ALA B 1 90 ? -1.396 17.047 8.352 1 93.94 90 ALA B CA 1
ATOM 3019 C C . ALA B 1 90 ? -1.018 17.469 6.934 1 93.94 90 ALA B C 1
ATOM 3021 O O . ALA B 1 90 ? 0.084 17.172 6.465 1 93.94 90 ALA B O 1
ATOM 3022 N N . THR B 1 91 ? -1.953 18.062 6.266 1 97.38 91 THR B N 1
ATOM 3023 C CA . THR B 1 91 ? -1.823 18.469 4.867 1 97.38 91 THR B CA 1
ATOM 3024 C C . THR B 1 91 ? -1.92 19.984 4.723 1 97.38 91 THR B C 1
ATOM 3026 O O . THR B 1 91 ? -2.953 20.578 5.035 1 97.38 91 THR B O 1
ATOM 3029 N N . ALA B 1 92 ? -0.851 20.547 4.27 1 97.94 92 ALA B N 1
ATOM 3030 C CA . ALA B 1 92 ? -0.741 22 4.215 1 97.94 92 ALA B CA 1
ATOM 3031 C C . ALA B 1 92 ? -1.646 22.578 3.131 1 97.94 92 ALA B C 1
ATOM 3033 O O . ALA B 1 92 ? -1.739 22.031 2.031 1 97.94 92 ALA B O 1
ATOM 3034 N N . VAL B 1 93 ? -2.227 23.766 3.338 1 94.88 93 VAL B N 1
ATOM 3035 C CA . VAL B 1 93 ? -3.176 24.391 2.42 1 94.88 93 VAL B CA 1
ATOM 3036 C C . VAL B 1 93 ? -2.436 25.328 1.468 1 94.88 93 VAL B C 1
ATOM 3038 O O . VAL B 1 93 ? -3.01 25.797 0.487 1 94.88 93 VAL B O 1
ATOM 3041 N N . GLU B 1 94 ? -1.257 25.609 1.755 1 97.19 94 GLU B N 1
ATOM 3042 C CA . GLU B 1 94 ? -0.341 26.328 0.881 1 97.19 94 GLU B CA 1
ATOM 3043 C C . GLU B 1 94 ? 1.102 25.891 1.102 1 97.19 94 GLU B C 1
ATOM 3045 O O . GLU B 1 94 ? 1.425 25.297 2.135 1 97.19 94 GLU B O 1
ATOM 3050 N N . PRO B 1 95 ? 2.041 26.172 0.123 1 98.25 95 PRO B N 1
ATOM 3051 C CA . PRO B 1 95 ? 3.404 25.656 0.243 1 98.25 95 PRO B CA 1
ATOM 3052 C C . PRO B 1 95 ? 4.094 26.094 1.533 1 98.25 95 PRO B C 1
ATOM 3054 O O . PRO B 1 95 ? 4.711 25.281 2.217 1 98.25 95 PRO B O 1
ATOM 3057 N N . ARG B 1 96 ? 3.979 27.297 1.894 1 97.94 96 ARG B N 1
ATOM 3058 C CA . ARG B 1 96 ? 4.711 27.797 3.049 1 97.94 96 ARG B CA 1
ATOM 3059 C C . ARG B 1 96 ? 4.059 27.359 4.352 1 97.94 96 ARG B C 1
ATOM 3061 O O . ARG B 1 96 ? 4.602 27.578 5.434 1 97.94 96 ARG B O 1
ATOM 3068 N N . GLY B 1 97 ? 2.852 26.734 4.336 1 97.44 97 GLY B N 1
ATOM 3069 C CA . GLY B 1 97 ? 2.176 26.25 5.527 1 97.44 97 GLY B CA 1
ATOM 3070 C C . GLY B 1 97 ? 2.689 24.906 6 1 97.44 97 GLY B C 1
ATOM 3071 O O . GLY B 1 97 ? 2.277 24.406 7.051 1 97.44 97 GLY B O 1
ATOM 3072 N N . ARG B 1 98 ? 3.648 24.344 5.289 1 97.62 98 ARG B N 1
ATOM 3073 C CA . ARG B 1 98 ? 4.23 23.047 5.641 1 97.62 98 ARG B CA 1
ATOM 3074 C C . ARG B 1 98 ? 5.152 23.172 6.848 1 97.62 98 ARG B C 1
ATOM 3076 O O . ARG B 1 98 ? 5.746 24.219 7.074 1 97.62 98 ARG B O 1
ATOM 3083 N N . ILE B 1 99 ? 5.211 22.078 7.594 1 95.25 99 ILE B N 1
ATOM 3084 C CA . ILE B 1 99 ? 6.18 21.984 8.68 1 95.25 99 ILE B CA 1
ATOM 3085 C C . ILE B 1 99 ? 7.586 21.812 8.109 1 95.25 99 ILE B C 1
ATOM 3087 O O . ILE B 1 99 ? 8.508 22.531 8.492 1 95.25 99 ILE B O 1
ATOM 3091 N N . SER B 1 100 ? 7.738 20.859 7.203 1 93.81 100 SER B N 1
ATOM 3092 C CA . SER B 1 100 ? 8.992 20.547 6.531 1 93.81 100 SER B CA 1
ATOM 3093 C C . SER B 1 100 ? 8.812 20.5 5.016 1 93.81 100 SER B C 1
ATOM 3095 O O . SER B 1 100 ? 7.688 20.438 4.523 1 93.81 100 SER B O 1
ATOM 3097 N N . PRO B 1 101 ? 9.906 20.516 4.258 1 94.38 101 PRO B N 1
ATOM 3098 C CA . PRO B 1 101 ? 9.805 20.484 2.797 1 94.38 101 PRO B CA 1
ATOM 3099 C C . PRO B 1 101 ? 9.125 19.234 2.277 1 94.38 101 PRO B C 1
ATOM 3101 O O . PRO B 1 101 ? 8.57 19.234 1.173 1 94.38 101 PRO B O 1
ATOM 3104 N N . GLU B 1 102 ? 9.078 18.188 3.08 1 95.12 102 GLU B N 1
ATOM 3105 C CA . GLU B 1 102 ? 8.586 16.906 2.588 1 95.12 102 GLU B CA 1
ATOM 3106 C C . GLU B 1 102 ? 7.199 16.594 3.145 1 95.12 102 GLU B C 1
ATOM 3108 O O . GLU B 1 102 ? 6.773 15.438 3.156 1 95.12 102 GLU B O 1
ATOM 3113 N N . ASP B 1 103 ? 6.504 17.625 3.58 1 96.75 103 ASP B N 1
ATOM 3114 C CA . ASP B 1 103 ? 5.168 17.438 4.129 1 96.75 103 ASP B CA 1
ATOM 3115 C C . ASP B 1 103 ? 4.133 17.297 3.018 1 96.75 103 ASP B C 1
ATOM 3117 O O . ASP B 1 103 ? 4.344 17.766 1.898 1 96.75 103 ASP B O 1
ATOM 3121 N N . SER B 1 104 ? 3.004 16.656 3.379 1 97.88 104 SER B N 1
ATOM 3122 C CA . SER B 1 104 ? 1.828 16.562 2.518 1 97.88 104 SER B CA 1
ATOM 3123 C C . SER B 1 104 ? 1.228 17.953 2.27 1 97.88 104 SER B C 1
ATOM 3125 O O . SER B 1 104 ? 1.282 18.812 3.139 1 97.88 104 SER B O 1
ATOM 3127 N N . GLY B 1 105 ? 0.677 18.125 1.033 1 98.5 105 GLY B N 1
ATOM 3128 C CA . GLY B 1 105 ? 0.011 19.375 0.673 1 98.5 105 GLY B CA 1
ATOM 3129 C C . GLY B 1 105 ? -1.209 19.156 -0.203 1 98.5 105 GLY B C 1
ATOM 3130 O O . GLY B 1 105 ? -1.351 18.109 -0.839 1 98.5 105 GLY B O 1
ATOM 3131 N N . LEU B 1 106 ? -2.051 20.156 -0.25 1 98 106 LEU B N 1
ATOM 3132 C CA . LEU B 1 106 ? -3.246 20.156 -1.088 1 98 106 LEU B CA 1
ATOM 3133 C C . LEU B 1 106 ? -3.59 21.578 -1.53 1 98 106 LEU B C 1
ATOM 3135 O O . LEU B 1 106 ? -4.727 22.031 -1.359 1 98 106 LEU B O 1
ATOM 3139 N N . TRP B 1 107 ? -2.672 22.234 -2.203 1 98.06 107 TRP B N 1
ATOM 3140 C CA . TRP B 1 107 ? -2.852 23.609 -2.65 1 98.06 107 TRP B CA 1
ATOM 3141 C C . TRP B 1 107 ? -2.971 23.688 -4.172 1 98.06 107 TRP B C 1
ATOM 3143 O O . TRP B 1 107 ? -3.221 24.75 -4.734 1 98.06 107 TRP B O 1
ATOM 3153 N N . GLU B 1 108 ? -2.789 22.562 -4.828 1 97.88 108 GLU B N 1
ATOM 3154 C CA . GLU B 1 108 ? -2.881 22.516 -6.281 1 97.88 108 GLU B CA 1
ATOM 3155 C C . GLU B 1 108 ? -3.693 21.312 -6.75 1 97.88 108 GLU B C 1
ATOM 3157 O O . GLU B 1 108 ? -3.74 20.297 -6.066 1 97.88 108 GLU B O 1
ATOM 3162 N N . ASP B 1 109 ? -4.219 21.422 -7.941 1 97.69 109 ASP B N 1
ATOM 3163 C CA . ASP B 1 109 ? -5.082 20.375 -8.469 1 97.69 109 ASP B CA 1
ATOM 3164 C C . ASP B 1 109 ? -4.297 19.078 -8.711 1 97.69 109 ASP B C 1
ATOM 3166 O O . ASP B 1 109 ? -4.84 17.984 -8.562 1 97.69 109 ASP B O 1
ATOM 3170 N N . SER B 1 110 ? -3.041 19.234 -9.055 1 98.38 110 SER B N 1
ATOM 3171 C CA . SER B 1 110 ? -2.232 18.047 -9.352 1 98.38 110 SER B CA 1
ATOM 3172 C C . SER B 1 110 ? -2.07 17.172 -8.117 1 98.38 110 SER B C 1
ATOM 3174 O O . SER B 1 110 ? -1.656 16.016 -8.219 1 98.38 110 SER B O 1
ATOM 3176 N N . GLN B 1 111 ? -2.365 17.672 -6.945 1 98.38 111 GLN B N 1
ATOM 3177 C CA . GLN B 1 111 ? -2.227 16.922 -5.699 1 98.38 111 GLN B CA 1
ATOM 3178 C C . GLN B 1 111 ? -3.467 16.078 -5.418 1 98.38 111 GLN B C 1
ATOM 3180 O O . GLN B 1 111 ? -3.453 15.219 -4.539 1 98.38 111 GLN B O 1
ATOM 3185 N N . ILE B 1 112 ? -4.512 16.234 -6.258 1 97.62 112 ILE B N 1
ATOM 3186 C CA . ILE B 1 112 ? -5.785 15.555 -6.035 1 97.62 112 ILE B CA 1
ATOM 3187 C C . ILE B 1 112 ? -5.656 14.078 -6.414 1 97.62 112 ILE B C 1
ATOM 3189 O O . ILE B 1 112 ? -6.074 13.203 -5.66 1 97.62 112 ILE B O 1
ATOM 3193 N N . VAL B 1 113 ? -5.004 13.758 -7.488 1 97.44 113 VAL B N 1
ATOM 3194 C CA . VAL B 1 113 ? -4.992 12.422 -8.062 1 97.44 113 VAL B CA 1
ATOM 3195 C C . VAL B 1 113 ? -4.301 11.453 -7.102 1 97.44 113 VAL B C 1
ATOM 3197 O O . VAL B 1 113 ? -4.844 10.391 -6.781 1 97.44 113 VAL B O 1
ATOM 3200 N N . PRO B 1 114 ? -3.1 11.805 -6.559 1 97.56 114 PRO B N 1
ATOM 3201 C CA . PRO B 1 114 ? -2.494 10.875 -5.598 1 97.56 114 PRO B CA 1
ATOM 3202 C C . PRO B 1 114 ? -3.365 10.656 -4.363 1 97.56 114 PRO B C 1
ATOM 3204 O O . PRO B 1 114 ? -3.416 9.539 -3.834 1 97.56 114 PRO B O 1
ATOM 3207 N N . LEU B 1 115 ? -4.031 11.633 -3.941 1 98.19 115 LEU B N 1
ATOM 3208 C CA . LEU B 1 115 ? -4.906 11.508 -2.783 1 98.19 115 LEU B CA 1
ATOM 3209 C C . LEU B 1 115 ? -6.121 10.648 -3.111 1 98.19 115 LEU B C 1
ATOM 3211 O O . LEU B 1 115 ? -6.562 9.844 -2.285 1 98.19 115 LEU B O 1
ATOM 3215 N N . LYS B 1 116 ? -6.664 10.812 -4.301 1 97.25 116 LYS B N 1
ATOM 3216 C CA . LYS B 1 116 ? -7.82 10.016 -4.711 1 97.25 116 LYS B CA 1
ATOM 3217 C C . LYS B 1 116 ? -7.477 8.531 -4.762 1 97.25 116 LYS B C 1
ATOM 3219 O O . LYS B 1 116 ? -8.297 7.688 -4.41 1 97.25 116 LYS B O 1
ATOM 3224 N N . ARG B 1 117 ? -6.332 8.266 -5.25 1 97.44 117 ARG B N 1
ATOM 3225 C CA . ARG B 1 117 ? -5.883 6.875 -5.273 1 97.44 117 ARG B CA 1
ATOM 3226 C C . ARG B 1 117 ? -5.91 6.266 -3.877 1 97.44 117 ARG B C 1
ATOM 3228 O O . ARG B 1 117 ? -6.305 5.109 -3.707 1 97.44 117 ARG B O 1
ATOM 3235 N N . ILE B 1 118 ? -5.488 7.016 -2.914 1 97.88 118 ILE B N 1
ATOM 3236 C CA . ILE B 1 118 ? -5.473 6.559 -1.528 1 97.88 118 ILE B CA 1
ATOM 3237 C C . ILE B 1 118 ? -6.902 6.383 -1.024 1 97.88 118 ILE B C 1
ATOM 3239 O O . ILE B 1 118 ? -7.238 5.352 -0.436 1 97.88 118 ILE B O 1
ATOM 3243 N N . THR B 1 119 ? -7.781 7.355 -1.295 1 96.19 119 THR B N 1
ATOM 3244 C CA . THR B 1 119 ? -9.156 7.238 -0.828 1 96.19 119 THR B CA 1
ATOM 3245 C C . THR B 1 119 ? -9.875 6.082 -1.523 1 96.19 119 THR B C 1
ATOM 3247 O O . THR B 1 119 ? -10.648 5.359 -0.898 1 96.19 119 THR B O 1
ATOM 3250 N N . ASP B 1 120 ? -9.617 5.914 -2.834 1 95.62 120 ASP B N 1
ATOM 3251 C CA . ASP B 1 120 ? -10.203 4.789 -3.557 1 95.62 120 ASP B CA 1
ATOM 3252 C C . ASP B 1 120 ? -9.836 3.461 -2.896 1 95.62 120 ASP B C 1
ATOM 3254 O O . ASP B 1 120 ? -10.688 2.594 -2.715 1 95.62 120 ASP B O 1
ATOM 3258 N N . PHE B 1 121 ? -8.602 3.318 -2.59 1 96.69 121 PHE B N 1
ATOM 3259 C CA . PHE B 1 121 ? -8.18 2.074 -1.961 1 96.69 121 PHE B CA 1
ATOM 3260 C C . PHE B 1 121 ? -8.852 1.894 -0.606 1 96.69 121 PHE B C 1
ATOM 3262 O O . PHE B 1 121 ? -9.375 0.818 -0.307 1 96.69 121 PHE B O 1
ATOM 3269 N N . ILE B 1 122 ? -8.75 2.918 0.263 1 95.56 122 ILE B N 1
ATOM 3270 C CA . ILE B 1 122 ? -9.352 2.855 1.591 1 95.56 122 ILE B CA 1
ATOM 3271 C C . ILE B 1 122 ? -10.828 2.471 1.472 1 95.56 122 ILE B C 1
ATOM 3273 O O . ILE B 1 122 ? -11.305 1.595 2.195 1 95.56 122 ILE B O 1
ATOM 3277 N N . HIS B 1 123 ? -11.539 3.029 0.507 1 92.69 123 HIS B N 1
ATOM 3278 C CA . HIS B 1 123 ? -12.945 2.74 0.278 1 92.69 123 HIS B CA 1
ATOM 3279 C C . HIS B 1 123 ? -13.148 1.302 -0.188 1 92.69 123 HIS B C 1
ATOM 3281 O O . HIS B 1 123 ? -14.125 0.655 0.185 1 92.69 123 HIS B O 1
ATOM 3287 N N . SER B 1 124 ? -12.242 0.814 -0.985 1 93.19 124 SER B N 1
ATOM 3288 C CA . SER B 1 124 ? -12.352 -0.556 -1.477 1 93.19 124 SER B CA 1
ATOM 3289 C C . SER B 1 124 ? -12.352 -1.558 -0.327 1 93.19 124 SER B C 1
ATOM 3291 O O . SER B 1 124 ? -12.797 -2.695 -0.487 1 93.19 124 SER B O 1
ATOM 3293 N N . GLN B 1 125 ? -11.82 -1.141 0.783 1 91.94 125 GLN B N 1
ATOM 3294 C CA . GLN B 1 125 ? -11.781 -1.987 1.971 1 91.94 125 GLN B CA 1
ATOM 3295 C C . GLN B 1 125 ? -12.953 -1.689 2.902 1 91.94 125 GLN B C 1
ATOM 3297 O O . GLN B 1 125 ? -12.961 -2.129 4.055 1 91.94 125 GLN B O 1
ATOM 3302 N N . ASN B 1 126 ? -13.844 -0.855 2.479 1 90 126 ASN B N 1
ATOM 3303 C CA . ASN B 1 126 ? -15.031 -0.45 3.234 1 90 126 ASN B CA 1
ATOM 3304 C C . ASN B 1 126 ? -14.656 0.418 4.434 1 90 126 ASN B C 1
ATOM 3306 O O . ASN B 1 126 ? -15.297 0.342 5.484 1 90 126 ASN B O 1
ATOM 3310 N N . THR B 1 127 ? -13.594 1.068 4.41 1 91.69 127 THR B N 1
ATOM 3311 C CA . THR B 1 127 ? -13.117 2.021 5.402 1 91.69 127 THR B CA 1
ATOM 3312 C C . THR B 1 127 ? -13.344 3.455 4.934 1 91.69 127 THR B C 1
ATOM 3314 O O . THR B 1 127 ? -13.344 3.725 3.729 1 91.69 127 THR B O 1
ATOM 3317 N N . LYS B 1 128 ? -13.562 4.344 5.848 1 88.75 128 LYS B N 1
ATOM 3318 C CA . LYS B 1 128 ? -13.727 5.75 5.496 1 88.75 128 LYS B CA 1
ATOM 3319 C C . LYS B 1 128 ? -12.391 6.484 5.523 1 88.75 128 LYS B C 1
ATOM 3321 O O . LYS B 1 128 ? -11.484 6.102 6.266 1 88.75 128 LYS B O 1
ATOM 3326 N N . ALA B 1 129 ? -12.289 7.484 4.695 1 92.56 129 ALA B N 1
ATOM 3327 C CA . ALA B 1 129 ? -11.055 8.258 4.559 1 92.56 129 ALA B CA 1
ATOM 3328 C C . ALA B 1 129 ? -11.227 9.672 5.082 1 92.56 129 ALA B C 1
ATOM 3330 O O . ALA B 1 129 ? -12.242 10.328 4.805 1 92.56 129 ALA B O 1
ATOM 3331 N N . ALA B 1 130 ? -10.234 10.109 5.875 1 90 130 ALA B N 1
ATOM 3332 C CA . ALA B 1 130 ? -10.242 11.461 6.422 1 90 130 ALA B CA 1
ATOM 3333 C C . ALA B 1 130 ? -8.938 12.188 6.105 1 90 130 ALA B C 1
ATOM 3335 O O . ALA B 1 130 ? -7.918 11.547 5.812 1 90 130 ALA B O 1
ATOM 3336 N N . ILE B 1 131 ? -9 13.539 6.125 1 92.88 131 ILE B N 1
ATOM 3337 C CA . ILE B 1 131 ? -7.805 14.344 5.895 1 92.88 131 ILE B CA 1
ATOM 3338 C C . ILE B 1 131 ? -7.762 15.5 6.895 1 92.88 131 ILE B C 1
ATOM 3340 O O . ILE B 1 131 ? -8.797 16.062 7.246 1 92.88 131 ILE B O 1
ATOM 3344 N N . GLN B 1 132 ? -6.582 15.734 7.352 1 89.19 132 GLN B N 1
ATOM 3345 C CA . GLN B 1 132 ? -6.367 16.875 8.234 1 89.19 132 GLN B CA 1
ATOM 3346 C C . GLN B 1 132 ? -5.723 18.031 7.477 1 89.19 132 GLN B C 1
ATOM 3348 O O . GLN B 1 132 ? -4.594 17.922 7 1 89.19 132 GLN B O 1
ATOM 3353 N N . LEU B 1 133 ? -6.457 19.125 7.297 1 90.19 133 LEU B N 1
ATOM 3354 C CA . LEU B 1 133 ? -5.902 20.328 6.68 1 90.19 133 LEU B CA 1
ATOM 3355 C C . LEU B 1 133 ? -5.227 21.203 7.719 1 90.19 133 LEU B C 1
ATOM 3357 O O . LEU B 1 133 ? -5.758 21.406 8.812 1 90.19 133 LEU B O 1
ATOM 3361 N N . ALA B 1 134 ? -4.035 21.688 7.305 1 90.88 134 ALA B N 1
ATOM 3362 C CA . ALA B 1 134 ? -3.23 22.328 8.344 1 90.88 134 ALA B CA 1
ATOM 3363 C C . ALA B 1 134 ? -2.359 23.438 7.766 1 90.88 134 ALA B C 1
ATOM 3365 O O . ALA B 1 134 ? -2.242 23.578 6.547 1 90.88 134 ALA B O 1
ATOM 3366 N N . HIS B 1 135 ? -1.891 24.25 8.625 1 92.88 135 HIS B N 1
ATOM 3367 C CA . HIS B 1 135 ? -0.854 25.25 8.406 1 92.88 135 HIS B CA 1
ATOM 3368 C C . HIS B 1 135 ? 0.052 25.391 9.633 1 92.88 135 HIS B C 1
ATOM 3370 O O . HIS B 1 135 ? -0.427 25.625 10.742 1 92.88 135 HIS B O 1
ATOM 3376 N N . ALA B 1 136 ? 1.37 25.344 9.391 1 95.5 136 ALA B N 1
ATOM 3377 C CA . ALA B 1 136 ? 2.309 25.203 10.5 1 95.5 136 ALA B CA 1
ATOM 3378 C C . ALA B 1 136 ? 2.57 26.547 11.172 1 95.5 136 ALA B C 1
ATOM 3380 O O . ALA B 1 136 ? 3.037 26.594 12.312 1 95.5 136 ALA B O 1
ATOM 3381 N N . GLY B 1 137 ? 2.311 27.719 10.445 1 94.5 137 GLY B N 1
ATOM 3382 C CA . GLY B 1 137 ? 2.566 29.031 11.023 1 94.5 137 GLY B CA 1
ATOM 3383 C C . GLY B 1 137 ? 4.008 29.219 11.461 1 94.5 137 GLY B C 1
ATOM 3384 O O . GLY B 1 137 ? 4.934 28.969 10.688 1 94.5 137 GLY B O 1
ATOM 3385 N N . ARG B 1 138 ? 4.207 29.609 12.641 1 94.38 138 ARG B N 1
ATOM 3386 C CA . ARG B 1 138 ? 5.539 29.969 13.117 1 94.38 138 ARG B CA 1
ATOM 3387 C C . ARG B 1 138 ? 6.406 28.734 13.289 1 94.38 138 ARG B C 1
ATOM 3389 O O . ARG B 1 138 ? 7.609 28.828 13.539 1 94.38 138 ARG B O 1
ATOM 3396 N N . LYS B 1 139 ? 5.867 27.516 13.117 1 94.06 139 LYS B N 1
ATOM 3397 C CA . LYS B 1 139 ? 6.621 26.281 13.219 1 94.06 139 LYS B CA 1
ATOM 3398 C C . LYS B 1 139 ? 6.988 25.734 11.844 1 94.06 139 LYS B C 1
ATOM 3400 O O . LYS B 1 139 ? 7.461 24.609 11.719 1 94.06 139 LYS B O 1
ATOM 3405 N N . ALA B 1 140 ? 6.82 26.578 10.883 1 96.25 140 ALA B N 1
ATOM 3406 C CA . ALA B 1 140 ? 7.078 26.156 9.508 1 96.25 140 ALA B CA 1
ATOM 3407 C C . ALA B 1 140 ? 8.57 26.156 9.203 1 96.25 140 ALA B C 1
ATOM 3409 O O . ALA B 1 140 ? 9.367 26.734 9.953 1 96.25 140 ALA B O 1
ATOM 3410 N N . SER B 1 141 ? 8.93 25.453 8.109 1 95.06 141 SER B N 1
ATOM 3411 C CA . SER B 1 141 ? 10.258 25.422 7.512 1 95.06 141 SER B CA 1
ATOM 3412 C C . SER B 1 141 ? 11.273 24.797 8.461 1 95.06 141 SER B C 1
ATOM 3414 O O . SER B 1 141 ? 12.344 25.359 8.703 1 95.06 141 SER B O 1
ATOM 3416 N N . THR B 1 142 ? 10.93 23.688 8.969 1 92.06 142 THR B N 1
ATOM 3417 C CA . THR B 1 142 ? 11.852 22.906 9.789 1 92.06 142 THR B CA 1
ATOM 3418 C C . THR B 1 142 ? 12.203 21.594 9.102 1 92.06 142 THR B C 1
ATOM 3420 O O . THR B 1 142 ? 11.555 21.203 8.133 1 92.06 142 THR B O 1
ATOM 3423 N N . VAL B 1 143 ? 13.219 21.031 9.602 1 88.12 143 VAL B N 1
ATOM 3424 C CA . VAL B 1 143 ? 13.609 19.734 9.047 1 88.12 143 VAL B CA 1
ATOM 3425 C C . VAL B 1 143 ? 12.805 18.625 9.727 1 88.12 143 VAL B C 1
ATOM 3427 O O . VAL B 1 143 ? 12.219 18.828 10.789 1 88.12 143 VAL B O 1
ATOM 3430 N N . ALA B 1 144 ? 12.812 17.469 9.078 1 87 144 ALA B N 1
ATOM 3431 C CA . ALA B 1 144 ? 12.148 16.297 9.672 1 87 144 ALA B CA 1
ATOM 3432 C C . ALA B 1 144 ? 12.711 15.984 11.047 1 87 144 ALA B C 1
ATOM 3434 O O . ALA B 1 144 ? 13.898 16.219 11.305 1 87 144 ALA B O 1
ATOM 3435 N N . PRO B 1 145 ? 11.891 15.375 11.891 1 81.19 145 PRO B N 1
ATOM 3436 C CA . PRO B 1 145 ? 12.273 15.227 13.297 1 81.19 145 PRO B CA 1
ATOM 3437 C C . PRO B 1 145 ? 13.5 14.336 13.484 1 81.19 145 PRO B C 1
ATOM 3439 O O . PRO B 1 145 ? 14.25 14.508 14.453 1 81.19 145 PRO B O 1
ATOM 3442 N N . TRP B 1 146 ? 13.734 13.375 12.664 1 78.62 146 TRP B N 1
ATOM 3443 C CA . TRP B 1 146 ? 14.859 12.469 12.852 1 78.62 146 TRP B CA 1
ATOM 3444 C C . TRP B 1 146 ? 16.172 13.125 12.414 1 78.62 146 TRP B C 1
ATOM 3446 O O . TRP B 1 146 ? 17.25 12.633 12.742 1 78.62 146 TRP B O 1
ATOM 3456 N N . ILE B 1 147 ? 16.094 14.086 11.656 1 76.12 147 ILE B N 1
ATOM 3457 C CA . ILE B 1 147 ? 17.281 14.82 11.219 1 76.12 147 ILE B CA 1
ATOM 3458 C C . ILE B 1 147 ? 17.688 15.828 12.281 1 76.12 147 ILE B C 1
ATOM 3460 O O . ILE B 1 147 ? 18.875 15.945 12.617 1 76.12 147 ILE B O 1
ATOM 3464 N N . GLY B 1 148 ? 16.891 16.688 12.734 1 62.84 148 GLY B N 1
ATOM 3465 C CA . GLY B 1 148 ? 17.188 17.75 13.672 1 62.84 148 GLY B CA 1
ATOM 3466 C C . GLY B 1 148 ? 17.359 17.266 15.094 1 62.84 148 GLY B C 1
ATOM 3467 O O . GLY B 1 148 ? 17.859 18 15.953 1 62.84 148 GLY B O 1
ATOM 3468 N N . GLY B 1 149 ? 17.125 15.945 15.305 1 57.84 149 GLY B N 1
ATOM 3469 C CA . GLY B 1 149 ? 17.094 15.453 16.672 1 57.84 149 GLY B CA 1
ATOM 3470 C C . GLY B 1 149 ? 15.766 15.695 17.359 1 57.84 149 GLY B C 1
ATOM 3471 O O . GLY B 1 149 ? 14.945 16.484 16.891 1 57.84 149 GLY B O 1
ATOM 3472 N N . THR B 1 150 ? 15.141 14.695 18.125 1 51.75 150 THR B N 1
ATOM 3473 C CA . THR B 1 150 ? 13.805 14.633 18.719 1 51.75 150 THR B CA 1
ATOM 3474 C C . THR B 1 150 ? 13.445 15.961 19.375 1 51.75 150 THR B C 1
ATOM 3476 O O . THR B 1 150 ? 12.281 16.375 19.359 1 51.75 150 THR B O 1
ATOM 3479 N N . VAL B 1 151 ? 14.328 16.578 20.062 1 49.72 151 VAL B N 1
ATOM 3480 C CA . VAL B 1 151 ? 13.953 17.625 21 1 49.72 151 VAL B CA 1
ATOM 3481 C C . VAL B 1 151 ? 13.992 18.984 20.312 1 49.72 151 VAL B C 1
ATOM 3483 O O . VAL B 1 151 ? 13.188 19.859 20.625 1 49.72 151 VAL B O 1
ATOM 3486 N N . ASN B 1 152 ? 14.805 19.156 19.328 1 54.41 152 ASN B N 1
ATOM 3487 C CA . ASN B 1 152 ? 14.945 20.5 18.781 1 54.41 152 ASN B CA 1
ATOM 3488 C C . ASN B 1 152 ? 14.805 20.516 17.266 1 54.41 152 ASN B C 1
ATOM 3490 O O . ASN B 1 152 ? 15.648 19.953 16.562 1 54.41 152 ASN B O 1
ATOM 3494 N N . LYS B 1 153 ? 13.5 20.75 16.797 1 66.81 153 LYS B N 1
ATOM 3495 C CA . LYS B 1 153 ? 13.398 20.938 15.359 1 66.81 153 LYS B CA 1
ATOM 3496 C C . LYS B 1 153 ? 14.305 22.062 14.883 1 66.81 153 LYS B C 1
ATOM 3498 O O . LYS B 1 153 ? 14.469 23.078 15.578 1 66.81 153 LYS B O 1
ATOM 3503 N N . ALA B 1 154 ? 15.141 21.781 13.906 1 78 154 ALA B N 1
ATOM 3504 C CA . ALA B 1 154 ? 16.047 22.766 13.297 1 78 154 ALA B CA 1
ATOM 3505 C C . ALA B 1 154 ? 15.422 23.375 12.047 1 78 154 ALA B C 1
ATOM 3507 O O . ALA B 1 154 ? 14.617 22.734 11.367 1 78 154 ALA B O 1
ATOM 3508 N N . LEU B 1 155 ? 15.695 24.641 11.93 1 89.25 155 LEU B N 1
ATOM 3509 C CA . LEU B 1 155 ? 15.234 25.375 10.758 1 89.25 155 LEU B CA 1
ATOM 3510 C C . LEU B 1 155 ? 15.773 24.75 9.477 1 89.25 155 LEU B C 1
ATOM 3512 O O . LEU B 1 155 ? 16.953 24.375 9.414 1 89.25 155 LEU B O 1
ATOM 3516 N N . ALA B 1 156 ? 14.953 24.453 8.586 1 91.88 156 ALA B N 1
ATOM 3517 C CA . ALA B 1 156 ? 15.375 24.031 7.254 1 91.88 156 ALA B CA 1
ATOM 3518 C C . ALA B 1 156 ? 15.828 25.219 6.418 1 91.88 156 ALA B C 1
ATOM 3520 O O . ALA B 1 156 ? 15.055 26.156 6.18 1 91.88 156 ALA B O 1
ATOM 3521 N N . THR B 1 157 ? 16.969 25.219 5.953 1 90.94 157 THR B N 1
ATOM 3522 C CA . THR B 1 157 ? 17.5 26.297 5.129 1 90.94 157 THR B CA 1
ATOM 3523 C C . THR B 1 157 ? 17.016 26.172 3.689 1 90.94 157 THR B C 1
ATOM 3525 O O . THR B 1 157 ? 16.375 25.172 3.33 1 90.94 157 THR B O 1
ATOM 3528 N N . LYS B 1 158 ? 17.312 27.188 2.906 1 93.38 158 LYS B N 1
ATOM 3529 C CA . LYS B 1 158 ? 16.922 27.172 1.499 1 93.38 158 LYS B CA 1
ATOM 3530 C C . LYS B 1 158 ? 17.641 26.047 0.749 1 93.38 158 LYS B C 1
ATOM 3532 O O . LYS B 1 158 ? 17.094 25.484 -0.2 1 93.38 158 LYS B O 1
ATOM 3537 N N . GLU B 1 159 ? 18.781 25.672 1.162 1 90.62 159 GLU B N 1
ATOM 3538 C CA . GLU B 1 159 ? 19.594 24.656 0.508 1 90.62 159 GLU B CA 1
ATOM 3539 C C . GLU B 1 159 ? 18.938 23.281 0.592 1 90.62 159 GLU B C 1
ATOM 3541 O O . GLU B 1 159 ? 19.156 22.422 -0.269 1 90.62 159 GLU B O 1
ATOM 3546 N N . VAL B 1 160 ? 18.125 23.156 1.597 1 89.69 160 VAL B N 1
ATOM 3547 C CA . VAL B 1 160 ? 17.484 21.844 1.763 1 89.69 160 VAL B CA 1
ATOM 3548 C C . VAL B 1 160 ? 15.984 21.984 1.535 1 89.69 160 VAL B C 1
ATOM 3550 O O . VAL B 1 160 ? 15.195 21.172 2.055 1 89.69 160 VAL B O 1
ATOM 3553 N N . GLY B 1 161 ? 15.609 23 0.853 1 93.06 161 GLY B N 1
ATOM 3554 C CA . GLY B 1 161 ? 14.234 23.141 0.408 1 93.06 161 GLY B CA 1
ATOM 3555 C C . GLY B 1 161 ? 13.375 23.938 1.372 1 93.06 161 GLY B C 1
ATOM 3556 O O . GLY B 1 161 ? 12.164 24.078 1.172 1 93.06 161 GLY B O 1
ATOM 3557 N N . GLY B 1 162 ? 13.977 24.5 2.457 1 94.56 162 GLY B N 1
ATOM 3558 C CA . GLY B 1 162 ? 13.227 25.297 3.414 1 94.56 162 GLY B CA 1
ATOM 3559 C C . GLY B 1 162 ? 12.93 26.703 2.918 1 94.56 162 GLY B C 1
ATOM 3560 O O . GLY B 1 162 ? 13.328 27.062 1.814 1 94.56 162 GLY B O 1
ATOM 3561 N N . TRP B 1 163 ? 12.156 27.422 3.65 1 96.75 163 TRP B N 1
ATOM 3562 C CA . TRP B 1 163 ? 11.773 28.797 3.359 1 96.75 163 TRP B CA 1
ATOM 3563 C C . TRP B 1 163 ? 11.797 29.656 4.621 1 96.75 163 TRP B C 1
ATOM 3565 O O . TRP B 1 163 ? 10.781 30.266 4.988 1 96.75 163 TRP B O 1
ATOM 3575 N N . PRO B 1 164 ? 12.938 29.844 5.223 1 94 164 PRO B N 1
ATOM 3576 C CA . PRO B 1 164 ? 13.055 30.516 6.523 1 94 164 PRO B CA 1
ATOM 3577 C C . PRO B 1 164 ? 12.609 31.969 6.477 1 94 164 PRO B C 1
ATOM 3579 O O . PRO B 1 164 ? 12.266 32.531 7.512 1 94 164 PRO B O 1
ATOM 3582 N N . ASP B 1 165 ? 12.531 32.562 5.328 1 94.62 165 ASP B N 1
ATOM 3583 C CA . ASP B 1 165 ? 12.195 33.969 5.203 1 94.62 165 ASP B CA 1
ATOM 3584 C C . ASP B 1 165 ? 10.727 34.156 4.848 1 94.62 165 ASP B C 1
ATOM 3586 O O . ASP B 1 165 ? 10.281 35.281 4.582 1 94.62 165 ASP B O 1
ATOM 3590 N N . ASP B 1 166 ? 9.992 33.062 4.77 1 97.38 166 ASP B N 1
ATOM 3591 C CA . ASP B 1 166 ? 8.594 33.156 4.359 1 97.38 166 ASP B CA 1
ATOM 3592 C C . ASP B 1 166 ? 7.688 32.438 5.359 1 97.38 166 ASP B C 1
ATOM 3594 O O . ASP B 1 166 ? 6.715 31.781 4.969 1 97.38 166 ASP B O 1
ATOM 3598 N N . ILE B 1 167 ? 8.062 32.531 6.59 1 97.56 167 ILE B N 1
ATOM 3599 C CA . ILE B 1 167 ? 7.25 31.984 7.684 1 97.56 167 ILE B CA 1
ATOM 3600 C C . ILE B 1 167 ? 6.25 33.062 8.133 1 97.56 167 ILE B C 1
ATOM 3602 O O . ILE B 1 167 ? 6.57 34.25 8.172 1 97.56 167 ILE B O 1
ATOM 3606 N N . VAL B 1 168 ? 5.039 32.625 8.5 1 94.5 168 VAL B N 1
ATOM 3607 C CA . VAL B 1 168 ? 4.023 33.594 8.883 1 94.5 168 VAL B CA 1
ATOM 3608 C C . VAL B 1 168 ? 3.416 33.219 10.227 1 94.5 168 VAL B C 1
ATOM 3610 O O . VAL B 1 168 ? 3.463 32.062 10.625 1 94.5 168 VAL B O 1
ATOM 3613 N N . ALA B 1 169 ? 2.873 34.219 10.922 1 92.31 169 ALA B N 1
ATOM 3614 C CA . ALA B 1 169 ? 2.207 34 12.211 1 92.31 169 ALA B CA 1
ATOM 3615 C C . ALA B 1 169 ? 1.308 35.188 12.555 1 92.31 169 ALA B C 1
ATOM 3617 O O . ALA B 1 169 ? 1.326 36.219 11.867 1 92.31 169 ALA B O 1
ATOM 3618 N N . PRO B 1 170 ? 0.45 35 13.531 1 86.06 170 PRO B N 1
ATOM 3619 C CA . PRO B 1 170 ? -0.359 36.125 13.984 1 86.06 170 PRO B CA 1
ATOM 3620 C C . PRO B 1 170 ? 0.489 37.281 14.492 1 86.06 170 PRO B C 1
ATOM 3622 O O . PRO B 1 170 ? 0.092 38.438 14.352 1 86.06 170 PRO B O 1
ATOM 3625 N N . SER B 1 171 ? 1.563 37.031 15.141 1 90 171 SER B N 1
ATOM 3626 C CA . SER B 1 171 ? 2.541 38 15.602 1 90 171 SER B CA 1
ATOM 3627 C C . SER B 1 171 ? 3.961 37.594 15.227 1 90 171 SER B C 1
ATOM 3629 O O . SER B 1 171 ? 4.23 36.406 15.031 1 90 171 SER B O 1
ATOM 3631 N N . ALA B 1 172 ? 4.812 38.625 15.07 1 93.5 172 ALA B N 1
ATOM 3632 C CA . ALA B 1 172 ? 6.195 38.344 14.68 1 93.5 172 ALA B CA 1
ATOM 3633 C C . ALA B 1 172 ? 7.004 37.812 15.859 1 93.5 172 ALA B C 1
ATOM 3635 O O . ALA B 1 172 ? 7.98 38.438 16.281 1 93.5 172 ALA B O 1
ATOM 3636 N N . ILE B 1 173 ? 6.645 36.656 16.406 1 92.56 173 ILE B N 1
ATOM 3637 C CA . ILE B 1 173 ? 7.285 36 17.531 1 92.56 173 ILE B CA 1
ATOM 3638 C C . ILE B 1 173 ? 7.684 34.562 17.156 1 92.56 173 ILE B C 1
ATOM 3640 O O . ILE B 1 173 ? 6.824 33.75 16.859 1 92.56 173 ILE B O 1
ATOM 3644 N N . PRO B 1 174 ? 8.969 34.344 17.094 1 93.56 174 PRO B N 1
ATOM 3645 C CA . PRO B 1 174 ? 9.375 32.969 16.781 1 93.56 174 PRO B CA 1
ATOM 3646 C C . PRO B 1 174 ? 8.898 31.953 17.828 1 93.56 174 PRO B C 1
ATOM 3648 O O . PRO B 1 174 ? 8.664 32.312 18.984 1 93.56 174 PRO B O 1
ATOM 3651 N N . PHE B 1 175 ? 8.727 30.703 17.359 1 91.56 175 PHE B N 1
ATOM 3652 C CA . PHE B 1 175 ? 8.32 29.641 18.281 1 91.56 175 PHE B CA 1
ATOM 3653 C C . PHE B 1 175 ? 9.398 29.391 19.328 1 91.56 175 PHE B C 1
ATOM 3655 O O . PHE B 1 175 ? 9.094 29.219 20.516 1 91.56 175 PHE B O 1
ATOM 3662 N N . ALA B 1 176 ? 10.602 29.344 18.875 1 88.56 176 ALA B N 1
ATOM 3663 C CA . ALA B 1 176 ? 11.797 29.188 19.703 1 88.56 176 ALA B CA 1
ATOM 3664 C C . ALA B 1 176 ? 13.008 29.859 19.062 1 88.56 176 ALA B C 1
ATOM 3666 O O . ALA B 1 176 ? 12.93 30.328 17.922 1 88.56 176 ALA B O 1
ATOM 3667 N N . GLU B 1 177 ? 14.062 29.922 19.75 1 83.81 177 GLU B N 1
ATOM 3668 C CA . GLU B 1 177 ? 15.25 30.641 19.297 1 83.81 177 GLU B CA 1
ATOM 3669 C C . GLU B 1 177 ? 15.789 30.062 18 1 83.81 177 GLU B C 1
ATOM 3671 O O . GLU B 1 177 ? 16.312 30.781 17.141 1 83.81 177 GLU B O 1
ATOM 3676 N N . ASP B 1 178 ? 15.594 28.797 17.797 1 83.69 178 ASP B N 1
ATOM 3677 C CA . ASP B 1 178 ? 16.172 28.125 16.625 1 83.69 178 ASP B CA 1
ATOM 3678 C C . ASP B 1 178 ? 15.172 28.047 15.484 1 83.69 178 ASP B C 1
ATOM 3680 O O . ASP B 1 178 ? 15.438 27.391 14.469 1 83.69 178 ASP B O 1
ATOM 3684 N N . PHE B 1 179 ? 14.102 28.703 15.633 1 90.5 179 PHE B N 1
ATOM 3685 C CA . PHE B 1 179 ? 13.094 28.766 14.578 1 90.5 179 PHE B CA 1
ATOM 3686 C C . PHE B 1 179 ? 13.164 30.094 13.836 1 90.5 179 PHE B C 1
ATOM 3688 O O . PHE B 1 179 ? 13.859 31.016 14.266 1 90.5 179 PHE B O 1
ATOM 3695 N N . GLY B 1 180 ? 12.586 30.125 12.742 1 90.81 180 GLY B N 1
ATOM 3696 C CA . GLY B 1 180 ? 12.547 31.375 11.992 1 90.81 180 GLY B CA 1
ATOM 3697 C C . GLY B 1 180 ? 11.625 32.406 12.594 1 90.81 180 GLY B C 1
ATOM 3698 O O . GLY B 1 180 ? 10.672 32.062 13.305 1 90.81 180 GLY B O 1
ATOM 3699 N N . THR B 1 181 ? 11.945 33.719 12.391 1 94.44 181 THR B N 1
ATOM 3700 C CA . THR B 1 181 ? 11.039 34.781 12.781 1 94.44 181 THR B CA 1
ATOM 3701 C C . THR B 1 181 ? 9.906 34.938 11.773 1 94.44 181 THR B C 1
ATOM 3703 O O . THR B 1 181 ? 10.148 35.188 10.594 1 94.44 181 THR B O 1
ATOM 3706 N N . PRO B 1 182 ? 8.703 34.812 12.203 1 96.44 182 PRO B N 1
ATOM 3707 C CA . PRO B 1 182 ? 7.594 34.875 11.25 1 96.44 182 PRO B CA 1
ATOM 3708 C C . PRO B 1 182 ? 7.215 36.281 10.875 1 96.44 182 PRO B C 1
ATOM 3710 O O . PRO B 1 182 ? 7.461 37.219 11.648 1 96.44 182 PRO B O 1
ATOM 3713 N N . HIS B 1 183 ? 6.781 36.438 9.711 1 94.56 183 HIS B N 1
ATOM 3714 C CA . HIS B 1 183 ? 6.066 37.656 9.281 1 94.56 183 HIS B CA 1
ATOM 3715 C C . HIS B 1 183 ? 4.684 37.719 9.922 1 94.56 183 HIS B C 1
ATOM 3717 O O . HIS B 1 183 ? 3.926 36.75 9.891 1 94.56 183 HIS B O 1
ATOM 3723 N N . GLU B 1 184 ? 4.383 38.844 10.547 1 92.12 184 GLU B N 1
ATOM 3724 C CA . GLU B 1 184 ? 3.047 39.031 11.102 1 92.12 184 GLU B CA 1
ATOM 3725 C C . GLU B 1 184 ? 2.004 39.188 10 1 92.12 184 GLU B C 1
ATOM 3727 O O . GLU B 1 184 ? 2.131 40.062 9.133 1 92.12 184 GLU B O 1
ATOM 3732 N N . LEU B 1 185 ? 1.013 38.375 10.047 1 88.5 185 LEU B N 1
ATOM 3733 C CA . LEU B 1 185 ? -0.007 38.375 9 1 88.5 185 LEU B CA 1
ATOM 3734 C C . LEU B 1 185 ? -0.856 39.625 9.055 1 88.5 185 LEU B C 1
ATOM 3736 O O . LEU B 1 185 ? -1.287 40.031 10.133 1 88.5 185 LEU B O 1
ATOM 3740 N N . THR B 1 186 ? -1.057 40.156 7.867 1 86.12 186 THR B N 1
ATOM 3741 C CA . THR B 1 186 ? -2.01 41.281 7.73 1 86.12 186 THR B CA 1
ATOM 3742 C C . THR B 1 186 ? -3.432 40.719 7.594 1 86.12 186 THR B C 1
ATOM 3744 O O . THR B 1 186 ? -3.633 39.531 7.359 1 86.12 186 THR B O 1
ATOM 3747 N N . THR B 1 187 ? -4.375 41.656 7.738 1 79.5 187 THR B N 1
ATOM 3748 C CA . THR B 1 187 ? -5.773 41.281 7.562 1 79.5 187 THR B CA 1
ATOM 3749 C C . THR B 1 187 ? -6.008 40.719 6.164 1 79.5 187 THR B C 1
ATOM 3751 O O . THR B 1 187 ? -6.734 39.719 6 1 79.5 187 THR B O 1
ATOM 3754 N N . GLU B 1 188 ? -5.395 41.344 5.172 1 84.5 188 GLU B N 1
ATOM 3755 C CA . GLU B 1 188 ? -5.547 40.875 3.799 1 84.5 188 GLU B CA 1
ATOM 3756 C C . GLU B 1 188 ? -4.934 39.5 3.615 1 84.5 188 GLU B C 1
ATOM 3758 O O . GLU B 1 188 ? -5.512 38.625 2.936 1 84.5 188 GLU B O 1
ATOM 3763 N N . GLU B 1 189 ? -3.854 39.25 4.238 1 86.5 189 GLU B N 1
ATOM 3764 C CA . GLU B 1 189 ? -3.195 37.938 4.152 1 86.5 189 GLU B CA 1
ATOM 3765 C C . GLU B 1 189 ? -4.012 36.844 4.852 1 86.5 189 GLU B C 1
ATOM 3767 O O . GLU B 1 189 ? -4.051 35.719 4.406 1 86.5 189 GLU B O 1
ATOM 3772 N N . ILE B 1 190 ? -4.617 37.219 5.883 1 82.69 190 ILE B N 1
ATOM 3773 C CA . ILE B 1 190 ? -5.477 36.281 6.609 1 82.69 190 ILE B CA 1
ATOM 3774 C C . ILE B 1 190 ? -6.664 35.875 5.738 1 82.69 190 ILE B C 1
ATOM 3776 O O . ILE B 1 190 ? -7.023 34.719 5.664 1 82.69 190 ILE B O 1
ATOM 3780 N N . LYS B 1 191 ? -7.254 36.875 5.074 1 77.94 191 LYS B N 1
ATOM 3781 C CA . LYS B 1 191 ? -8.359 36.594 4.164 1 77.94 191 LYS B CA 1
ATOM 3782 C C . LYS B 1 191 ? -7.922 35.625 3.059 1 77.94 191 LYS B C 1
ATOM 3784 O O . LYS B 1 191 ? -8.656 34.719 2.707 1 77.94 191 LYS B O 1
ATOM 3789 N N . HIS B 1 192 ? -6.746 35.875 2.547 1 86.38 192 HIS B N 1
ATOM 3790 C CA . HIS B 1 192 ? -6.207 35 1.51 1 86.38 192 HIS B CA 1
ATOM 3791 C C . HIS B 1 192 ? -6 33.594 2.037 1 86.38 192 HIS B C 1
ATOM 3793 O O . HIS B 1 192 ? -6.25 32.625 1.324 1 86.38 192 HIS B O 1
ATOM 3799 N N . LEU B 1 193 ? -5.582 33.469 3.229 1 85.62 193 LEU B N 1
ATOM 3800 C CA . LEU B 1 193 ? -5.359 32.156 3.844 1 85.62 193 LEU B CA 1
ATOM 3801 C C . LEU B 1 193 ? -6.676 31.406 4.012 1 85.62 193 LEU B C 1
ATOM 3803 O O . LEU B 1 193 ? -6.734 30.203 3.801 1 85.62 193 LEU B O 1
ATOM 3807 N N . VAL B 1 194 ? -7.672 32.125 4.434 1 78.5 194 VAL B N 1
ATOM 3808 C CA . VAL B 1 194 ? -8.984 31.5 4.559 1 78.5 194 VAL B CA 1
ATOM 3809 C C . VAL B 1 194 ? -9.422 30.922 3.211 1 78.5 194 VAL B C 1
ATOM 3811 O O . VAL B 1 194 ? -9.961 29.812 3.143 1 78.5 194 VAL B O 1
ATOM 3814 N N . GLN B 1 195 ? -9.18 31.656 2.166 1 83.56 195 GLN B N 1
ATOM 3815 C CA . GLN B 1 195 ? -9.492 31.156 0.828 1 83.56 195 GLN B CA 1
ATOM 3816 C C . GLN B 1 195 ? -8.695 29.906 0.495 1 83.56 195 GLN B C 1
ATOM 3818 O O . GLN B 1 195 ? -9.211 28.984 -0.142 1 83.56 195 GLN B O 1
ATOM 3823 N N . LYS B 1 196 ? -7.484 29.859 0.921 1 90 196 LYS B N 1
ATOM 3824 C CA . LYS B 1 196 ? -6.656 28.688 0.687 1 90 196 LYS B CA 1
ATOM 3825 C C . LYS B 1 196 ? -7.238 27.453 1.387 1 90 196 LYS B C 1
ATOM 3827 O O . LYS B 1 196 ? -7.203 26.359 0.844 1 90 196 LYS B O 1
ATOM 3832 N N . TRP B 1 197 ? -7.699 27.703 2.572 1 85.75 197 TRP B N 1
ATOM 3833 C CA . TRP B 1 197 ? -8.352 26.609 3.285 1 85.75 197 TRP B CA 1
ATOM 3834 C C . TRP B 1 197 ? -9.586 26.125 2.529 1 85.75 197 TRP B C 1
ATOM 3836 O O . TRP B 1 197 ? -9.805 24.922 2.389 1 85.75 197 TRP B O 1
ATOM 3846 N N . GLN B 1 198 ? -10.352 27.047 2.061 1 81.94 198 GLN B N 1
ATOM 3847 C CA . GLN B 1 198 ? -11.547 26.688 1.304 1 81.94 198 GLN B CA 1
ATOM 3848 C C . GLN B 1 198 ? -11.195 25.906 0.044 1 81.94 198 GLN B C 1
ATOM 3850 O O . GLN B 1 198 ? -11.812 24.891 -0.251 1 81.94 198 GLN B O 1
ATOM 3855 N N . ASP B 1 199 ? -10.273 26.375 -0.671 1 88.5 199 ASP B N 1
ATOM 3856 C CA . ASP B 1 199 ? -9.844 25.719 -1.899 1 88.5 199 ASP B CA 1
ATOM 3857 C C . ASP B 1 199 ? -9.344 24.297 -1.612 1 88.5 199 ASP B C 1
ATOM 3859 O O . ASP B 1 199 ? -9.656 23.359 -2.355 1 88.5 199 ASP B O 1
ATOM 3863 N N . SER B 1 200 ? -8.57 24.172 -0.556 1 92.44 200 SER B N 1
ATOM 3864 C CA . SER B 1 200 ? -8.062 22.859 -0.184 1 92.44 200 SER B CA 1
ATOM 3865 C C . SER B 1 200 ? -9.188 21.906 0.208 1 92.44 200 SER B C 1
ATOM 3867 O O . SER B 1 200 ? -9.148 20.719 -0.11 1 92.44 200 SER B O 1
ATOM 3869 N N . ALA B 1 201 ? -10.094 22.438 0.876 1 85.19 201 ALA B N 1
ATOM 3870 C CA . ALA B 1 201 ? -11.25 21.641 1.257 1 85.19 201 ALA B CA 1
ATOM 3871 C C . ALA B 1 201 ? -12 21.141 0.025 1 85.19 201 ALA B C 1
ATOM 3873 O O . ALA B 1 201 ? -12.406 19.969 -0.034 1 85.19 201 ALA B O 1
ATOM 3874 N N . ILE B 1 202 ? -12.203 21.969 -0.901 1 85.38 202 ILE B N 1
ATOM 3875 C CA . ILE B 1 202 ? -12.859 21.594 -2.146 1 85.38 202 ILE B CA 1
ATOM 3876 C C . ILE B 1 202 ? -12.07 20.484 -2.836 1 85.38 202 ILE B C 1
ATOM 3878 O O . ILE B 1 202 ? -12.641 19.5 -3.301 1 85.38 202 ILE B O 1
ATOM 3882 N N . ARG B 1 203 ? -10.805 20.656 -2.85 1 92.19 203 ARG B N 1
ATOM 3883 C CA . ARG B 1 203 ? -9.953 19.656 -3.469 1 92.19 203 ARG B CA 1
ATOM 3884 C C . ARG B 1 203 ? -10.023 18.328 -2.711 1 92.19 203 ARG B C 1
ATOM 3886 O O . ARG B 1 203 ? -9.961 17.25 -3.312 1 92.19 203 ARG B O 1
ATOM 3893 N N . ALA B 1 204 ? -10.102 18.438 -1.371 1 91.06 204 ALA B N 1
ATOM 3894 C CA . ALA B 1 204 ? -10.227 17.234 -0.558 1 91.06 204 ALA B CA 1
ATOM 3895 C C . ALA B 1 204 ? -11.508 16.469 -0.906 1 91.06 204 ALA B C 1
ATOM 3897 O O . ALA B 1 204 ? -11.492 15.234 -0.99 1 91.06 204 ALA B O 1
ATOM 3898 N N . VAL B 1 205 ? -12.555 17.172 -1.111 1 86.12 205 VAL B N 1
ATOM 3899 C CA . VAL B 1 205 ? -13.812 16.562 -1.508 1 86.12 205 VAL B CA 1
ATOM 3900 C C . VAL B 1 205 ? -13.656 15.891 -2.873 1 86.12 205 VAL B C 1
ATOM 3902 O O . VAL B 1 205 ? -14.078 14.75 -3.064 1 86.12 205 VAL B O 1
ATOM 3905 N N . LYS B 1 206 ? -13.039 16.578 -3.75 1 89.38 206 LYS B N 1
ATOM 3906 C CA . LYS B 1 206 ? -12.805 16.016 -5.082 1 89.38 206 LYS B CA 1
ATOM 3907 C C . LYS B 1 206 ? -11.953 14.758 -5.008 1 89.38 206 LYS B C 1
ATOM 3909 O O . LYS B 1 206 ? -12.109 13.852 -5.82 1 89.38 206 LYS B O 1
ATOM 3914 N N . ALA B 1 207 ? -11.078 14.727 -4.035 1 94.81 207 ALA B N 1
ATOM 3915 C CA . ALA B 1 207 ? -10.203 13.578 -3.867 1 94.81 207 ALA B CA 1
ATOM 3916 C C . ALA B 1 207 ? -10.945 12.414 -3.219 1 94.81 207 ALA B C 1
ATOM 3918 O O . ALA B 1 207 ? -10.406 11.305 -3.111 1 94.81 207 ALA B O 1
ATOM 3919 N N . GLY B 1 208 ? -12.164 12.617 -2.707 1 88.56 208 GLY B N 1
ATOM 3920 C CA . GLY B 1 208 ? -13.008 11.523 -2.254 1 88.56 208 GLY B CA 1
ATOM 3921 C C . GLY B 1 208 ? -13.016 11.367 -0.745 1 88.56 208 GLY B C 1
ATOM 3922 O O . GLY B 1 208 ? -13.5 10.359 -0.224 1 88.56 208 GLY B O 1
ATOM 3923 N N . PHE B 1 209 ? -12.5 12.312 -0.003 1 90.25 209 PHE B N 1
ATOM 3924 C CA . PHE B 1 209 ? -12.469 12.18 1.449 1 90.25 209 PHE B CA 1
ATOM 3925 C C . PHE B 1 209 ? -13.867 12.266 2.035 1 90.25 209 PHE B C 1
ATOM 3927 O O . PHE B 1 209 ? -14.695 13.062 1.573 1 90.25 209 PHE B O 1
ATOM 3934 N N . ASP B 1 210 ? -14.062 11.445 3.078 1 82.38 210 ASP B N 1
ATOM 3935 C CA . ASP B 1 210 ? -15.344 11.398 3.777 1 82.38 210 ASP B CA 1
ATOM 3936 C C . ASP B 1 210 ? -15.383 12.422 4.914 1 82.38 210 ASP B C 1
ATOM 3938 O O . ASP B 1 210 ? -16.453 12.883 5.301 1 82.38 210 ASP B O 1
ATOM 3942 N N . VAL B 1 211 ? -14.188 12.695 5.469 1 81.38 211 VAL B N 1
ATOM 3943 C CA . VAL B 1 211 ? -14.062 13.586 6.621 1 81.38 211 VAL B CA 1
ATOM 3944 C C . VAL B 1 211 ? -12.898 14.555 6.398 1 81.38 211 VAL B C 1
ATOM 3946 O O . VAL B 1 211 ? -11.828 14.156 5.934 1 81.38 211 VAL B O 1
ATOM 3949 N N . ILE B 1 212 ? -13.172 15.82 6.62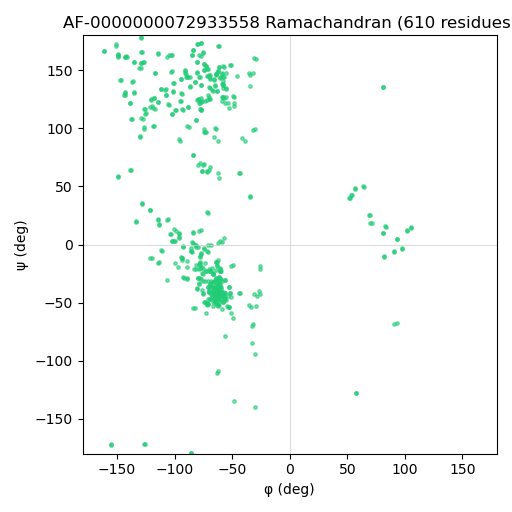5 1 83.94 212 ILE B N 1
ATOM 3950 C CA . ILE B 1 212 ? -12.125 16.828 6.621 1 83.94 212 ILE B CA 1
ATOM 3951 C C . ILE B 1 212 ? -11.969 17.422 8.023 1 83.94 212 ILE B C 1
ATOM 3953 O O . ILE B 1 212 ? -12.953 17.875 8.617 1 83.94 212 ILE B O 1
ATOM 3957 N N . GLU B 1 213 ? -10.773 17.328 8.539 1 80.75 213 GLU B N 1
ATOM 3958 C CA . GLU B 1 213 ? -10.43 17.906 9.828 1 80.75 213 GLU B CA 1
ATOM 3959 C C . GLU B 1 213 ? -9.539 19.125 9.664 1 80.75 213 GLU B C 1
ATOM 3961 O O . GLU B 1 213 ? -8.594 19.109 8.875 1 80.75 213 GLU B O 1
ATOM 3966 N N . ILE B 1 214 ? -9.867 20.156 10.344 1 80.94 214 ILE B N 1
ATOM 3967 C CA . ILE B 1 214 ? -9.016 21.344 10.391 1 80.94 214 ILE B CA 1
ATOM 3968 C C . ILE B 1 214 ? -8.109 21.281 11.625 1 80.94 214 ILE B C 1
ATOM 3970 O O . ILE B 1 214 ? -8.602 21.188 12.75 1 80.94 214 ILE B O 1
ATOM 3974 N N . HIS B 1 215 ? -6.859 21.359 11.43 1 81.38 215 HIS B N 1
ATOM 3975 C CA . HIS B 1 215 ? -5.891 21.234 12.508 1 81.38 215 HIS B CA 1
ATOM 3976 C C . HIS B 1 215 ? -5.73 22.547 13.266 1 81.38 215 HIS B C 1
ATOM 3978 O O . HIS B 1 215 ? -5.117 23.5 12.758 1 81.38 215 HIS B O 1
ATOM 3984 N N . ALA B 1 216 ? -6.266 22.594 14.484 1 74.88 216 ALA B N 1
ATOM 3985 C CA . ALA B 1 216 ? -6.203 23.812 15.281 1 74.88 216 ALA B CA 1
ATOM 3986 C C . ALA B 1 216 ? -5.5 23.562 16.609 1 74.88 216 ALA B C 1
ATOM 3988 O O . ALA B 1 216 ? -5.832 24.188 17.625 1 74.88 216 ALA B O 1
ATOM 3989 N N . ALA B 1 217 ? -4.613 22.625 16.531 1 69.5 217 ALA B N 1
ATOM 3990 C CA . ALA B 1 217 ? -3.906 22.266 17.766 1 69.5 217 ALA B CA 1
ATOM 3991 C C . ALA B 1 217 ? -2.395 22.266 17.547 1 69.5 217 ALA B C 1
ATOM 3993 O O . ALA B 1 217 ? -1.908 22.797 16.547 1 69.5 217 ALA B O 1
ATOM 3994 N N . HIS B 1 218 ? -1.639 21.969 18.672 1 76.94 218 HIS B N 1
ATOM 3995 C CA . HIS B 1 218 ? -0.218 21.641 18.672 1 76.94 218 HIS B CA 1
ATOM 3996 C C . HIS B 1 218 ? 0.63 22.859 18.328 1 76.94 218 HIS B C 1
ATOM 3998 O O . HIS B 1 218 ? 1.743 22.734 17.812 1 76.94 218 HIS B O 1
ATOM 4004 N N . GLY B 1 219 ? -0.008 24.031 18.484 1 79.94 219 GLY B N 1
ATOM 4005 C CA . GLY B 1 219 ? 0.782 25.234 18.297 1 79.94 219 GLY B CA 1
ATOM 4006 C C . GLY B 1 219 ? 0.909 25.641 16.828 1 79.94 219 GLY B C 1
ATOM 4007 O O . GLY B 1 219 ? 1.76 26.453 16.484 1 79.94 219 GLY B O 1
ATOM 4008 N N . TYR B 1 220 ? 0.11 25.094 16.062 1 87.38 220 TYR B N 1
ATOM 4009 C CA . TYR B 1 220 ? 0.138 25.469 14.664 1 87.38 220 TYR B CA 1
ATOM 4010 C C . TYR B 1 220 ? -0.725 26.703 14.414 1 87.38 220 TYR B C 1
ATOM 4012 O O . TYR B 1 220 ? -1.234 27.312 15.359 1 87.38 220 TYR B O 1
ATOM 4020 N N . LEU B 1 221 ? -0.807 27.125 13.242 1 85.94 221 LEU B N 1
ATOM 4021 C CA . LEU B 1 221 ? -1.212 28.5 12.914 1 85.94 221 LEU B CA 1
ATOM 4022 C C . LEU B 1 221 ? -2.541 28.844 13.578 1 85.94 221 LEU B C 1
ATOM 4024 O O . LEU B 1 221 ? -2.666 29.891 14.227 1 85.94 221 LEU B O 1
ATOM 4028 N N . LEU B 1 222 ? -3.553 27.969 13.32 1 79.19 222 LEU B N 1
ATOM 4029 C CA . LEU B 1 222 ? -4.855 28.297 13.898 1 79.19 222 LEU B CA 1
ATOM 4030 C C . LEU B 1 222 ? -4.781 28.328 15.422 1 79.19 222 LEU B C 1
ATOM 4032 O O . LEU B 1 222 ? -5.414 29.188 16.047 1 79.19 222 LEU B O 1
ATOM 4036 N N . HIS B 1 223 ? -4.078 27.422 15.938 1 77.5 223 HIS B N 1
ATOM 4037 C CA . HIS B 1 223 ? -3.844 27.484 17.375 1 77.5 223 HIS B CA 1
ATOM 4038 C C . HIS B 1 223 ? -3.08 28.734 17.766 1 77.5 223 HIS B C 1
ATOM 4040 O O . HIS B 1 223 ? -3.336 29.328 18.828 1 77.5 223 HIS B O 1
ATOM 4046 N N . GLN B 1 224 ? -2.166 29.203 17.016 1 83 224 GLN B N 1
ATOM 4047 C CA . GLN B 1 224 ? -1.353 30.391 17.281 1 83 224 GLN B CA 1
ATOM 4048 C C . GLN B 1 224 ? -2.219 31.641 17.391 1 83 224 GLN B C 1
ATOM 4050 O O . GLN B 1 224 ? -1.917 32.531 18.172 1 83 224 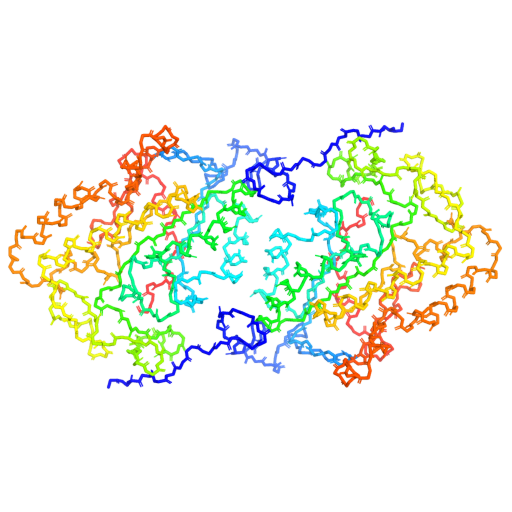GLN B O 1
ATOM 4055 N N . PHE B 1 225 ? -3.248 31.688 16.594 1 78 225 PHE B N 1
ATOM 4056 C CA . PHE B 1 225 ? -4.168 32.812 16.672 1 78 225 PHE B CA 1
ATOM 4057 C C . PHE B 1 225 ? -4.91 32.812 18 1 78 225 PHE B C 1
ATOM 4059 O O . PHE B 1 225 ? -5.301 33.875 18.484 1 78 225 PHE B O 1
ATOM 4066 N N . LEU B 1 226 ? -5.012 31.641 18.562 1 70.12 226 LEU B N 1
ATOM 4067 C CA . LEU B 1 226 ? -5.832 31.5 19.766 1 70.12 226 LEU B CA 1
ATOM 4068 C C . LEU B 1 226 ? -4.977 31.625 21.031 1 70.12 226 LEU B C 1
ATOM 4070 O O . LEU B 1 226 ? -5.512 31.75 22.125 1 70.12 226 LEU B O 1
ATOM 4074 N N . SER B 1 227 ? -3.703 31.609 20.875 1 73.25 227 SER B N 1
ATOM 4075 C CA . SER B 1 227 ? -2.805 31.625 22.016 1 73.25 227 SER B CA 1
ATOM 4076 C C . SER B 1 227 ? -2.225 33.031 22.25 1 73.25 227 SER B C 1
ATOM 4078 O O . SER B 1 227 ? -1.682 33.625 21.328 1 73.25 227 SER B O 1
ATOM 4080 N N . PRO B 1 228 ? -2.256 33.5 23.484 1 76.88 228 PRO B N 1
ATOM 4081 C CA . PRO B 1 228 ? -1.635 34.812 23.797 1 76.88 228 PRO B CA 1
ATOM 4082 C C . PRO B 1 228 ? -0.112 34.781 23.672 1 76.88 228 PRO B C 1
ATOM 4084 O O . PRO B 1 228 ? 0.529 35.812 23.578 1 76.88 228 PRO B O 1
ATOM 4087 N N . LEU B 1 229 ? 0.478 33.625 23.766 1 79.12 229 LEU B N 1
ATOM 4088 C CA . LEU B 1 229 ? 1.926 33.5 23.656 1 79.12 229 LEU B CA 1
ATOM 4089 C C . LEU B 1 229 ? 2.395 33.781 22.234 1 79.12 229 LEU B C 1
ATOM 4091 O O . LEU B 1 229 ? 3.553 34.125 22.016 1 79.12 229 LEU B O 1
ATOM 4095 N N . SER B 1 230 ? 1.506 33.625 21.297 1 80.44 230 SER B N 1
ATOM 4096 C CA . SER B 1 230 ? 1.904 33.75 19.906 1 80.44 230 SER B CA 1
ATOM 4097 C C . SER B 1 230 ? 1.148 34.875 19.203 1 80.44 230 SER B C 1
ATOM 4099 O O . SER B 1 230 ? 1.488 35.281 18.078 1 80.44 230 SER B O 1
ATOM 4101 N N . ASN B 1 231 ? 0.189 35.375 19.781 1 80.12 231 ASN B N 1
ATOM 4102 C CA . ASN B 1 231 ? -0.629 36.438 19.219 1 80.12 231 ASN B CA 1
ATOM 4103 C C . ASN B 1 231 ? -0.732 37.625 20.188 1 80.12 231 ASN B C 1
ATOM 4105 O O . ASN B 1 231 ? -1.487 37.562 21.156 1 80.12 231 ASN B O 1
ATOM 4109 N N . THR B 1 232 ? 0.061 38.688 19.906 1 77.38 232 THR B N 1
ATOM 4110 C CA . THR B 1 232 ? 0.038 39.875 20.766 1 77.38 232 THR B CA 1
ATOM 4111 C C . THR B 1 232 ? -0.833 40.969 20.156 1 77.38 232 THR B C 1
ATOM 4113 O O . THR B 1 232 ? -0.967 42.031 20.719 1 77.38 232 THR B O 1
ATOM 4116 N N . SER B 1 233 ? -1.104 40.781 18.906 1 65.06 233 SER B N 1
ATOM 4117 C CA . SER B 1 233 ? -1.886 41.812 18.25 1 65.06 233 SER B CA 1
ATOM 4118 C C . SER B 1 233 ? -3.223 42.031 18.953 1 65.06 233 SER B C 1
ATOM 4120 O O . SER B 1 233 ? -3.746 41.125 19.594 1 65.06 233 SER B O 1
ATOM 4122 N N . THR B 1 234 ? -3.625 43.312 19.047 1 50.62 234 THR B N 1
ATOM 4123 C CA . THR B 1 234 ? -4.898 43.688 19.641 1 50.62 234 THR B CA 1
ATOM 4124 C C . THR B 1 234 ? -6.027 42.812 19.125 1 50.62 234 THR B C 1
ATOM 4126 O O . THR B 1 234 ? -5.914 42.219 18.0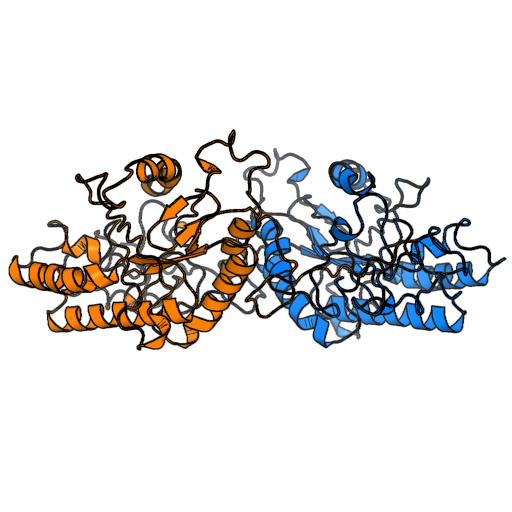31 1 50.62 234 THR B O 1
ATOM 4129 N N . GLU B 1 235 ? -7.059 42.469 19.984 1 48.81 235 GLU B N 1
ATOM 4130 C CA . GLU B 1 235 ? -8.234 41.625 20.156 1 48.81 235 GLU B CA 1
ATOM 4131 C C . GLU B 1 235 ? -8.977 41.438 18.828 1 48.81 235 GLU B C 1
ATOM 4133 O O . GLU B 1 235 ? -9.453 40.344 18.516 1 48.81 235 GLU B O 1
ATOM 4138 N N . VAL B 1 236 ? -9.344 42.562 18.062 1 47.06 236 VAL B N 1
ATOM 4139 C CA . VAL B 1 236 ? -10.484 42.688 17.156 1 47.06 236 VAL B CA 1
ATOM 4140 C C . VAL B 1 236 ? -10.188 41.938 15.852 1 47.06 236 VAL B C 1
ATOM 4142 O O . VAL B 1 236 ? -11.055 41.25 15.312 1 47.06 236 VAL B O 1
ATO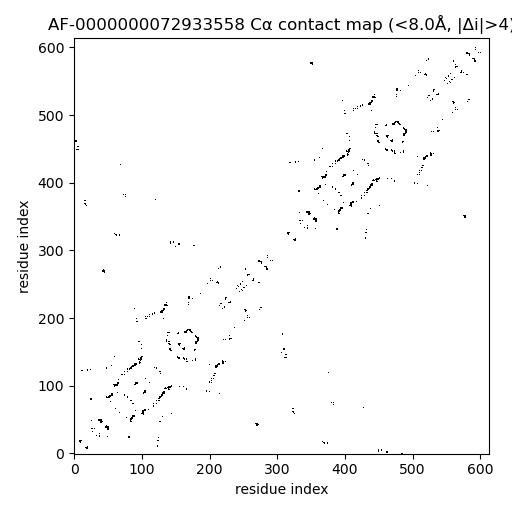M 4145 N N . ALA B 1 237 ? -8.93 42.062 15.438 1 44.5 237 ALA B N 1
ATOM 4146 C CA . ALA B 1 237 ? -8.633 41.5 14.117 1 44.5 237 ALA B CA 1
ATOM 4147 C C . ALA B 1 237 ? -8.648 39.969 14.133 1 44.5 237 ALA B C 1
ATOM 4149 O O . ALA B 1 237 ? -9.25 39.344 13.266 1 44.5 237 ALA B O 1
ATOM 4150 N N . LEU B 1 238 ? -7.926 39.469 15.07 1 49.03 238 LEU B N 1
ATOM 4151 C CA . LEU B 1 238 ? -7.816 38.031 15.211 1 49.03 238 LEU B CA 1
ATOM 4152 C C . LEU B 1 238 ? -9.164 37.406 15.57 1 49.03 238 LEU B C 1
ATOM 4154 O O . LEU B 1 238 ? -9.539 36.344 15.039 1 49.03 238 LEU B O 1
ATOM 4158 N N . ARG B 1 239 ? -9.922 38.125 16.406 1 47.19 239 ARG B N 1
ATOM 4159 C CA . ARG B 1 239 ? -11.266 37.688 16.781 1 47.19 239 ARG B CA 1
ATOM 4160 C C . ARG B 1 239 ? -12.195 37.625 15.57 1 47.19 239 ARG B C 1
ATOM 4162 O O . ARG B 1 239 ? -13.008 36.719 15.445 1 47.19 239 ARG B O 1
ATOM 4169 N N . THR B 1 240 ? -12 38.688 14.758 1 42.62 240 THR B N 1
ATOM 4170 C CA . THR B 1 240 ? -12.82 38.812 13.562 1 42.62 240 THR B CA 1
ATOM 4171 C C . THR B 1 240 ? -12.5 37.688 12.57 1 42.62 240 THR B C 1
ATOM 4173 O O . THR B 1 240 ? -13.414 37.094 11.992 1 42.62 240 THR B O 1
ATOM 4176 N N . VAL B 1 241 ? -11.266 37.531 12.328 1 45.53 241 VAL B N 1
ATOM 4177 C CA . VAL B 1 241 ? -10.875 36.531 11.344 1 45.53 241 VAL B CA 1
ATOM 4178 C C . VAL B 1 241 ? -11.328 35.156 11.805 1 45.53 241 VAL B C 1
ATOM 4180 O O . VAL B 1 241 ? -11.891 34.375 11.031 1 45.53 241 VAL B O 1
ATOM 4183 N N . LEU B 1 242 ? -10.961 34.844 13.016 1 47.41 242 LEU B N 1
ATOM 4184 C CA . LEU B 1 242 ? -11.242 33.531 13.594 1 47.41 242 LEU B CA 1
ATOM 4185 C C . LEU B 1 242 ? -12.734 33.344 13.828 1 47.41 242 LEU B C 1
ATOM 4187 O O . LEU B 1 242 ? -13.273 32.281 13.586 1 47.41 242 LEU B O 1
ATOM 4191 N N . VAL B 1 243 ? -13.32 34.469 14.352 1 44.34 243 VAL B N 1
ATOM 4192 C CA . VAL B 1 243 ? -14.75 34.375 14.609 1 44.34 243 VAL B CA 1
ATOM 4193 C C . VAL B 1 243 ? -15.516 34.375 13.289 1 44.34 243 VAL B C 1
ATOM 4195 O O . VAL B 1 243 ? -16.469 33.625 13.109 1 44.34 243 VAL B O 1
ATOM 4198 N N . SER B 1 244 ? -15.133 35.375 12.508 1 39.09 244 SER B N 1
ATOM 4199 C CA . SER B 1 244 ? -15.828 35.438 11.227 1 39.09 244 SER B CA 1
ATOM 4200 C C . SER B 1 244 ? -15.492 34.25 10.352 1 39.09 244 SER B C 1
ATOM 4202 O O . SER B 1 244 ? -16.359 33.719 9.641 1 39.09 244 SER B O 1
ATOM 4204 N N . SER B 1 245 ? -14.18 34.031 10.172 1 41.56 245 SER B N 1
ATOM 4205 C CA . SER B 1 245 ? -13.75 32.906 9.336 1 41.56 245 SER B CA 1
ATOM 4206 C C . SER B 1 245 ? -14.164 31.578 9.953 1 41.56 245 SER B C 1
ATOM 4208 O O . SER B 1 245 ? -14.578 30.656 9.242 1 41.56 245 SER B O 1
ATOM 4210 N N . TRP B 1 246 ? -13.781 31.516 11.289 1 43.81 246 TRP B N 1
ATOM 4211 C CA . TRP B 1 246 ? -14.141 30.297 11.984 1 43.81 246 TRP B CA 1
ATOM 4212 C C . TRP B 1 246 ? -15.656 30.141 12.086 1 43.81 246 TRP B C 1
ATOM 4214 O O . TRP B 1 246 ? -16.188 29.031 12.062 1 43.81 246 TRP B O 1
ATOM 4224 N N . ARG B 1 247 ? -16.266 31.312 12.375 1 38.09 247 ARG B N 1
ATOM 4225 C CA . ARG B 1 247 ? -17.703 31.188 12.203 1 38.09 247 ARG B CA 1
ATOM 4226 C C . ARG B 1 247 ? -18.047 30.656 10.82 1 38.09 247 ARG B C 1
ATOM 4228 O O . ARG B 1 247 ? -18.984 29.875 10.664 1 38.09 247 ARG B O 1
ATOM 4235 N N . SER B 1 248 ? -17.328 31.266 9.898 1 34.69 248 SER B N 1
ATOM 4236 C CA . SER B 1 248 ? -17.453 30.766 8.531 1 34.69 248 SER B CA 1
ATOM 4237 C C . SER B 1 248 ? -16.734 29.422 8.383 1 34.69 248 SER B C 1
ATOM 4239 O O . SER B 1 248 ? -17.172 28.562 7.617 1 34.69 248 SER B O 1
ATOM 4241 N N . LEU B 1 249 ? -15.492 29.422 8.852 1 37.41 249 LEU B N 1
ATOM 4242 C CA . LEU B 1 249 ? -14.75 28.172 8.938 1 37.41 249 LEU B CA 1
ATOM 4243 C C . LEU B 1 249 ? -15.391 27.219 9.945 1 37.41 249 LEU B C 1
ATOM 4245 O O . LEU B 1 249 ? -15.023 26.047 10.023 1 37.41 249 LEU B O 1
ATOM 4249 N N . LYS B 1 250 ? -15.773 27.828 11.07 1 36.97 250 LYS B N 1
ATOM 4250 C CA . LYS B 1 250 ? -16.641 26.922 11.82 1 36.97 250 LYS B CA 1
ATOM 4251 C C . LYS B 1 250 ? -17.438 26.016 10.875 1 36.97 250 LYS B C 1
ATOM 4253 O O . LYS B 1 250 ? -17.75 24.891 11.227 1 36.97 250 LYS B O 1
ATOM 4258 N N . LEU B 1 251 ? -17.922 26.672 9.836 1 32.69 251 LEU B N 1
ATOM 4259 C CA . LEU B 1 251 ? -18.469 25.891 8.727 1 32.69 251 LEU B CA 1
ATOM 4260 C C . LEU B 1 251 ? -17.391 25.047 8.07 1 32.69 251 LEU B C 1
ATOM 4262 O O . LEU B 1 251 ? -17.688 24.016 7.473 1 32.69 251 LEU B O 1
ATOM 4266 N N . PHE B 1 252 ? -16.094 25.594 7.949 1 31.75 252 PHE B N 1
ATOM 4267 C CA . PHE B 1 252 ? -15 24.906 7.277 1 31.75 252 PHE B CA 1
ATOM 4268 C C . PHE B 1 252 ? -14.469 23.766 8.141 1 31.75 252 PHE B C 1
ATOM 4270 O O . PHE B 1 252 ? -13.625 22.984 7.695 1 31.75 252 PHE B O 1
ATOM 4277 N N . GLY B 1 253 ? -14.18 24 9.375 1 34.47 253 GLY B N 1
ATOM 4278 C CA . GLY B 1 253 ? -13.641 22.828 10.039 1 34.47 253 GLY B CA 1
ATOM 4279 C C . GLY B 1 253 ? -14.172 21.531 9.484 1 34.47 253 GLY B C 1
ATOM 4280 O O . GLY B 1 253 ? -13.406 20.641 9.102 1 34.47 253 GLY B O 1
ATOM 4281 N N . LEU B 1 254 ? -15.203 21.016 10.078 1 36.22 254 LEU B N 1
ATOM 4282 C CA . LEU B 1 254 ? -16.078 20.047 9.422 1 36.22 254 LEU B CA 1
ATOM 4283 C C . LEU B 1 254 ? -16.656 20.625 8.133 1 36.22 254 LEU B C 1
ATOM 4285 O O . LEU B 1 254 ? -17.844 20.953 8.078 1 36.22 254 LEU B O 1
ATOM 4289 N N . LEU B 1 255 ? -16.281 21.75 7.699 1 32.62 255 LEU B N 1
ATOM 4290 C CA . LEU B 1 255 ? -16.875 22.344 6.5 1 32.62 255 LEU B CA 1
ATOM 4291 C C . LEU B 1 255 ? -17.016 21.297 5.398 1 32.62 255 LEU B C 1
ATOM 4293 O O . LEU B 1 255 ? -16.016 20.812 4.863 1 32.62 255 LEU B O 1
ATOM 4297 N N . PHE B 1 256 ? -17.688 20.359 5.57 1 30.92 256 PHE B N 1
ATOM 4298 C CA . PHE B 1 256 ? -18.312 19.797 4.387 1 30.92 256 PHE B CA 1
ATOM 4299 C C . PHE B 1 256 ? -18.703 20.875 3.391 1 30.92 256 PHE B C 1
ATOM 4301 O O . PHE B 1 256 ? -18.844 22.047 3.764 1 30.92 256 PHE B O 1
ATOM 4308 N N . LEU B 1 257 ? -18.641 20.516 2.139 1 31.17 257 LEU B N 1
ATOM 4309 C CA . LEU B 1 257 ? -19.016 21.047 0.831 1 31.17 257 LEU B CA 1
ATOM 4310 C C . LEU B 1 257 ? -20.297 21.859 0.915 1 31.17 257 LEU B C 1
ATOM 4312 O O . LEU B 1 257 ? -21.391 21.297 0.906 1 31.17 257 LEU B O 1
ATOM 4316 N N . ARG B 1 258 ? -20.516 22.625 1.857 1 29.52 258 ARG B N 1
ATOM 4317 C CA . ARG B 1 258 ? -21.734 23.312 1.428 1 29.52 258 ARG B CA 1
ATOM 4318 C C . ARG B 1 258 ? -21.547 23.938 0.049 1 29.52 258 ARG B C 1
ATOM 4320 O O . ARG B 1 258 ? -22.469 23.922 -0.772 1 29.52 258 ARG B O 1
ATOM 4327 N N . ARG B 1 259 ? -20.516 24.688 -0.028 1 29.53 259 ARG B N 1
ATOM 4328 C CA . ARG B 1 259 ? -20.609 25.359 -1.314 1 29.53 259 ARG B CA 1
ATOM 4329 C C . ARG B 1 259 ? -20.172 24.453 -2.451 1 29.53 259 ARG B C 1
ATOM 4331 O O . ARG B 1 259 ? -19.469 24.891 -3.367 1 29.53 259 ARG B O 1
ATOM 4338 N N . CYS B 1 260 ? -20.016 23.047 -2.076 1 30.23 260 CYS B N 1
ATOM 4339 C CA . CYS B 1 260 ? -19.859 22.344 -3.342 1 30.23 260 CYS B CA 1
ATOM 4340 C C . CYS B 1 260 ? -20.922 22.766 -4.34 1 30.23 260 CYS B C 1
ATOM 4342 O O . CYS B 1 260 ? -22.062 23.047 -3.953 1 30.23 260 CYS B O 1
ATOM 4344 N N . PRO B 1 261 ? -20.672 23.141 -5.422 1 27.7 261 PRO B N 1
ATOM 4345 C CA . PRO B 1 261 ? -21.844 23.422 -6.246 1 27.7 261 PRO B CA 1
ATOM 4346 C C . PRO B 1 261 ? -23.047 22.562 -5.871 1 27.7 261 PRO B C 1
ATOM 4348 O O . PRO B 1 261 ? -22.891 21.516 -5.242 1 27.7 261 PRO B O 1
ATOM 4351 N N . SER B 1 262 ? -24.391 22.812 -6.152 1 30.52 262 SER B N 1
ATOM 4352 C CA . SER B 1 262 ? -25.703 22.203 -6.035 1 30.52 262 SER B CA 1
ATOM 4353 C C . SER B 1 262 ? -25.594 20.672 -6.008 1 30.52 262 SER B C 1
ATOM 4355 O O . SER B 1 262 ? -26.469 20 -5.465 1 30.52 262 SER B O 1
ATOM 4357 N N . GLY B 1 263 ? -24.828 19.906 -6.754 1 28.34 263 GLY B N 1
ATOM 4358 C CA . GLY B 1 263 ? -24.906 18.453 -6.871 1 28.34 263 GLY B CA 1
ATOM 4359 C C . GLY B 1 263 ? -24.297 17.734 -5.695 1 28.34 263 GLY B C 1
ATOM 4360 O O . GLY B 1 263 ? -24.297 16.5 -5.652 1 28.34 263 GLY B O 1
ATOM 4361 N N . CYS B 1 264 ? -23.391 18.188 -5.062 1 29.78 264 CYS B N 1
ATOM 4362 C CA . CYS B 1 264 ? -22.781 17.359 -4.023 1 29.78 264 CYS B CA 1
ATOM 4363 C C . CYS B 1 264 ? -23.562 17.469 -2.715 1 29.78 264 CYS B C 1
ATOM 4365 O O . CYS B 1 264 ? -23.094 17 -1.672 1 29.78 264 CYS B O 1
ATOM 4367 N N . GLY B 1 265 ? -24.625 18.141 -2.523 1 29.22 265 GLY B N 1
ATOM 4368 C CA . GLY B 1 265 ? -25.406 18.469 -1.334 1 29.22 265 GLY B CA 1
ATOM 4369 C C . GLY B 1 265 ? -25.703 17.25 -0.473 1 29.22 265 GLY B C 1
ATOM 4370 O O . GLY B 1 265 ? -25.562 17.312 0.751 1 29.22 265 GLY B O 1
ATOM 4371 N N . SER B 1 266 ? -26.438 16.219 -0.917 1 30.03 266 SER B N 1
ATOM 4372 C CA . SER B 1 266 ? -27.188 15.281 -0.096 1 30.03 266 SER B CA 1
ATOM 4373 C C . SER B 1 266 ? -26.266 14.375 0.707 1 30.03 266 SER B C 1
ATOM 4375 O O . SER B 1 266 ? -26.703 13.688 1.633 1 30.03 266 SER B O 1
ATOM 4377 N N . LEU B 1 267 ? -25.109 13.984 0.213 1 28.03 267 LEU B N 1
ATOM 4378 C CA . LEU B 1 267 ? -24.547 12.781 0.798 1 28.03 267 LEU B CA 1
ATOM 4379 C C . LEU B 1 267 ? -23.672 13.117 2.006 1 28.03 267 LEU B C 1
ATOM 4381 O O . LEU B 1 267 ? -23.016 12.234 2.561 1 28.03 267 LEU B O 1
ATOM 4385 N N . LEU B 1 268 ? -23.281 14.305 2.23 1 32.66 268 LEU B N 1
ATOM 4386 C CA . LEU B 1 268 ? -22.281 14.422 3.295 1 32.66 268 LEU B CA 1
ATOM 4387 C C . LEU B 1 268 ? -22.953 14.297 4.664 1 32.66 268 LEU B C 1
ATOM 4389 O O . LEU B 1 268 ? -24.047 14.82 4.879 1 32.66 268 LEU B O 1
ATOM 4393 N N . PRO B 1 269 ? -22.641 13.219 5.48 1 28.94 269 PRO B N 1
ATOM 4394 C CA . PRO B 1 269 ? -23.219 13.094 6.82 1 28.94 269 PRO B CA 1
ATOM 4395 C C . PRO B 1 269 ? -22.891 14.281 7.723 1 28.94 269 PRO B C 1
ATOM 4397 O O . PRO B 1 269 ? -21.891 14.961 7.512 1 28.94 269 PRO B O 1
ATOM 4400 N N . SER B 1 270 ? -23.75 14.867 8.555 1 28.94 270 SER B N 1
ATOM 4401 C CA . SER B 1 270 ? -23.797 15.898 9.578 1 28.94 270 SER B CA 1
ATOM 4402 C C . SER B 1 270 ? -22.703 15.695 10.625 1 28.94 270 SER B C 1
ATOM 4404 O O . SER B 1 270 ? -22.578 16.484 11.555 1 28.94 270 SER B O 1
ATOM 4406 N N . GLY B 1 271 ? -22 14.672 10.922 1 28.73 271 GLY B N 1
ATOM 4407 C CA . GLY B 1 271 ? -21.344 14.477 12.203 1 28.73 271 GLY B CA 1
ATOM 4408 C C . GLY B 1 271 ? -20.062 15.281 12.352 1 28.73 271 GLY B C 1
ATOM 4409 O O . GLY B 1 271 ? -19.031 14.938 11.766 1 28.73 271 GLY B O 1
ATOM 4410 N N . TRP B 1 272 ? -20.172 16.594 12.477 1 31.12 272 TRP B N 1
ATOM 4411 C CA . TRP B 1 272 ? -19.172 17.641 12.656 1 31.12 272 TRP B CA 1
ATOM 4412 C C . TRP B 1 272 ? -18.391 17.438 13.953 1 31.12 272 TRP B C 1
ATOM 4414 O O . TRP B 1 272 ? -18.969 17.484 15.039 1 31.12 272 TRP B O 1
ATOM 4424 N N . ASN B 1 273 ? -17.625 16.422 14.492 1 28.31 273 ASN B N 1
ATOM 4425 C CA . ASN B 1 273 ? -16.984 16.578 15.797 1 28.31 273 ASN B CA 1
ATOM 4426 C C . ASN B 1 273 ? -15.648 17.312 15.68 1 28.31 273 ASN B C 1
ATOM 4428 O O . ASN B 1 273 ? -14.781 16.906 14.914 1 28.31 273 ASN B O 1
ATOM 4432 N N . GLY B 1 274 ? -15.625 18.75 15.492 1 29.33 274 GLY B N 1
ATOM 4433 C CA . GLY B 1 274 ? -14.438 19.562 15.695 1 29.33 274 GLY B CA 1
ATOM 4434 C C . GLY B 1 274 ? -13.617 19.125 16.891 1 29.33 274 GLY B C 1
ATOM 4435 O O . GLY B 1 274 ? -14.141 19.016 18 1 29.33 274 GLY B O 1
ATOM 4436 N N . ILE B 1 275 ? -12.672 18.219 16.734 1 29.28 275 ILE B N 1
ATOM 4437 C CA . ILE B 1 275 ? -11.867 17.875 17.906 1 29.28 275 ILE B CA 1
ATOM 4438 C C . ILE B 1 275 ? -10.883 19 18.203 1 29.28 275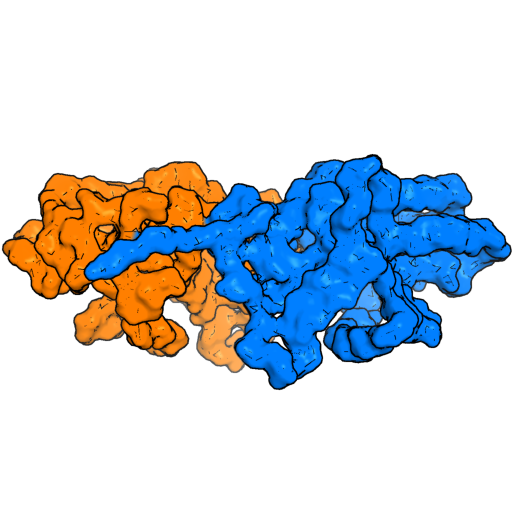 ILE B C 1
ATOM 4440 O O . ILE B 1 275 ? -10.047 19.344 17.359 1 29.28 275 ILE B O 1
ATOM 4444 N N . THR B 1 276 ? -11.32 20.203 18.656 1 28.17 276 THR B N 1
ATOM 4445 C CA . THR B 1 276 ? -10.453 21.25 19.203 1 28.17 276 THR B CA 1
ATOM 4446 C C . THR B 1 276 ? -9.742 20.766 20.453 1 28.17 276 THR B C 1
ATOM 4448 O O . THR B 1 276 ? -10.391 20.266 21.391 1 28.17 276 THR B O 1
ATOM 4451 N N . ASN B 1 277 ? -8.586 20.156 20.344 1 28.72 277 ASN B N 1
ATOM 4452 C CA . ASN B 1 277 ? -7.867 19.953 21.594 1 28.72 277 ASN B CA 1
ATOM 4453 C C . ASN B 1 277 ? -7.352 21.266 22.172 1 28.72 277 ASN B C 1
ATOM 4455 O O . ASN B 1 277 ? -6.441 21.875 21.625 1 28.72 277 ASN B O 1
ATOM 4459 N N . LEU B 1 278 ? -8.242 22.25 22.641 1 26.97 278 LEU B N 1
ATOM 4460 C CA . LEU B 1 278 ? -7.785 23.391 23.422 1 26.97 278 LEU B CA 1
ATOM 4461 C C . LEU B 1 278 ? -7.086 22.922 24.703 1 26.97 278 LEU B C 1
ATOM 4463 O O . LEU B 1 278 ? -7.527 21.969 25.344 1 26.97 278 LEU B O 1
ATOM 4467 N N . PRO B 1 279 ? -5.852 23.359 24.875 1 27.52 279 PRO B N 1
ATOM 4468 C CA . PRO B 1 279 ? -5.355 23.297 26.25 1 27.52 279 PRO B CA 1
ATOM 4469 C C . PRO B 1 279 ? -6.273 24 27.25 1 27.52 279 PRO B C 1
ATOM 4471 O O . PRO B 1 279 ? -6.742 25.109 26.984 1 27.52 279 PRO B O 1
ATOM 4474 N N . GLY B 1 280 ? -6.895 23.328 28.438 1 26.98 280 GLY B N 1
ATOM 4475 C CA . GLY B 1 280 ? -7.93 23.516 29.438 1 26.98 280 GLY B CA 1
ATOM 4476 C C . GLY B 1 280 ? -9.273 22.953 29.016 1 26.98 280 GLY B C 1
ATOM 4477 O O . GLY B 1 280 ? -10.039 22.484 29.859 1 26.98 280 GLY B O 1
ATOM 4478 N N . ILE B 1 281 ? -9.867 23.531 28.062 1 26 281 ILE B N 1
ATOM 4479 C CA . ILE B 1 281 ? -11.102 22.859 27.641 1 26 281 ILE B CA 1
ATOM 4480 C C . ILE B 1 281 ? -10.773 21.562 26.906 1 26 281 ILE B C 1
ATOM 4482 O O . ILE B 1 281 ? -10.211 21.594 25.812 1 26 281 ILE B O 1
ATOM 4486 N N . SER B 1 282 ? -10.125 20.594 27.609 1 26.38 282 SER B N 1
ATOM 4487 C CA . SER B 1 282 ? -9.797 19.25 27.156 1 26.38 282 SER B CA 1
ATOM 4488 C C . SER B 1 282 ? -10.844 18.719 26.188 1 26.38 282 SER B C 1
ATOM 4490 O O . SER B 1 282 ? -10.516 18 25.25 1 26.38 282 SER B O 1
ATOM 4492 N N . ARG B 1 283 ? -12.125 18.453 26.766 1 27.95 283 ARG B N 1
ATOM 4493 C CA . ARG B 1 283 ? -13.188 17.609 26.234 1 27.95 283 ARG B CA 1
ATOM 4494 C C . ARG B 1 283 ? -13.805 18.219 24.984 1 27.95 283 ARG B C 1
ATOM 4496 O O . ARG B 1 283 ? -14.898 17.844 24.578 1 27.95 283 ARG B O 1
ATOM 4503 N N . ALA B 1 284 ? -13.391 19.219 24.641 1 25.41 284 ALA B N 1
ATOM 4504 C CA . ALA B 1 284 ? -14.383 19.953 23.859 1 25.41 284 ALA B CA 1
ATOM 4505 C C . ALA B 1 284 ? -14.875 19.125 22.672 1 25.41 284 ALA B C 1
ATOM 4507 O O . ALA B 1 284 ? -16.078 19.016 22.453 1 25.41 284 ALA B O 1
ATOM 4508 N N . VAL B 1 285 ? -14.125 18.969 21.469 1 27.38 285 VAL B N 1
ATOM 4509 C CA . VAL B 1 285 ? -14.969 19.234 20.312 1 27.38 285 VAL B CA 1
ATOM 4510 C C . VAL B 1 285 ? -15.867 18.047 20.016 1 27.38 285 VAL B C 1
ATOM 4512 O O . VAL B 1 285 ? -16.406 17.906 18.922 1 27.38 285 VAL B O 1
ATOM 4515 N N . PHE B 1 286 ? -15.664 16.719 20.562 1 27.67 286 PHE B N 1
ATOM 4516 C CA . PHE B 1 286 ? -16.594 15.82 19.906 1 27.67 286 PHE B CA 1
ATOM 4517 C C . PHE B 1 286 ? -18.031 16.328 20.047 1 27.67 286 PHE B C 1
ATOM 4519 O O . PHE B 1 286 ? -18.328 17.109 20.953 1 27.67 286 PHE B O 1
ATOM 4526 N N . SER B 1 287 ? -18.938 16.125 19.109 1 26.84 287 SER B N 1
ATOM 4527 C CA . SER B 1 287 ? -20.328 16.547 19.328 1 26.84 287 SER B CA 1
ATOM 4528 C C . SER B 1 287 ? -20.734 16.391 20.781 1 26.84 287 SER B C 1
ATOM 4530 O O . SER B 1 287 ? -20.141 15.594 21.516 1 26.84 287 SER B O 1
ATOM 4532 N N . SER B 1 288 ? -21.422 17.359 21.344 1 26.94 288 SER B N 1
ATOM 4533 C CA . SER B 1 288 ? -22.281 17.375 22.516 1 26.94 288 SER B CA 1
ATOM 4534 C C . SER B 1 288 ? -22.938 16.016 22.75 1 26.94 288 SER B C 1
ATOM 4536 O O . SER B 1 288 ? -23.453 15.742 23.828 1 26.94 288 SER B O 1
ATOM 4538 N N . GLN B 1 289 ? -23.656 15.352 21.75 1 26.95 289 GLN B N 1
ATOM 4539 C CA . GLN B 1 289 ? -24.344 14.312 22.516 1 26.95 289 GLN B CA 1
ATOM 4540 C C . GLN B 1 289 ? -23.344 13.359 23.172 1 26.95 289 GLN B C 1
ATOM 4542 O O . GLN B 1 289 ? -23.391 13.148 24.391 1 26.95 289 GLN B O 1
ATOM 4547 N N . ASN B 1 290 ? -23.203 11.977 22.672 1 25.67 290 ASN B N 1
ATOM 4548 C CA . ASN B 1 290 ? -22.562 10.961 23.5 1 25.67 290 ASN B CA 1
ATOM 4549 C C . ASN B 1 290 ? -21.047 11.172 23.562 1 25.67 290 ASN B C 1
ATOM 4551 O O . ASN B 1 290 ? -20.375 11.195 22.531 1 25.67 290 ASN B O 1
ATOM 4555 N N . SER B 1 291 ? -20.391 11.812 24.562 1 27.58 291 SER B N 1
ATOM 4556 C CA . SER B 1 291 ? -19.125 12.039 25.234 1 27.58 291 SER B CA 1
ATOM 4557 C C . SER B 1 291 ? -18.172 10.852 25.047 1 27.58 291 SER B C 1
ATOM 4559 O O . SER B 1 291 ? -17.016 10.898 25.469 1 27.58 291 SER B O 1
ATOM 4561 N N . PHE B 1 292 ? -18.656 9.664 24.719 1 25.88 292 PHE B N 1
ATOM 4562 C CA . PHE B 1 292 ? -17.875 8.453 24.938 1 25.88 292 PHE B CA 1
ATOM 4563 C C . PHE B 1 292 ? -16.734 8.352 23.922 1 25.88 292 PHE B C 1
ATOM 4565 O O . PHE B 1 292 ? -15.703 7.734 24.188 1 25.88 292 PHE B O 1
ATOM 4572 N N . LEU B 1 293 ? -16.953 8.859 22.781 1 27.81 293 LEU B N 1
ATOM 4573 C CA . LEU B 1 293 ? -15.914 8.43 21.844 1 27.81 293 LEU B CA 1
ATOM 4574 C C . LEU B 1 293 ? -14.609 9.172 22.109 1 27.81 293 LEU B C 1
ATOM 4576 O O . LEU B 1 293 ? -13.547 8.734 21.672 1 27.81 293 LEU B O 1
ATOM 4580 N N . SER B 1 294 ? -14.57 10.383 22.703 1 28.92 294 SER B N 1
ATOM 4581 C CA . SER B 1 294 ? -13.336 11.141 22.906 1 28.92 294 SER B CA 1
ATOM 4582 C C . SER B 1 294 ? -12.383 10.398 23.828 1 28.92 294 SER B C 1
ATOM 4584 O O . SER B 1 294 ? -11.164 10.477 23.672 1 28.92 294 SER B O 1
ATOM 4586 N N . GLN B 1 295 ? -12.867 9.898 24.922 1 26.77 295 GLN B N 1
ATOM 4587 C CA . GLN B 1 295 ? -12.023 9.32 25.953 1 26.77 295 GLN B CA 1
ATOM 4588 C C . GLN B 1 295 ? -11.25 8.117 25.438 1 26.77 295 GLN B C 1
ATOM 4590 O O . GLN B 1 295 ? -10.086 7.91 25.781 1 26.77 295 GLN B O 1
ATOM 4595 N N . GLU B 1 296 ? -11.961 7.281 24.75 1 26.78 296 GLU B N 1
ATOM 4596 C CA . GLU B 1 296 ? -11.289 6.02 24.453 1 26.78 296 GLU B CA 1
ATOM 4597 C C . GLU B 1 296 ? -10.297 6.18 23.297 1 26.78 296 GLU B C 1
ATOM 4599 O O . GLU B 1 296 ? -9.289 5.473 23.234 1 26.78 296 GLU B O 1
ATOM 4604 N N . LEU B 1 297 ? -10.602 7.094 22.453 1 28.11 297 LEU B N 1
ATOM 4605 C CA . LEU B 1 297 ? -9.664 7.102 21.328 1 28.11 297 LEU B CA 1
ATOM 4606 C C . LEU B 1 297 ? -8.391 7.848 21.688 1 28.11 297 LEU B C 1
ATOM 4608 O O . LEU B 1 297 ? -7.402 7.793 20.953 1 28.11 297 LEU B O 1
ATOM 4612 N N . MET B 1 298 ? -8.359 8.719 22.781 1 28.3 298 MET B N 1
ATOM 4613 C CA . MET B 1 298 ? -7.184 9.461 23.234 1 28.3 298 MET B CA 1
ATOM 4614 C C . MET B 1 298 ? -6.082 8.516 23.688 1 28.3 298 MET B C 1
ATOM 4616 O O . MET B 1 298 ? -5.031 8.961 24.156 1 28.3 298 MET B O 1
ATOM 4620 N N . PHE B 1 299 ? -6.379 7.348 23.891 1 27.34 299 PHE B N 1
ATOM 4621 C CA . PHE B 1 299 ? -5.285 6.707 24.609 1 27.34 299 PHE B CA 1
ATOM 4622 C C . PHE B 1 299 ? -3.996 6.762 23.797 1 27.34 299 PHE B C 1
ATOM 4624 O O . PHE B 1 299 ? -2.912 6.953 24.359 1 27.34 299 PHE B O 1
ATOM 4631 N N . SER B 1 300 ? -4.062 6.383 22.531 1 26.44 300 SER B N 1
ATOM 4632 C CA . SER B 1 300 ? -2.732 5.961 22.109 1 26.44 300 SER B CA 1
ATOM 4633 C C . SER B 1 300 ? -1.901 7.148 21.625 1 26.44 300 SER B C 1
ATOM 4635 O O . SER B 1 300 ? -0.77 6.977 21.172 1 26.44 300 SER B O 1
ATOM 4637 N N . THR B 1 301 ? -2.445 8.305 21.578 1 27.45 301 THR B N 1
ATOM 4638 C CA . THR B 1 301 ? -1.654 9.336 20.906 1 27.45 301 THR B CA 1
ATOM 4639 C C . THR B 1 301 ? -0.604 9.906 21.859 1 27.45 301 THR B C 1
ATOM 4641 O O . THR B 1 301 ? 0.089 10.867 21.516 1 27.45 301 THR B O 1
ATOM 4644 N N . SER B 1 302 ? -0.439 9.586 23.109 1 25.55 302 SER B N 1
ATOM 4645 C CA . SER B 1 302 ? 0.561 10.273 23.922 1 25.55 302 SER B CA 1
ATOM 4646 C C . SER B 1 302 ? 1.967 10.047 23.375 1 25.55 302 SER B C 1
ATOM 4648 O O . SER B 1 302 ? 2.955 10.375 24.047 1 25.55 302 SER B O 1
ATOM 4650 N N . ALA B 1 303 ? 2.189 9.383 22.359 1 27.03 303 ALA B N 1
ATOM 4651 C CA . ALA B 1 303 ? 3.625 9.344 22.094 1 27.03 303 ALA B CA 1
ATOM 4652 C C . ALA B 1 303 ? 4.113 10.664 21.516 1 27.03 303 ALA B C 1
ATOM 4654 O O . ALA B 1 303 ? 5.305 10.836 21.25 1 27.03 303 ALA B O 1
ATOM 4655 N N . ALA B 1 304 ? 3.256 11.461 20.953 1 26.47 304 ALA B N 1
ATOM 4656 C CA . ALA B 1 304 ? 3.924 12.625 20.375 1 26.47 304 ALA B CA 1
ATOM 4657 C C . ALA B 1 304 ? 4.289 13.641 21.453 1 26.47 304 ALA B C 1
ATOM 4659 O O . ALA B 1 304 ? 4.887 14.68 21.156 1 26.47 304 ALA B O 1
ATOM 4660 N N . GLU B 1 305 ? 3.732 13.578 22.703 1 23.25 305 GLU B N 1
ATOM 4661 C CA . GLU B 1 305 ? 4.18 14.617 23.625 1 23.25 305 GLU B CA 1
ATOM 4662 C C . GLU B 1 305 ? 5.602 14.352 24.109 1 23.25 305 GLU B C 1
ATOM 4664 O O . GLU B 1 305 ? 6.094 15.031 25.016 1 23.25 305 GLU B O 1
ATOM 4669 N N . ALA B 1 306 ? 6.18 13.242 24 1 23.72 306 ALA B N 1
ATOM 4670 C CA . ALA B 1 306 ? 7.484 13.172 24.656 1 23.72 306 ALA B CA 1
ATOM 4671 C C . ALA B 1 306 ? 8.438 14.219 24.094 1 23.72 306 ALA B C 1
ATOM 4673 O O . ALA B 1 306 ? 9.516 14.445 24.641 1 23.72 306 ALA B O 1
ATOM 4674 N N . THR B 1 307 ? 8.359 14.633 22.75 1 19.22 307 THR B N 1
ATOM 4675 C CA . THR B 1 307 ? 9.406 15.641 22.656 1 19.22 307 THR B CA 1
ATOM 4676 C C . THR B 1 307 ? 8.914 16.984 23.172 1 19.22 307 THR B C 1
ATOM 4678 O O . THR B 1 307 ? 7.758 17.359 22.938 1 19.22 307 THR B O 1
#

Sequence (614 aa):
MGNTNIENKAASGVPYFTPAQEPPAGTPLKTDSAPTLFKPLRTRGVELQNRFVVSPMCTYSAKDGHLTDFHLVHLGQFALQGAGLVFVEATAVEPRGRISPEDSGLWEDSQIVPLKRITDFIHSQNTKAAIQLAHAGRKASTVAPWIGGTVNKALATKEVGGWPDDIVAPSAIPFAEDFGTPHELTTEEIKHLVQKWQDSAIRAVKAGFDVIEIHAAHGYLLHQFLSPLSNTSTEVALRTVLVSSWRSLKLFGLLFLRRCPSGCGSLLPSGWNGITNLPGISRAVFSSQNSFLSQELMFSTSAAEATMGNTNIENKAASGVPYFTPAQEPPAGTPLKTDSAPTLFKPLRTRGVELQNRFVVSPMCTYSAKDGHLTDFHLVHLGQFALQGAGLVFVEATAVEPRGRISPEDSGLWEDSQIVPLKRITDFIHSQNTKAAIQLAHAGRKASTVAPWIGGTVNKALATKEVGGWPDDIVAPSAIPFAEDFGTPHELTTEEIKHLVQKWQDSAIRAVKAGFDVIEIHAAHGYLLHQFLSPLSNTSTEVALRTVLVSSWRSLKLFGLLFLRRCPSGCGSLLPSGWNGITNLPGISRAVFSSQNSFLSQELMFSTSAAEAT

Solvent-accessible surface area (backbone atoms only — not comparable to full-atom values): 31490 Å² total; per-residue (Å²): 107,68,72,41,83,65,60,84,50,58,26,69,90,38,98,58,59,34,53,45,52,84,70,41,55,59,58,55,93,52,66,88,77,42,58,71,59,42,34,63,40,77,47,26,60,41,76,23,62,18,59,43,67,46,67,60,55,80,72,57,38,17,54,86,15,29,57,43,70,66,50,38,20,61,55,32,40,46,20,71,68,23,31,14,32,43,35,42,29,58,19,9,30,39,82,62,22,18,41,25,56,24,25,38,29,36,66,50,76,82,32,28,59,51,46,23,55,37,29,35,52,24,39,36,41,69,15,44,29,27,37,27,40,27,37,19,18,32,56,23,21,18,40,54,52,85,73,42,37,74,77,44,63,18,28,14,37,64,91,55,60,21,47,49,89,57,24,35,23,61,20,68,48,43,74,45,90,43,40,36,61,15,44,51,57,46,73,68,52,49,55,52,46,53,49,31,46,51,54,23,50,53,42,41,49,73,19,55,44,74,41,53,40,49,50,46,38,97,66,15,32,59,23,24,62,72,31,70,92,37,27,67,68,74,80,62,60,65,54,39,45,48,43,53,42,28,57,53,27,58,43,44,32,46,29,64,65,65,84,37,66,85,83,63,60,85,72,66,39,75,41,53,54,48,67,43,56,41,92,85,56,59,78,55,21,54,52,79,74,82,70,62,65,63,66,67,67,56,61,76,62,64,70,68,66,76,91,104,68,71,42,83,65,60,84,50,59,27,69,90,38,98,60,60,32,54,45,52,84,69,41,55,59,57,53,94,52,67,88,77,42,58,72,59,41,35,64,41,78,45,24,59,41,75,24,60,18,59,42,68,46,67,59,55,80,73,56,39,18,51,85,15,30,59,42,70,66,51,37,20,63,55,33,40,46,21,70,68,23,31,12,32,43,34,43,28,58,20,9,30,40,84,62,22,17,40,27,56,24,24,38,30,36,66,50,74,82,32,28,60,49,46,24,54,38,30,35,53,24,40,36,39,70,14,45,29,28,36,27,40,28,35,19,18,30,56,22,22,19,39,55,51,86,73,43,37,74,77,44,64,18,28,15,38,64,91,54,58,20,46,47,89,58,23,36,24,56,20,68,48,44,74,44,90,44,38,36,62,16,45,52,56,48,74,68,54,49,55,52,48,52,48,30,46,52,52,23,49,52,44,42,50,74,19,57,44,74,39,52,41,51,51,46,38,96,64,15,32,58,23,23,60,72,30,71,91,36,26,72,60,73,68,65,60,58,45,43,47,48,46,52,40,30,58,51,28,58,44,44,32,48,30,64,61,66,83,40,64,86,84,61,59,84,72,66,36,73,44,51,49,51,65,42,56,41,92,83,54,61,79,49,28,49,49,80,76,80,69,63,65,63,66,68,65,55,60,76,62,63,68,68,64,76,90

Foldseek 3Di:
DDPDPDDQDAQPPAPDGDGACVVFALADPDQVPDPQQSPWDDFQQDIFRGQAEADADWDLAAAQQADDVVQLCVQLVVLNNRGQEYEHHAEELDCQQALENSTHYQPDLVNLQRLLNSQSSSVSSVHAYEYEYFGAALNHQWHDDVVCDVPDTAHHDVVRPGDLPAGAACDQDHPDPRTHGHDHDDLVRLVVVLVSLVNSLLSNVVSPHLFYAYDCDDCGHNVLLVDCVNHVDDDDRSCCCCCVVVVVCVCVRSVDPPVVPPPVPPRRGGRRQHCPCPDPVRQPRHDPDPSPSSVVVPPPPVPSPPD/DDDDPDDQDAQPPAPDGDGAQVVFALADPDQVPDPQQSPWDDFQLDIFRGQAEADADWDLAAAQQADDVVQLCVQLVVLNNRGQEYEHHAEELDCQQALENSTHYQPDLVNLQRLLNSQSSSVSSVHAYEYEYFGAALNHQWHDDVVCDVPDTAHHDVVRPGDLPAGAACDQDHPDPRTHGHDHDDLVRLVVVLVSLVNSLLSNVVSPHLFYAYDCDDCGHNVLLVDCVNHVPDDPSSCCSCVVSCVVCVCVRSVDPPVVPPPVPPRRGGRRQRCPCPDPVRQPRGDPPPSPSSVVVPPPPVPSPPD

pLDDT: mean 73.52, std 25.42, range [19.22, 98.5]

Organism: Fusarium oxysporum f. sp. lycopersici (strain 4287 / CBS 123668 / FGSC 9935 / NRRL 34936) (NCBI:txid426428)